Protein AF-A0A5K1GYM1-F1 (afdb_monomer_lite)

InterPro 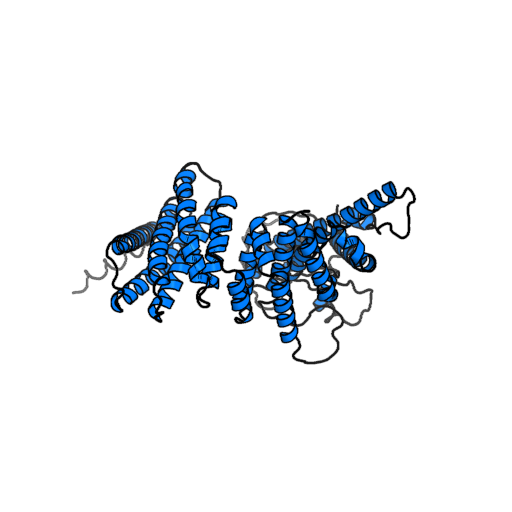domains:
  IPR044840 Nucleoporin Nup188 [PTHR31431] (2-523)

Structure (mmCIF, N/CA/C/O backbone):
data_AF-A0A5K1GYM1-F1
#
_entry.id   AF-A0A5K1GYM1-F1
#
loop_
_atom_site.group_PDB
_atom_site.id
_atom_site.type_symbol
_atom_site.label_atom_id
_atom_site.label_alt_id
_atom_site.label_comp_id
_atom_site.label_asym_id
_atom_site.label_entity_id
_atom_site.label_seq_id
_atom_site.pdbx_PDB_ins_code
_atom_site.Cartn_x
_atom_site.Cartn_y
_atom_site.Cartn_z
_atom_site.occupancy
_atom_site.B_iso_or_equiv
_atom_site.auth_seq_id
_atom_site.auth_comp_id
_atom_site.auth_asym_id
_atom_site.auth_atom_id
_atom_site.pdbx_PDB_model_num
ATOM 1 N N . SER A 1 1 ? -1.921 16.264 71.344 1.00 39.09 1 SER A N 1
ATOM 2 C CA . SER A 1 1 ? -1.898 17.112 70.138 1.00 39.09 1 SER A CA 1
ATOM 3 C C . SER A 1 1 ? -0.524 16.995 69.503 1.00 39.09 1 SER A C 1
ATOM 5 O O . SER A 1 1 ? 0.459 17.028 70.224 1.00 39.09 1 SER A O 1
ATOM 7 N N . GLN A 1 2 ? -0.480 16.805 68.180 1.00 32.81 2 GLN A N 1
ATOM 8 C CA . GLN A 1 2 ? 0.720 16.926 67.335 1.00 32.81 2 GLN A CA 1
ATOM 9 C C . GLN A 1 2 ? 1.930 16.039 67.698 1.00 32.81 2 GLN A C 1
ATOM 11 O O . GLN A 1 2 ? 2.988 16.540 68.051 1.00 32.81 2 GLN A O 1
ATOM 16 N N . SER A 1 3 ? 1.810 14.719 67.535 1.00 29.52 3 SER A N 1
ATOM 17 C CA . SER A 1 3 ? 2.999 13.882 67.244 1.00 29.52 3 SER A CA 1
ATOM 18 C C . SER A 1 3 ? 2.713 12.532 66.570 1.00 29.52 3 SER A C 1
ATOM 20 O O . SER A 1 3 ? 3.652 11.836 66.209 1.00 29.52 3 SER A O 1
ATOM 22 N N . TYR A 1 4 ? 1.448 12.170 66.321 1.00 25.61 4 TYR A N 1
ATOM 23 C CA . TYR A 1 4 ? 1.087 10.904 65.656 1.00 25.61 4 TYR A CA 1
ATOM 24 C C . TYR A 1 4 ? 0.593 11.051 64.206 1.00 25.61 4 TYR A C 1
ATOM 26 O O . TYR A 1 4 ? 0.263 10.065 63.559 1.00 25.61 4 TYR A O 1
ATOM 34 N N . SER A 1 5 ? 0.575 12.271 63.665 1.00 28.69 5 SER A N 1
ATOM 35 C CA . SER A 1 5 ? 0.071 12.579 62.317 1.00 28.69 5 SER A CA 1
ATOM 36 C C . SER A 1 5 ? 1.161 12.911 61.286 1.00 28.69 5 SER A C 1
ATOM 38 O O . SER A 1 5 ? 0.831 13.265 60.161 1.00 28.69 5 SER A O 1
ATOM 40 N N . LEU A 1 6 ? 2.447 12.765 61.631 1.00 28.91 6 LEU A N 1
ATOM 41 C CA . LEU A 1 6 ? 3.575 13.099 60.741 1.00 28.91 6 LEU A CA 1
ATOM 42 C C . LEU A 1 6 ? 4.555 11.946 60.467 1.00 28.91 6 LEU A C 1
ATOM 44 O O . LEU A 1 6 ? 5.496 12.128 59.712 1.00 28.91 6 LEU A O 1
ATOM 48 N N . GLN A 1 7 ? 4.307 10.739 60.987 1.00 28.33 7 GLN A N 1
ATOM 49 C CA . GLN A 1 7 ? 5.084 9.537 60.625 1.00 28.33 7 GLN A CA 1
ATOM 50 C C . GLN A 1 7 ? 4.337 8.565 59.698 1.00 28.33 7 GLN A C 1
ATOM 52 O O . GLN A 1 7 ? 4.909 7.572 59.261 1.00 28.33 7 GLN A O 1
ATOM 57 N N . LEU A 1 8 ? 3.091 8.876 59.318 1.00 28.36 8 LEU A N 1
ATOM 58 C CA . LEU A 1 8 ? 2.362 8.138 58.278 1.00 28.36 8 LEU A CA 1
ATOM 59 C C . LEU A 1 8 ? 2.479 8.775 56.878 1.00 28.36 8 LEU A C 1
ATOM 61 O O . LEU A 1 8 ? 1.993 8.197 55.910 1.00 28.36 8 LEU A O 1
ATOM 65 N N . ALA A 1 9 ? 3.114 9.949 56.767 1.00 28.70 9 ALA A N 1
ATOM 66 C CA . ALA A 1 9 ? 3.163 10.746 55.538 1.00 28.70 9 ALA A CA 1
ATOM 67 C C . ALA A 1 9 ? 4.517 10.708 54.795 1.00 28.70 9 ALA A C 1
ATOM 69 O O . ALA A 1 9 ? 4.575 11.149 53.653 1.00 28.70 9 ALA A O 1
ATOM 70 N N . GLU A 1 10 ? 5.581 10.134 55.371 1.00 29.41 10 GLU A N 1
ATOM 71 C CA . GLU A 1 10 ? 6.930 10.154 54.761 1.00 29.41 10 GLU A CA 1
ATOM 72 C C . GLU A 1 10 ? 7.559 8.770 54.503 1.00 29.41 10 GLU A C 1
ATOM 74 O O . GLU A 1 10 ? 8.726 8.677 54.140 1.00 29.41 10 GLU A O 1
ATOM 79 N N . ALA A 1 11 ? 6.792 7.675 54.582 1.00 30.41 11 ALA A N 1
ATOM 80 C CA . ALA A 1 11 ? 7.318 6.320 54.334 1.00 30.41 11 ALA A CA 1
ATOM 81 C C . ALA A 1 11 ? 6.498 5.460 53.347 1.00 30.41 11 ALA A C 1
ATOM 83 O O . ALA A 1 11 ? 6.538 4.234 53.418 1.00 30.41 11 ALA A O 1
ATOM 84 N N . LYS A 1 12 ? 5.770 6.076 52.402 1.00 30.98 12 LYS A N 1
ATOM 85 C CA . LYS A 1 12 ? 5.171 5.389 51.228 1.00 30.98 12 LYS A CA 1
ATOM 86 C C . LYS A 1 12 ? 5.256 6.204 49.925 1.00 30.98 12 LYS A C 1
ATOM 88 O O . LYS A 1 12 ? 4.413 6.080 49.045 1.00 30.98 12 LYS A O 1
ATOM 93 N N . LEU A 1 13 ? 6.297 7.025 49.794 1.00 32.00 13 LEU A N 1
ATOM 94 C CA . LEU A 1 13 ? 6.689 7.689 48.538 1.00 32.00 13 LEU A CA 1
ATOM 95 C C . LEU A 1 13 ? 7.941 7.044 47.921 1.00 32.00 13 LEU A C 1
ATOM 97 O O . LEU A 1 13 ? 8.668 7.658 47.147 1.00 32.00 13 LEU A O 1
ATOM 101 N N . ILE A 1 14 ? 8.174 5.775 48.257 1.00 32.78 14 ILE A N 1
ATOM 102 C CA . ILE A 1 14 ? 9.229 4.944 47.690 1.00 32.78 14 ILE A CA 1
ATOM 103 C C . ILE A 1 14 ? 8.529 3.932 46.785 1.00 32.78 14 ILE A C 1
ATOM 105 O O . ILE A 1 14 ? 7.803 3.065 47.263 1.00 32.78 14 ILE A O 1
ATOM 109 N N . THR A 1 15 ? 8.712 4.126 45.475 1.00 31.83 15 THR A N 1
ATOM 110 C CA . THR A 1 15 ? 8.383 3.192 44.386 1.00 31.83 15 THR A CA 1
ATOM 111 C C . THR A 1 15 ? 6.934 2.694 44.367 1.00 31.83 15 THR A C 1
ATOM 113 O O . THR A 1 15 ? 6.637 1.599 44.840 1.00 31.83 15 THR A O 1
ATOM 116 N N . TYR A 1 16 ? 6.030 3.464 43.744 1.00 34.97 16 TYR A N 1
ATOM 117 C CA . TYR A 1 16 ? 4.824 2.867 43.163 1.00 34.97 16 TYR A CA 1
ATOM 118 C C . TYR A 1 16 ? 5.302 1.879 42.099 1.00 34.97 16 TYR A C 1
ATOM 120 O O . TYR A 1 16 ? 5.815 2.259 41.046 1.00 34.97 16 TYR A O 1
ATOM 128 N N . ASP A 1 17 ? 5.248 0.611 42.467 1.00 44.06 17 ASP A N 1
ATOM 129 C CA . ASP A 1 17 ? 5.769 -0.505 41.708 1.00 44.06 17 ASP A CA 1
ATOM 130 C C . ASP A 1 17 ? 5.032 -0.541 40.360 1.00 44.06 17 ASP A C 1
ATOM 132 O O . ASP A 1 17 ? 3.813 -0.736 40.330 1.00 44.06 17 ASP A O 1
ATOM 136 N N . GLN A 1 18 ? 5.724 -0.288 39.243 1.00 51.62 18 GLN A N 1
ATOM 137 C CA . GLN A 1 18 ? 5.124 -0.312 37.895 1.00 51.62 18 GLN A CA 1
ATOM 138 C C . GLN A 1 18 ? 4.392 -1.642 37.633 1.00 51.62 18 GLN A C 1
ATOM 140 O O . GLN A 1 18 ? 3.405 -1.684 36.900 1.00 51.62 18 GLN A O 1
ATOM 145 N N . SER A 1 19 ? 4.825 -2.713 38.304 1.00 54.44 19 SER A N 1
ATOM 146 C CA . SER A 1 19 ? 4.185 -4.028 38.308 1.00 54.44 19 SER A CA 1
ATOM 147 C C . SER A 1 19 ? 2.773 -4.022 38.929 1.00 54.44 19 SER A C 1
ATOM 149 O O . SER A 1 19 ? 1.860 -4.639 38.380 1.00 54.44 19 SER A O 1
ATOM 151 N N . SER A 1 20 ? 2.554 -3.272 40.016 1.00 59.25 20 SER A N 1
ATOM 152 C CA . SER A 1 20 ? 1.266 -3.178 40.725 1.00 59.25 20 SER A CA 1
ATOM 153 C C . SER A 1 20 ? 0.212 -2.385 39.944 1.00 59.25 20 SER A C 1
ATOM 155 O O . SER A 1 20 ? -0.953 -2.780 39.889 1.00 59.25 20 SER A O 1
ATOM 157 N N . SER A 1 21 ? 0.630 -1.306 39.272 1.00 73.50 21 SER A N 1
ATOM 158 C CA . SER A 1 21 ? -0.239 -0.508 38.398 1.00 73.50 21 SER A CA 1
ATOM 159 C C . SER A 1 21 ? -0.659 -1.301 37.158 1.00 73.50 21 SER A C 1
ATOM 161 O O . SER A 1 21 ? -1.827 -1.262 36.770 1.00 73.50 21 SER A O 1
ATOM 163 N N . ARG A 1 22 ? 0.261 -2.084 36.583 1.00 72.75 22 ARG A N 1
ATOM 164 C CA . ARG A 1 22 ? -0.014 -2.939 35.426 1.00 72.75 22 ARG A CA 1
ATOM 165 C C . ARG A 1 22 ? -1.008 -4.055 35.747 1.00 72.75 22 ARG A C 1
ATOM 167 O O . ARG A 1 22 ? -1.992 -4.197 35.029 1.00 72.75 22 ARG A O 1
ATOM 174 N N . ALA A 1 23 ? -0.803 -4.794 36.838 1.00 76.31 23 ALA A N 1
ATOM 175 C CA . ALA A 1 23 ? -1.715 -5.866 37.247 1.00 76.31 23 ALA A CA 1
ATOM 176 C C . ALA A 1 23 ? -3.141 -5.351 37.526 1.00 76.31 23 ALA A C 1
ATOM 178 O O . ALA A 1 23 ? -4.126 -6.001 37.171 1.00 76.31 23 ALA A O 1
ATOM 179 N N . PHE A 1 24 ? -3.262 -4.154 38.113 1.00 79.12 24 PHE A N 1
ATOM 180 C CA . PHE A 1 24 ? -4.555 -3.499 38.317 1.00 79.12 24 PHE A CA 1
ATOM 181 C C . PHE A 1 24 ? -5.249 -3.157 36.993 1.00 79.12 24 PHE A C 1
ATOM 183 O O . PHE A 1 24 ? -6.442 -3.426 36.836 1.00 79.12 24 PHE A O 1
ATOM 190 N N . MET A 1 25 ? -4.517 -2.597 36.026 1.00 80.25 25 MET A N 1
ATOM 191 C CA . MET A 1 25 ? -5.070 -2.278 34.710 1.00 80.25 25 MET A CA 1
ATOM 192 C C . MET A 1 25 ? -5.473 -3.536 33.930 1.00 80.25 25 MET A C 1
ATOM 194 O O . MET A 1 25 ? -6.555 -3.558 33.352 1.00 80.25 25 MET A O 1
ATOM 198 N N . GLU A 1 26 ? -4.655 -4.593 33.949 1.00 81.75 26 GLU A N 1
ATOM 199 C CA . GLU A 1 26 ? -4.962 -5.873 33.291 1.00 81.75 26 GLU A CA 1
ATOM 200 C C . GLU A 1 26 ? -6.253 -6.498 33.856 1.00 81.75 26 GLU A C 1
ATOM 202 O O . GLU A 1 26 ? -7.161 -6.835 33.094 1.00 81.75 26 GLU A O 1
ATOM 207 N N . SER A 1 27 ? -6.387 -6.551 35.186 1.00 83.12 27 SER A N 1
ATOM 208 C CA . SER A 1 27 ? -7.598 -7.038 35.866 1.00 83.12 27 SER A CA 1
ATOM 209 C C . SER A 1 27 ? -8.831 -6.167 35.578 1.00 83.12 27 SER A C 1
ATOM 211 O O . SER A 1 27 ? -9.925 -6.680 35.338 1.00 83.12 27 SER A O 1
ATOM 213 N N . SER A 1 28 ? -8.657 -4.842 35.521 1.00 83.81 28 SER A N 1
ATOM 214 C CA . SER A 1 28 ? -9.741 -3.901 35.201 1.00 83.81 28 SER A CA 1
ATOM 215 C C . SER A 1 28 ? -10.257 -4.084 33.772 1.00 83.81 28 SER A C 1
ATOM 217 O O . SER A 1 28 ? -11.468 -4.081 33.548 1.00 83.81 28 SER A O 1
ATOM 219 N N . VAL A 1 29 ? -9.355 -4.289 32.805 1.00 84.56 29 VAL A N 1
ATOM 220 C CA . VAL A 1 29 ? -9.718 -4.595 31.412 1.00 84.56 29 VAL A CA 1
ATOM 221 C C . VAL A 1 29 ? -10.468 -5.921 31.328 1.00 84.56 29 VAL A C 1
ATOM 223 O O . VAL A 1 29 ? -11.502 -5.994 30.664 1.00 84.56 29 VAL A O 1
ATOM 226 N N . GLU A 1 30 ? -9.987 -6.957 32.018 1.00 85.62 30 GLU A N 1
ATOM 227 C CA . GLU A 1 30 ? -10.639 -8.266 32.023 1.00 85.62 30 GLU A CA 1
ATOM 228 C C . GLU A 1 30 ? -12.051 -8.202 32.622 1.00 85.62 30 GLU A C 1
ATOM 230 O O . GLU A 1 30 ? -12.990 -8.754 32.046 1.00 85.62 30 GLU A O 1
ATOM 235 N N . TYR A 1 31 ? -12.222 -7.485 33.736 1.00 84.56 31 TYR A N 1
ATOM 236 C CA . TYR A 1 31 ? -13.523 -7.286 34.371 1.00 84.56 31 TYR A CA 1
ATOM 237 C C . TYR A 1 31 ? -14.505 -6.555 33.448 1.00 84.56 31 TYR A C 1
ATOM 239 O O . TYR A 1 31 ? -15.616 -7.039 33.232 1.00 84.56 31 TYR A O 1
ATOM 247 N N . LEU A 1 32 ? -14.088 -5.430 32.854 1.00 83.31 32 LEU A N 1
ATOM 248 C CA . LEU A 1 32 ? -14.938 -4.646 31.954 1.00 83.31 32 LEU A CA 1
ATOM 249 C C . LEU A 1 32 ? -15.347 -5.440 30.705 1.00 83.31 32 LEU A C 1
ATOM 251 O O . LEU A 1 32 ? -16.504 -5.376 30.302 1.00 83.31 32 LEU A O 1
ATOM 255 N N . CYS A 1 33 ? -14.434 -6.229 30.128 1.00 83.12 33 CYS A N 1
ATOM 256 C CA . CYS A 1 33 ? -14.739 -7.044 28.948 1.00 83.12 33 CYS A CA 1
ATOM 257 C C . CYS A 1 33 ? -15.618 -8.266 29.257 1.00 83.12 33 CYS A C 1
ATOM 259 O O . CYS A 1 33 ? -16.343 -8.736 28.384 1.00 83.12 33 CYS A O 1
ATOM 261 N N . LYS A 1 34 ? -15.545 -8.823 30.473 1.00 81.50 34 LYS A N 1
ATOM 262 C CA . LYS A 1 34 ? -16.461 -9.893 30.900 1.00 81.50 34 LYS A CA 1
ATOM 263 C C . LYS A 1 34 ? -17.853 -9.341 31.185 1.00 81.50 34 LYS A C 1
ATOM 265 O O . LYS A 1 34 ? -18.832 -9.959 30.781 1.00 81.50 34 LYS A O 1
ATOM 270 N N . PHE A 1 35 ? -17.929 -8.175 31.830 1.00 76.19 35 PHE A N 1
ATOM 271 C CA . PHE A 1 35 ? -19.189 -7.501 32.143 1.00 76.19 35 PHE A CA 1
ATOM 272 C C . PHE A 1 35 ? -19.999 -7.188 30.878 1.00 76.19 35 PHE A C 1
ATOM 274 O O . PHE A 1 35 ? -21.195 -7.470 30.822 1.00 76.19 35 PHE A O 1
ATOM 281 N N . SER A 1 36 ? -19.339 -6.682 29.837 1.00 72.06 36 SER A N 1
ATOM 282 C CA . SER A 1 36 ? -19.968 -6.404 28.543 1.00 72.06 36 SER A CA 1
ATOM 283 C C . SER A 1 36 ? -20.439 -7.671 27.814 1.00 72.06 36 SER A C 1
ATOM 285 O O . SER A 1 36 ? -21.526 -7.672 27.251 1.00 72.06 36 SER A O 1
ATOM 287 N N . GLN A 1 37 ? -19.682 -8.774 27.867 1.00 67.44 37 GLN A N 1
ATOM 288 C CA . GLN A 1 37 ? -20.079 -10.050 27.248 1.00 67.44 37 GLN A CA 1
ATOM 289 C C . GLN A 1 37 ? -21.281 -10.704 27.936 1.00 67.44 37 GLN A C 1
ATOM 291 O O . GLN A 1 37 ? -22.114 -11.318 27.277 1.00 67.44 37 GLN A O 1
ATOM 296 N N . THR A 1 38 ? -21.395 -10.589 29.262 1.00 59.34 38 THR A N 1
ATOM 297 C CA . THR A 1 38 ? -22.586 -11.067 29.985 1.00 59.34 38 THR A CA 1
ATOM 298 C C . THR A 1 38 ? -23.832 -10.250 29.669 1.00 59.34 38 THR A C 1
ATOM 300 O O . THR A 1 38 ? -24.944 -10.760 29.785 1.00 59.34 38 THR A O 1
ATOM 303 N N . ALA A 1 39 ? -23.647 -9.002 29.250 1.00 53.03 39 ALA A N 1
ATOM 304 C CA . ALA A 1 39 ? -24.734 -8.104 28.925 1.00 53.03 39 ALA A CA 1
ATOM 305 C C . ALA A 1 39 ? -25.355 -8.400 27.541 1.00 53.03 39 ALA A C 1
ATOM 307 O O . ALA A 1 39 ? -26.545 -8.180 27.369 1.00 53.03 39 ALA A O 1
ATOM 308 N N . ASP A 1 40 ? -24.617 -9.023 26.608 1.00 46.81 40 ASP A N 1
ATOM 309 C CA . ASP A 1 40 ? -25.144 -9.519 25.317 1.00 46.81 40 ASP A CA 1
ATOM 310 C C . ASP A 1 40 ? -26.219 -10.624 25.456 1.00 46.81 40 ASP A C 1
ATOM 312 O O . ASP A 1 40 ? -26.939 -10.915 24.501 1.00 46.81 40 ASP A O 1
ATOM 316 N N . ILE A 1 41 ? -26.324 -11.279 26.620 1.00 43.25 41 ILE A N 1
ATOM 317 C CA . ILE A 1 41 ? -27.295 -12.364 26.877 1.00 43.25 41 ILE A CA 1
ATOM 318 C C . ILE A 1 41 ? -28.669 -11.800 27.279 1.00 43.25 41 ILE A C 1
ATOM 320 O O . ILE A 1 41 ? -29.687 -12.483 27.160 1.00 43.25 41 ILE A O 1
ATOM 324 N N . LEU A 1 42 ? -28.714 -10.548 27.734 1.00 40.41 42 LEU A N 1
ATOM 325 C CA . LEU A 1 42 ? -29.943 -9.829 28.031 1.00 40.41 42 LEU A CA 1
ATOM 326 C C . LEU A 1 42 ? -30.250 -8.968 26.806 1.00 40.41 42 LEU A C 1
ATOM 328 O O . LEU A 1 42 ? -29.508 -8.039 26.517 1.00 40.41 42 LEU A O 1
ATOM 332 N N . GLU A 1 43 ? -31.300 -9.306 26.052 1.00 43.72 43 GLU A N 1
ATOM 333 C CA . GLU A 1 43 ? -31.775 -8.501 24.919 1.00 43.72 43 GLU A CA 1
ATOM 334 C C . GLU A 1 43 ? -31.918 -7.032 25.345 1.00 43.72 43 GLU A C 1
ATOM 336 O O . GLU A 1 43 ? -32.880 -6.648 26.011 1.00 43.72 43 GLU A O 1
ATOM 341 N N . TYR A 1 44 ? -30.930 -6.216 24.982 1.00 48.78 44 TYR A N 1
ATOM 342 C CA . TYR A 1 44 ? -30.920 -4.793 25.267 1.00 48.78 44 TYR A CA 1
ATOM 343 C C . TYR A 1 44 ? -32.053 -4.120 24.491 1.00 48.78 44 TYR A C 1
ATOM 345 O O . TYR A 1 44 ? -31.961 -3.858 23.289 1.00 48.78 44 TYR A O 1
ATOM 353 N N . SER A 1 45 ? -33.127 -3.791 25.202 1.00 45.50 45 SER A N 1
ATOM 354 C CA . SER A 1 45 ? -33.995 -2.679 24.839 1.00 45.50 45 SER A CA 1
ATOM 355 C C . SER A 1 45 ? -33.176 -1.406 25.045 1.00 45.50 45 SER A C 1
ATOM 357 O O . SER A 1 45 ? -33.228 -0.853 26.132 1.00 45.50 45 SER A O 1
ATOM 359 N N . TYR A 1 46 ? -32.393 -0.985 24.041 1.00 55.47 46 TYR A N 1
ATOM 360 C CA . TYR A 1 46 ? -31.495 0.179 24.102 1.00 55.47 46 TYR A CA 1
ATOM 361 C C . TYR A 1 46 ? -32.222 1.470 24.524 1.00 55.47 46 TYR A C 1
ATOM 363 O O . TYR A 1 46 ? -32.594 2.299 23.688 1.00 55.47 46 TYR A O 1
ATOM 371 N N . ASP A 1 47 ? -32.380 1.657 25.829 1.00 59.81 47 ASP A N 1
ATOM 372 C CA . ASP A 1 47 ? -32.826 2.899 26.435 1.00 59.81 47 ASP A CA 1
ATOM 373 C C . ASP A 1 47 ? -31.657 3.897 26.469 1.00 59.81 47 ASP A C 1
ATOM 375 O O . ASP A 1 47 ? -30.472 3.543 26.430 1.00 59.81 47 ASP A O 1
ATOM 379 N N . SER A 1 48 ? -31.977 5.190 26.537 1.00 64.06 48 SER A N 1
ATOM 380 C CA . SER A 1 48 ? -30.981 6.274 26.488 1.00 64.06 48 SER A CA 1
ATOM 381 C C . SER A 1 48 ? -29.938 6.206 27.617 1.00 64.06 48 SER A C 1
ATOM 383 O O . SER A 1 48 ? -28.792 6.623 27.434 1.00 64.06 48 SER A O 1
ATOM 385 N N . THR A 1 49 ? -30.303 5.642 28.768 1.00 68.88 49 THR A N 1
ATOM 386 C CA . THR A 1 49 ? -29.431 5.440 29.933 1.00 68.88 49 THR A CA 1
ATOM 387 C C . THR A 1 49 ? -28.405 4.333 29.702 1.00 68.88 49 THR A C 1
ATOM 389 O O . THR A 1 49 ? -27.228 4.515 30.014 1.00 68.88 49 THR A O 1
ATOM 392 N N . GLU A 1 50 ? -28.793 3.219 29.090 1.00 69.94 50 GLU A N 1
ATOM 393 C CA . GLU A 1 50 ? -27.894 2.094 28.813 1.00 69.94 50 GLU A CA 1
ATOM 394 C C . GLU A 1 50 ? -26.858 2.450 27.742 1.00 69.94 50 GLU A C 1
ATOM 396 O O . GLU A 1 50 ? -25.683 2.100 27.871 1.00 69.94 50 GLU A O 1
ATOM 401 N N . GLN A 1 51 ? -27.249 3.254 26.745 1.00 69.44 51 GLN A N 1
ATOM 402 C CA . GLN A 1 51 ? -26.311 3.803 25.758 1.00 69.44 51 GLN A CA 1
ATOM 403 C C . GLN A 1 51 ? -25.225 4.674 26.407 1.00 69.44 51 GLN A C 1
ATOM 405 O O . GLN A 1 51 ? -24.063 4.599 26.006 1.00 69.44 51 GLN A O 1
ATOM 410 N N . SER A 1 52 ? -25.581 5.464 27.426 1.00 75.88 52 SER A N 1
ATOM 411 C CA . SER A 1 52 ? -24.628 6.323 28.143 1.00 75.88 52 SER A CA 1
ATOM 412 C C . SER A 1 52 ? -23.653 5.534 29.025 1.00 75.88 52 SER A C 1
ATOM 414 O O . SER A 1 52 ? -22.479 5.890 29.131 1.00 75.88 52 SER A O 1
ATOM 416 N N . ILE A 1 53 ? -24.110 4.420 29.609 1.00 80.44 53 ILE A N 1
ATOM 417 C CA . ILE A 1 53 ? -23.257 3.514 30.387 1.00 80.44 53 ILE A CA 1
ATOM 418 C C . ILE A 1 53 ? -22.256 2.826 29.457 1.00 80.44 53 ILE A C 1
ATOM 420 O O . ILE A 1 53 ? -21.067 2.780 29.769 1.00 80.44 53 ILE A O 1
ATOM 424 N N . LEU A 1 54 ? -22.716 2.342 28.300 1.00 81.44 54 LEU A N 1
ATOM 425 C CA . LEU A 1 54 ? -21.847 1.711 27.309 1.00 81.44 54 LEU A CA 1
ATOM 426 C C . LEU A 1 54 ? -20.822 2.701 26.735 1.00 81.44 54 LEU A C 1
ATOM 428 O O . LEU A 1 54 ? -19.662 2.336 26.547 1.00 81.44 54 LEU A O 1
ATOM 432 N N . GLU A 1 55 ? -21.215 3.960 26.508 1.00 83.12 55 GLU A N 1
ATOM 433 C CA . GLU A 1 55 ? -20.285 5.025 26.118 1.00 83.12 55 GLU A CA 1
ATOM 434 C C . GLU A 1 55 ? -19.165 5.172 27.157 1.00 83.12 55 GLU A C 1
ATOM 436 O O . GLU A 1 55 ? -17.992 5.005 26.816 1.00 83.12 55 GLU A O 1
ATOM 441 N N . ALA A 1 56 ? -19.518 5.396 28.427 1.00 84.25 56 ALA A N 1
ATOM 442 C CA . ALA A 1 56 ? -18.552 5.580 29.508 1.00 84.25 56 ALA A CA 1
ATOM 443 C C . ALA A 1 56 ? -17.641 4.354 29.690 1.00 84.25 56 ALA A C 1
ATOM 445 O O . ALA A 1 56 ? -16.431 4.492 29.875 1.00 84.25 56 ALA A O 1
ATOM 446 N N . GLN A 1 57 ? -18.197 3.143 29.587 1.00 85.31 57 GLN A N 1
ATOM 447 C CA . GLN A 1 57 ? -17.418 1.905 29.641 1.00 85.31 57 GLN A CA 1
ATOM 448 C C . GLN A 1 57 ? -16.428 1.800 28.480 1.00 85.31 57 GLN A C 1
ATOM 450 O O . GLN A 1 57 ? -15.264 1.467 28.704 1.00 85.31 57 GLN A O 1
ATOM 455 N N . SER A 1 58 ? -16.859 2.107 27.254 1.00 85.81 58 SER A N 1
ATOM 456 C CA . SER A 1 58 ? -15.992 2.067 26.071 1.00 85.81 58 SER A CA 1
ATOM 457 C C . SER A 1 58 ? -14.869 3.109 26.134 1.00 85.81 58 SER A C 1
ATOM 459 O O . SER A 1 58 ? -13.736 2.814 25.752 1.00 85.81 58 SER A O 1
ATOM 461 N N . GLU A 1 59 ? -15.147 4.290 26.688 1.00 87.94 59 GLU A N 1
ATOM 462 C CA . GLU A 1 59 ? -14.171 5.360 26.899 1.00 87.94 59 GLU A CA 1
ATOM 463 C C . GLU A 1 59 ? -13.127 4.979 27.959 1.00 87.94 59 GLU A C 1
ATOM 465 O O . GLU A 1 59 ? -11.922 5.068 27.710 1.00 87.94 59 GLU A O 1
ATOM 470 N N . ILE A 1 60 ? -13.567 4.474 29.118 1.00 87.88 60 ILE A N 1
ATOM 471 C CA . ILE A 1 60 ? -12.667 3.989 30.178 1.00 87.88 60 ILE A CA 1
ATOM 472 C C . ILE A 1 60 ? -11.791 2.850 29.653 1.00 87.88 60 ILE A C 1
ATOM 474 O O . ILE A 1 60 ? -10.576 2.850 29.864 1.00 87.88 60 ILE A O 1
ATOM 478 N N . LEU A 1 61 ? -12.391 1.894 28.940 1.00 88.38 61 LEU A N 1
ATOM 479 C CA . LEU A 1 61 ? -11.667 0.769 28.364 1.00 88.38 61 LEU A CA 1
ATOM 480 C C . LEU A 1 61 ? -10.602 1.249 27.370 1.00 88.38 61 LEU A C 1
ATOM 482 O O . LEU A 1 61 ? -9.474 0.763 27.410 1.00 88.38 61 LEU A O 1
ATOM 486 N N . LEU A 1 62 ? -10.915 2.240 26.529 1.00 87.94 62 LEU A N 1
ATOM 487 C CA . LEU A 1 62 ? -9.958 2.816 25.584 1.00 87.94 62 LEU A CA 1
ATOM 488 C C . LEU A 1 62 ? -8.745 3.426 26.291 1.00 87.94 62 LEU A C 1
ATOM 490 O O . LEU A 1 62 ? -7.609 3.176 25.878 1.00 87.94 62 LEU A O 1
ATOM 494 N N . HIS A 1 63 ? -8.960 4.175 27.372 1.00 86.12 63 HIS A N 1
ATOM 495 C CA . HIS A 1 63 ? -7.867 4.759 28.148 1.00 86.12 63 HIS A CA 1
ATOM 496 C C . HIS A 1 63 ? -7.012 3.700 28.854 1.00 86.12 63 HIS A C 1
ATOM 498 O O . HIS A 1 63 ? -5.783 3.781 28.798 1.00 86.12 63 HIS A O 1
ATOM 504 N N . LEU A 1 64 ? -7.636 2.685 29.460 1.00 85.50 64 LEU A N 1
ATOM 505 C CA . LEU A 1 64 ? -6.924 1.592 30.131 1.00 85.50 64 LEU A CA 1
ATOM 506 C C . LEU A 1 64 ? -6.078 0.774 29.151 1.00 85.50 64 LEU A C 1
ATOM 508 O O . LEU A 1 64 ? -4.908 0.508 29.418 1.00 85.50 64 LEU A O 1
ATOM 512 N N . VAL A 1 65 ? -6.644 0.406 27.998 1.00 85.88 65 VAL A N 1
ATOM 513 C CA . VAL A 1 65 ? -5.938 -0.382 26.979 1.00 85.88 65 VAL A CA 1
ATOM 514 C C . VAL A 1 65 ? -4.794 0.428 26.359 1.00 85.88 65 VAL A C 1
ATOM 516 O O . VAL A 1 65 ? -3.699 -0.106 26.184 1.00 85.88 65 VAL A O 1
ATOM 519 N N . SER A 1 66 ? -5.004 1.721 26.089 1.00 84.25 66 SER A N 1
ATOM 520 C CA . SER A 1 66 ? -3.944 2.598 25.569 1.00 84.25 66 SER A CA 1
ATOM 521 C C . SER A 1 66 ? -2.778 2.712 26.557 1.00 84.25 66 SER A C 1
ATOM 523 O O . SER A 1 66 ? -1.631 2.474 26.183 1.00 84.25 66 SER A O 1
ATOM 525 N N . GLY A 1 67 ? -3.070 2.971 27.838 1.00 81.62 67 GLY A N 1
ATOM 526 C CA . GLY A 1 67 ? -2.048 3.042 28.886 1.00 81.62 67 GLY A CA 1
ATOM 527 C C . GLY A 1 67 ? -1.302 1.720 29.094 1.00 81.62 67 GLY A C 1
ATOM 528 O O . GLY A 1 67 ? -0.085 1.719 29.286 1.00 81.62 67 GLY A O 1
ATOM 529 N N . LEU A 1 68 ? -2.000 0.584 28.994 1.00 82.12 68 LEU A N 1
ATOM 530 C CA . LEU A 1 68 ? -1.380 -0.741 29.037 1.00 82.12 68 LEU A CA 1
ATOM 531 C C . LEU A 1 68 ? -0.404 -0.954 27.878 1.00 82.12 68 LEU A C 1
ATOM 533 O O . LEU A 1 68 ? 0.713 -1.417 28.098 1.00 82.12 68 LEU A O 1
ATOM 537 N N . TYR A 1 69 ? -0.783 -0.617 26.646 1.00 80.69 69 TYR A N 1
ATOM 538 C CA . TYR A 1 69 ? 0.082 -0.839 25.482 1.00 80.69 69 TYR A CA 1
ATOM 539 C C . TYR A 1 69 ? 1.330 0.045 25.487 1.00 80.69 69 TYR A C 1
ATOM 541 O O . TYR A 1 69 ? 2.407 -0.429 25.103 1.00 80.69 69 TYR A O 1
ATOM 549 N N . ASP A 1 70 ? 1.228 1.274 25.991 1.00 78.06 70 ASP A N 1
ATOM 550 C CA . ASP A 1 70 ? 2.382 2.159 26.170 1.00 78.06 70 ASP A CA 1
ATOM 551 C C . ASP A 1 70 ? 3.386 1.578 27.182 1.00 78.06 70 ASP A C 1
ATOM 553 O O . ASP A 1 70 ? 4.595 1.574 26.938 1.00 78.06 70 ASP A O 1
ATOM 557 N N . GLN A 1 71 ? 2.899 0.998 28.285 1.00 75.19 71 GLN A N 1
ATOM 558 C CA . GLN A 1 71 ? 3.744 0.344 29.296 1.00 75.19 71 GLN A CA 1
ATOM 559 C C . GLN A 1 71 ? 4.325 -1.001 28.834 1.00 75.19 71 GLN A C 1
ATOM 561 O O . GLN A 1 71 ? 5.405 -1.410 29.262 1.00 75.19 71 GLN A O 1
ATOM 566 N N . VAL A 1 72 ? 3.626 -1.723 27.959 1.00 70.31 72 VAL A N 1
ATOM 567 C CA . VAL A 1 72 ? 4.088 -3.027 27.457 1.00 70.31 72 VAL A CA 1
ATOM 568 C C . VAL A 1 72 ? 5.105 -2.863 26.329 1.00 70.31 72 VAL A C 1
ATOM 570 O O . VAL A 1 72 ? 6.023 -3.675 26.208 1.00 70.31 72 VAL A O 1
ATOM 573 N N . SER A 1 73 ? 5.015 -1.788 25.545 1.00 63.47 73 SER A N 1
ATOM 574 C CA . SER A 1 73 ? 5.969 -1.494 24.467 1.00 63.47 73 SER A CA 1
ATOM 575 C C . SER A 1 73 ? 7.417 -1.346 24.965 1.00 63.47 73 SER A C 1
ATOM 577 O O . SER A 1 73 ? 8.354 -1.601 24.206 1.00 63.47 73 SER A O 1
ATOM 579 N N . SER A 1 74 ? 7.610 -1.016 26.247 1.00 59.06 74 SER A N 1
ATOM 580 C CA . SER A 1 74 ? 8.913 -0.881 26.911 1.00 59.06 74 SER A CA 1
ATOM 581 C C . SER A 1 74 ? 9.380 -2.126 27.685 1.00 59.06 74 SER A C 1
ATOM 583 O O . SER A 1 74 ? 10.521 -2.142 28.146 1.00 59.06 74 SER A O 1
ATOM 585 N N . SER A 1 75 ? 8.560 -3.181 27.810 1.00 58.84 75 SER A N 1
ATOM 586 C CA . SER A 1 75 ? 8.872 -4.371 28.622 1.00 58.84 75 SER A CA 1
ATOM 587 C C . SER A 1 75 ? 8.918 -5.683 27.817 1.00 58.84 75 SER A C 1
ATOM 589 O O . SER A 1 75 ? 8.370 -5.813 26.719 1.00 58.84 75 SER A O 1
ATOM 591 N N . SER A 1 76 ? 9.628 -6.679 28.359 1.00 56.78 76 SER A N 1
ATOM 592 C CA . SER A 1 76 ? 9.841 -8.001 27.750 1.00 56.78 76 SER A CA 1
ATOM 593 C C . SER A 1 76 ? 8.670 -8.982 27.928 1.00 56.78 76 SER A C 1
ATOM 595 O O . SER A 1 76 ? 8.628 -10.002 27.239 1.00 56.78 76 SER A O 1
ATOM 597 N N . ASP A 1 77 ? 7.696 -8.679 28.794 1.00 60.25 77 ASP A N 1
ATOM 598 C CA . ASP A 1 77 ? 6.547 -9.550 29.080 1.00 60.25 77 ASP A CA 1
ATOM 599 C C . ASP A 1 77 ? 5.354 -9.251 28.174 1.00 60.25 77 ASP A C 1
ATOM 601 O O . ASP A 1 77 ? 4.472 -8.447 28.479 1.00 60.25 77 ASP A O 1
ATOM 605 N N . ARG A 1 78 ? 5.342 -9.924 27.022 1.00 64.50 78 ARG A N 1
ATOM 606 C CA . ARG A 1 78 ? 4.420 -9.656 25.909 1.00 64.50 78 ARG A CA 1
ATOM 607 C C . ARG A 1 78 ? 3.295 -10.688 25.730 1.00 64.50 78 ARG A C 1
ATOM 609 O O . ARG A 1 78 ? 2.391 -10.477 24.931 1.00 64.50 78 ARG A O 1
ATOM 616 N N . LYS A 1 79 ? 3.325 -11.804 26.470 1.00 64.38 79 LYS A N 1
ATOM 617 C CA . LYS A 1 79 ? 2.448 -12.972 26.231 1.00 64.38 79 LYS A CA 1
ATOM 618 C C . LYS A 1 79 ? 1.040 -12.843 26.829 1.00 64.38 79 LYS A C 1
ATOM 620 O O . LYS A 1 79 ? 0.073 -13.107 26.125 1.00 64.38 79 LYS A O 1
ATOM 625 N N . HIS A 1 80 ? 0.904 -12.409 28.086 1.00 66.38 80 HIS A N 1
ATOM 626 C CA . HIS A 1 80 ? -0.413 -12.240 28.735 1.00 66.38 80 HIS A CA 1
ATOM 627 C C . HIS A 1 80 ? -1.259 -11.113 28.136 1.00 66.38 80 HIS A C 1
ATOM 629 O O . HIS A 1 80 ? -2.485 -11.129 28.209 1.00 66.38 80 HIS A O 1
ATOM 635 N N . VAL A 1 81 ? -0.615 -10.166 27.462 1.00 75.81 81 VAL A N 1
ATOM 636 C CA . VAL A 1 81 ? -1.309 -9.042 26.835 1.00 75.81 81 VAL A CA 1
ATOM 637 C C . VAL A 1 81 ? -2.071 -9.495 25.587 1.00 75.81 81 VAL A C 1
ATOM 639 O O . VAL A 1 81 ? -3.103 -8.918 25.265 1.00 75.81 81 VAL A O 1
ATOM 642 N N . LEU A 1 82 ? -1.650 -10.579 24.924 1.00 74.06 82 LEU A N 1
ATOM 643 C CA . LEU A 1 82 ? -2.317 -11.087 23.723 1.00 74.06 82 LEU A CA 1
ATOM 644 C C . LEU A 1 82 ? -3.712 -11.664 24.022 1.00 74.06 82 LEU A C 1
ATOM 646 O O . LEU A 1 82 ? -4.660 -11.371 23.295 1.00 74.06 82 LEU A O 1
ATOM 650 N N . SER A 1 83 ? -3.872 -12.408 25.123 1.00 79.25 83 SER A N 1
ATOM 651 C CA . SER A 1 83 ? -5.190 -12.891 25.566 1.00 79.25 83 SER A CA 1
ATOM 652 C C . SER A 1 83 ? -6.132 -11.743 25.930 1.00 79.25 83 SER A C 1
ATOM 654 O O . SER A 1 83 ? -7.311 -11.789 25.586 1.00 79.25 83 SER A O 1
ATOM 656 N N . LEU A 1 84 ? -5.608 -10.679 26.548 1.00 82.44 84 LEU A N 1
ATOM 657 C CA . LEU A 1 84 ? -6.379 -9.468 26.838 1.00 82.44 84 LEU A CA 1
ATOM 658 C C . LEU A 1 84 ? -6.803 -8.743 25.554 1.00 82.44 84 LEU A C 1
ATOM 660 O O . LEU A 1 84 ? -7.954 -8.337 25.442 1.00 82.44 84 LEU A O 1
ATOM 664 N N . CYS A 1 85 ? -5.926 -8.640 24.549 1.00 83.50 85 CYS A N 1
ATOM 665 C CA . CYS A 1 85 ? -6.273 -8.044 23.253 1.00 83.50 85 CYS A CA 1
ATOM 666 C C . CYS A 1 85 ? -7.413 -8.800 22.563 1.00 83.50 85 CYS A C 1
ATOM 668 O O . CYS A 1 85 ? -8.338 -8.182 22.044 1.00 83.50 85 CYS A O 1
ATOM 670 N N . LEU A 1 86 ? -7.369 -10.135 22.573 1.00 83.25 86 LEU A N 1
ATOM 671 C CA . LEU A 1 86 ? -8.431 -10.958 21.993 1.00 83.25 86 LEU A CA 1
ATOM 672 C C . LEU A 1 86 ? -9.752 -10.800 22.746 1.00 83.25 86 LEU A C 1
ATOM 674 O O . LEU A 1 86 ? -10.805 -10.729 22.116 1.00 83.25 86 LEU A O 1
ATOM 678 N N . LEU A 1 87 ? -9.704 -10.710 24.077 1.00 85.06 87 LEU A N 1
ATOM 679 C CA . LEU A 1 87 ? -10.887 -10.466 24.898 1.00 85.06 87 LEU A CA 1
ATOM 680 C C . LEU A 1 87 ? -11.516 -9.098 24.587 1.00 85.06 87 LEU A C 1
ATOM 682 O O . LEU A 1 87 ? -12.730 -9.019 24.391 1.00 85.06 87 LEU A O 1
ATOM 686 N N . VAL A 1 88 ? -10.689 -8.053 24.465 1.00 87.94 88 VAL A N 1
ATOM 687 C CA . VAL A 1 88 ? -11.117 -6.703 24.069 1.00 87.94 88 VAL A CA 1
ATOM 688 C C . VAL A 1 88 ? -11.754 -6.724 22.682 1.00 87.94 88 VAL A C 1
ATOM 690 O O . VAL A 1 88 ? -12.849 -6.195 22.522 1.00 87.94 88 VAL A O 1
ATOM 693 N N . ILE A 1 89 ? -11.133 -7.383 21.696 1.00 87.38 89 ILE A N 1
ATOM 694 C CA . ILE A 1 89 ? -11.694 -7.498 20.341 1.00 87.38 89 ILE A CA 1
ATOM 695 C C . ILE A 1 89 ? -13.043 -8.224 20.374 1.00 87.38 89 ILE A C 1
ATOM 697 O O . ILE A 1 89 ? -13.993 -7.726 19.779 1.00 87.38 89 ILE A O 1
ATOM 701 N N . LYS A 1 90 ? -13.161 -9.358 21.082 1.00 87.19 90 LYS A N 1
ATOM 702 C CA . LYS A 1 90 ? -14.424 -10.115 21.194 1.00 87.19 90 LYS A CA 1
ATOM 703 C C . LYS A 1 90 ? -15.540 -9.265 21.814 1.00 87.19 90 LYS A C 1
ATOM 705 O O . LYS A 1 90 ? -16.624 -9.192 21.249 1.00 87.19 90 LYS A O 1
ATOM 710 N N . SER A 1 91 ? -15.253 -8.600 22.935 1.00 86.06 91 SER A N 1
ATOM 711 C CA . SER A 1 91 ? -16.198 -7.710 23.626 1.00 86.06 91 SER A CA 1
ATOM 712 C C . SER A 1 91 ? -16.590 -6.501 22.770 1.00 86.06 91 SER A C 1
ATOM 714 O O . SER A 1 91 ? -17.762 -6.154 22.658 1.00 86.06 91 SER A O 1
ATOM 716 N N . ALA A 1 92 ? -15.622 -5.832 22.147 1.00 87.06 92 ALA A N 1
ATOM 717 C CA . ALA A 1 92 ? -15.910 -4.662 21.328 1.00 87.06 92 ALA A CA 1
ATOM 718 C C . ALA A 1 92 ? -16.679 -5.038 20.053 1.00 87.06 92 ALA A C 1
ATOM 720 O O . ALA A 1 92 ? -17.560 -4.295 19.632 1.00 87.06 92 ALA A O 1
ATOM 721 N N . ALA A 1 93 ? -16.386 -6.201 19.464 1.00 86.50 93 ALA A N 1
ATOM 722 C CA . ALA A 1 93 ? -17.068 -6.718 18.283 1.00 86.50 93 ALA A CA 1
ATOM 723 C C . ALA A 1 93 ? -18.555 -7.000 18.529 1.00 86.50 93 ALA A C 1
ATOM 725 O O . ALA A 1 93 ? -19.376 -6.684 17.666 1.00 86.50 93 ALA A O 1
ATOM 726 N N . SER A 1 94 ? -18.912 -7.583 19.679 1.00 84.12 94 SER A N 1
ATOM 727 C CA . SER A 1 94 ? -20.309 -7.891 19.994 1.00 84.12 94 SER A CA 1
ATOM 728 C C . SER A 1 94 ? -21.135 -6.622 20.212 1.00 84.12 94 SER A C 1
ATOM 730 O O . SER A 1 94 ? -22.141 -6.423 19.528 1.00 84.12 94 SER A O 1
ATOM 732 N N . ASN A 1 95 ? -20.620 -5.689 21.017 1.00 83.88 95 ASN A N 1
ATOM 733 C CA . ASN A 1 95 ? -21.232 -4.374 21.217 1.00 83.88 95 ASN A CA 1
ATOM 734 C C . ASN A 1 95 ? -21.339 -3.574 19.910 1.00 83.88 95 ASN A C 1
ATOM 736 O O . ASN A 1 95 ? -22.354 -2.933 19.645 1.00 83.88 95 ASN A O 1
ATOM 740 N N . LEU A 1 96 ? -20.311 -3.628 19.056 1.00 86.31 96 LEU A N 1
ATOM 741 C CA . LEU A 1 96 ? -20.337 -2.963 17.755 1.00 86.31 96 LEU A CA 1
ATOM 742 C C . LEU A 1 96 ? -21.433 -3.547 16.858 1.00 86.31 96 LEU A C 1
ATOM 744 O O . LEU A 1 96 ? -22.158 -2.792 16.216 1.00 86.31 96 LEU A O 1
ATOM 748 N N . LYS A 1 97 ? -21.577 -4.876 16.824 1.00 85.62 97 LYS A N 1
ATOM 749 C CA . LYS A 1 97 ? -22.626 -5.547 16.049 1.00 85.62 97 LYS A CA 1
ATOM 750 C C . LYS A 1 97 ? -24.017 -5.091 16.489 1.00 85.62 97 LYS A C 1
ATOM 752 O O . LYS A 1 97 ? -24.826 -4.740 15.638 1.00 85.62 97 LYS A O 1
ATOM 757 N N . ALA A 1 98 ? -24.266 -5.041 17.796 1.00 80.50 98 ALA A N 1
ATOM 758 C CA . ALA A 1 98 ? -25.543 -4.596 18.339 1.00 80.50 98 ALA A CA 1
ATOM 759 C C . ALA A 1 98 ? -25.849 -3.128 17.980 1.00 80.50 98 ALA A C 1
ATOM 761 O O . ALA A 1 98 ? -26.961 -2.813 17.563 1.00 80.50 98 ALA A O 1
ATOM 762 N N . LEU A 1 99 ? -24.854 -2.236 18.049 1.00 79.00 99 LEU A N 1
ATOM 763 C CA . LEU A 1 99 ? -25.039 -0.808 17.762 1.00 79.00 99 LEU A CA 1
ATOM 764 C C . LEU A 1 99 ? -25.167 -0.478 16.270 1.00 79.00 99 LEU A C 1
ATOM 766 O O . LEU A 1 99 ? -25.869 0.471 15.926 1.00 79.00 99 LEU A O 1
ATOM 770 N N . VAL A 1 100 ? -24.489 -1.205 15.379 1.00 77.50 100 VAL A N 1
ATOM 771 C CA . VAL A 1 100 ? -24.538 -0.945 13.926 1.00 77.50 100 VAL A CA 1
ATOM 772 C C . VAL A 1 100 ? -25.862 -1.428 13.309 1.00 77.50 100 VAL A C 1
ATOM 774 O O . VAL A 1 100 ? -26.276 -0.926 12.265 1.00 77.50 100 VAL A O 1
ATOM 777 N N . ASP A 1 101 ? -26.569 -2.347 13.969 1.00 72.88 101 ASP A N 1
ATOM 778 C CA . ASP A 1 101 ? -27.851 -2.890 13.495 1.00 72.88 101 ASP A CA 1
ATOM 779 C C . ASP A 1 101 ? -29.047 -1.962 13.792 1.00 72.88 101 ASP A C 1
ATOM 781 O O . ASP A 1 101 ? -30.111 -2.083 13.175 1.00 72.88 101 ASP A O 1
ATOM 785 N N . VAL A 1 102 ? -28.869 -0.979 14.681 1.00 70.38 102 VAL A N 1
ATOM 786 C CA . VAL A 1 102 ? -29.903 -0.009 15.064 1.00 70.38 102 VAL A CA 1
ATOM 787 C C . VAL A 1 102 ? -29.952 1.153 14.061 1.00 70.38 102 VAL A C 1
ATOM 789 O O . VAL A 1 102 ? -29.013 1.934 13.934 1.00 70.38 102 VAL A O 1
ATOM 792 N N . LYS A 1 103 ? -31.088 1.303 13.362 1.00 56.94 103 LYS A N 1
ATOM 793 C CA . LYS A 1 103 ? -31.286 2.285 12.270 1.00 56.94 103 LYS A CA 1
ATOM 794 C C . LYS A 1 103 ? -31.309 3.763 12.698 1.00 56.94 103 LYS A C 1
ATOM 796 O O . LYS A 1 103 ? -31.111 4.629 11.848 1.00 56.94 103 LYS A O 1
ATOM 801 N N . SER A 1 104 ? -31.588 4.080 13.962 1.00 56.34 104 SER A N 1
ATOM 802 C CA . SER A 1 104 ? -31.653 5.465 14.457 1.00 56.34 104 SER A CA 1
ATOM 803 C C . SER A 1 104 ? -30.342 5.852 15.127 1.00 56.34 104 SER A C 1
ATOM 805 O O . SER A 1 104 ? -30.018 5.283 16.159 1.00 56.34 104 SER A O 1
ATOM 807 N N . VAL A 1 105 ? -29.615 6.824 14.573 1.00 60.47 105 VAL A N 1
ATOM 808 C CA . VAL A 1 105 ? -28.265 7.168 15.037 1.00 60.47 105 VAL A CA 1
ATOM 809 C C . VAL A 1 105 ? -28.304 8.341 16.029 1.00 60.47 105 VAL A C 1
ATOM 811 O O . VAL A 1 105 ? -28.334 9.503 15.619 1.00 60.47 105 VAL A O 1
ATOM 814 N N . SER A 1 106 ? -28.296 8.054 17.335 1.00 70.69 106 SER A N 1
ATOM 815 C CA . SER A 1 106 ? -28.157 9.082 18.386 1.00 70.69 106 SER A CA 1
ATOM 816 C C . SER A 1 106 ? -26.703 9.571 18.486 1.00 70.69 106 SER A C 1
ATOM 818 O O . SER A 1 106 ? -25.778 8.815 18.208 1.00 70.69 106 SER A O 1
ATOM 820 N N . VAL A 1 107 ? -26.448 10.822 18.899 1.00 72.12 107 VAL A N 1
ATOM 821 C CA . VAL A 1 107 ? -25.069 11.360 19.040 1.00 72.12 107 VAL A CA 1
ATOM 822 C C . VAL A 1 107 ? -24.209 10.518 19.999 1.00 72.12 107 VAL A C 1
ATOM 824 O O . VAL A 1 107 ? -23.025 10.311 19.742 1.00 72.12 107 VAL A O 1
ATOM 827 N N . VAL A 1 108 ? -24.821 9.990 21.061 1.00 72.88 108 VAL A N 1
ATOM 828 C CA . VAL A 1 108 ? -24.196 9.085 22.042 1.00 72.88 108 VAL A CA 1
ATOM 829 C C . VAL A 1 108 ? -23.741 7.793 21.361 1.00 72.88 108 VAL A C 1
ATOM 831 O O . VAL A 1 108 ? -22.565 7.443 21.411 1.00 72.88 108 VAL A O 1
ATOM 834 N N . GLN A 1 109 ? -24.628 7.144 20.601 1.00 78.56 109 GLN A N 1
ATOM 835 C CA . GLN A 1 109 ? -24.303 5.942 19.830 1.00 78.56 109 GLN A CA 1
ATOM 836 C C . GLN A 1 109 ? -23.147 6.179 18.852 1.00 78.56 109 GLN A C 1
ATOM 838 O O . GLN A 1 109 ? -22.269 5.325 18.719 1.00 78.56 109 GLN A O 1
ATOM 843 N N . LYS A 1 110 ? -23.096 7.356 18.211 1.00 82.12 110 LYS A N 1
ATOM 844 C CA . LYS A 1 110 ? -22.002 7.712 17.295 1.00 82.12 110 LYS A CA 1
ATOM 845 C C . LYS A 1 110 ? -20.640 7.692 17.977 1.00 82.12 110 LYS A C 1
ATOM 847 O O . LYS A 1 110 ? -19.654 7.206 17.419 1.00 82.12 110 LYS A O 1
ATOM 852 N N . LYS A 1 111 ? -20.582 8.253 19.183 1.00 84.06 111 LYS A N 1
ATOM 853 C CA . LYS A 1 111 ? -19.359 8.357 19.975 1.00 84.06 111 LYS A CA 1
ATOM 854 C C . LYS A 1 111 ? -18.926 6.982 20.491 1.00 84.06 111 LYS A C 1
ATOM 856 O O . LYS A 1 111 ? -17.767 6.613 20.310 1.00 84.06 111 LYS A O 1
ATOM 861 N N . THR A 1 112 ? -19.870 6.179 20.978 1.00 84.88 112 THR A N 1
ATOM 862 C CA . THR A 1 112 ? -19.627 4.792 21.402 1.00 84.88 112 THR A CA 1
ATOM 863 C C . THR A 1 112 ? -19.080 3.927 20.264 1.00 84.88 112 THR A C 1
ATOM 865 O O . THR A 1 112 ? -18.071 3.247 20.439 1.00 84.88 112 THR A O 1
ATOM 868 N N . VAL A 1 113 ? -19.665 3.994 19.060 1.00 86.25 113 VAL A N 1
ATOM 869 C CA . VAL A 1 113 ? -19.169 3.245 17.888 1.00 86.25 113 VAL A CA 1
ATOM 870 C C . VAL A 1 113 ? -17.724 3.629 17.547 1.00 86.25 113 VAL A C 1
ATOM 872 O O . VAL A 1 113 ? -16.906 2.746 17.282 1.00 86.25 113 VAL A O 1
ATOM 875 N N . LYS A 1 114 ? -17.363 4.919 17.619 1.00 89.19 114 LYS A N 1
ATOM 876 C CA . LYS A 1 114 ? -15.972 5.368 17.418 1.00 89.19 114 LYS A CA 1
ATOM 877 C C . LYS A 1 114 ? -15.020 4.786 18.455 1.00 89.19 114 LYS A C 1
ATOM 879 O O . LYS A 1 114 ? -13.937 4.334 18.078 1.00 89.19 114 LYS A O 1
ATOM 884 N N . TYR A 1 115 ? -15.402 4.773 19.731 1.00 88.50 115 TYR A N 1
ATOM 885 C CA . TYR A 1 115 ? -14.577 4.187 20.787 1.00 88.50 115 TYR A CA 1
ATOM 886 C C . TYR A 1 115 ? -14.369 2.686 20.584 1.00 88.50 115 TYR A C 1
ATOM 888 O O . TYR A 1 115 ? -13.229 2.223 20.627 1.00 88.50 115 TYR A O 1
ATOM 896 N N . LEU A 1 116 ? -15.426 1.942 20.250 1.00 90.00 116 LEU A N 1
ATOM 897 C CA . LEU A 1 116 ? -15.342 0.506 19.971 1.00 90.00 116 LEU A CA 1
ATOM 898 C C . LEU A 1 116 ? -14.468 0.197 18.746 1.00 90.00 116 LEU A C 1
ATOM 900 O O . LEU A 1 116 ? -13.604 -0.675 18.814 1.00 90.00 116 LEU A O 1
ATOM 904 N N . LEU A 1 117 ? -14.627 0.934 17.642 1.00 90.62 117 LEU A N 1
ATOM 905 C CA . LEU A 1 117 ? -13.773 0.773 16.459 1.00 90.62 117 LEU A CA 1
ATOM 906 C C . LEU A 1 117 ? -12.308 1.108 16.759 1.00 90.62 117 LEU A C 1
ATOM 908 O O . LEU A 1 117 ? -11.408 0.400 16.311 1.00 90.62 117 LEU A O 1
ATOM 912 N N . THR A 1 118 ? -12.061 2.155 17.549 1.00 91.44 118 THR A N 1
ATOM 913 C CA . THR A 1 118 ? -10.703 2.544 17.953 1.00 91.44 118 THR A CA 1
ATOM 914 C C . THR A 1 118 ? -10.059 1.471 18.827 1.00 91.44 118 THR A C 1
ATOM 916 O O . THR A 1 118 ? -8.902 1.127 18.599 1.00 91.44 118 THR A O 1
ATOM 919 N N . LEU A 1 119 ? -10.809 0.898 19.773 1.00 90.38 119 LEU A N 1
ATOM 920 C CA . LEU A 1 119 ? -10.371 -0.225 20.604 1.00 90.38 119 LEU A CA 1
ATOM 921 C C . LEU A 1 119 ? -9.956 -1.428 19.753 1.00 90.38 119 LEU A C 1
ATOM 923 O O . LEU A 1 119 ? -8.843 -1.929 19.902 1.00 90.38 119 LEU A O 1
ATOM 927 N N . ILE A 1 120 ? -10.814 -1.849 18.818 1.00 90.50 120 ILE A N 1
ATOM 928 C CA . ILE A 1 120 ? -10.520 -2.971 17.916 1.00 90.50 120 ILE A CA 1
ATOM 929 C C . ILE A 1 120 ? -9.262 -2.673 17.094 1.00 90.50 120 ILE A C 1
ATOM 931 O O . ILE A 1 120 ? -8.363 -3.512 17.026 1.00 90.50 120 ILE A O 1
ATOM 935 N N . LEU A 1 121 ? -9.168 -1.482 16.494 1.00 90.81 121 LEU A N 1
ATOM 936 C CA . LEU A 1 121 ? -8.020 -1.077 15.684 1.00 90.81 121 LEU A CA 1
ATOM 937 C C . LEU A 1 121 ? -6.716 -1.084 16.489 1.00 90.81 121 LEU A C 1
ATOM 939 O O . LEU A 1 121 ? -5.692 -1.570 16.006 1.00 90.81 121 LEU A O 1
ATOM 943 N N . LEU A 1 122 ? -6.745 -0.533 17.702 1.00 88.19 122 LEU A N 1
ATOM 944 C CA . LEU A 1 122 ? -5.598 -0.445 18.599 1.00 88.19 122 LEU A CA 1
ATOM 945 C C . LEU A 1 122 ? -5.122 -1.848 19.004 1.00 88.19 122 LEU A C 1
ATOM 947 O O . LEU A 1 122 ? -3.941 -2.161 18.851 1.00 88.19 122 LEU A O 1
ATOM 951 N N . SER A 1 123 ? -6.040 -2.719 19.432 1.00 88.00 123 SER A N 1
ATOM 952 C CA . SER A 1 123 ? -5.733 -4.106 19.796 1.00 88.00 123 SER A CA 1
ATOM 953 C C . SER A 1 123 ? -5.233 -4.926 18.605 1.00 88.00 123 SER A C 1
ATOM 955 O O . SER A 1 123 ? -4.248 -5.650 18.732 1.00 88.00 123 SER A O 1
ATOM 957 N N . ALA A 1 124 ? -5.835 -4.773 17.424 1.00 86.31 124 ALA A N 1
ATOM 958 C CA . ALA A 1 124 ? -5.390 -5.442 16.203 1.00 86.31 124 ALA A CA 1
ATOM 959 C C . ALA A 1 124 ? -3.978 -4.993 15.784 1.00 86.31 124 ALA A C 1
ATOM 961 O O . ALA A 1 124 ? -3.122 -5.821 15.470 1.00 86.31 124 ALA A O 1
ATOM 962 N N . LYS A 1 125 ? -3.686 -3.685 15.830 1.00 85.31 125 LYS A N 1
ATOM 963 C CA . LYS A 1 125 ? -2.338 -3.157 15.554 1.00 85.31 125 LYS A CA 1
ATOM 964 C C . LYS A 1 125 ? -1.308 -3.689 16.542 1.00 85.31 125 LYS A C 1
ATOM 966 O O . LYS A 1 125 ? -0.205 -4.049 16.130 1.00 85.31 125 LYS A O 1
ATOM 971 N N . PHE A 1 126 ? -1.674 -3.759 17.819 1.00 82.50 126 PHE A N 1
ATOM 972 C CA . PHE A 1 126 ? -0.815 -4.310 18.854 1.00 82.50 126 PHE A CA 1
ATOM 973 C C . PHE A 1 126 ? -0.480 -5.776 18.562 1.00 82.50 126 PHE A C 1
ATOM 975 O O . PHE A 1 126 ? 0.699 -6.090 18.427 1.00 82.50 126 PHE A O 1
ATOM 982 N N . ILE A 1 127 ? -1.475 -6.644 18.336 1.00 79.69 127 ILE A N 1
ATOM 983 C CA . ILE A 1 127 ? -1.239 -8.059 17.989 1.00 79.69 127 ILE A CA 1
ATOM 984 C C . ILE A 1 127 ? -0.332 -8.178 16.752 1.00 79.69 127 ILE A C 1
ATOM 986 O O . ILE A 1 127 ? 0.656 -8.907 16.785 1.00 79.69 127 ILE A O 1
ATOM 990 N N . LYS A 1 128 ? -0.582 -7.399 15.692 1.00 77.25 128 LYS A N 1
ATOM 991 C CA . LYS A 1 128 ? 0.256 -7.416 14.480 1.00 77.25 128 LYS A CA 1
ATOM 992 C C . LYS A 1 128 ? 1.718 -7.035 14.762 1.00 77.25 128 LYS A C 1
ATOM 994 O O . LYS A 1 128 ? 2.633 -7.576 14.148 1.00 77.25 128 LYS A O 1
ATOM 999 N N . SER A 1 129 ? 1.954 -6.107 15.692 1.00 74.56 129 SER A N 1
ATOM 1000 C CA . SER A 1 129 ? 3.307 -5.714 16.112 1.00 74.56 129 SER A CA 1
ATOM 1001 C C . SER A 1 129 ? 4.061 -6.815 16.871 1.00 74.56 129 SER A C 1
ATOM 1003 O O . SER A 1 129 ? 5.293 -6.837 16.842 1.00 74.56 129 SER A O 1
ATOM 1005 N N . LEU A 1 130 ? 3.343 -7.743 17.516 1.00 69.69 130 LEU A N 1
ATOM 1006 C CA . LEU A 1 130 ? 3.936 -8.885 18.214 1.00 69.69 130 LEU A CA 1
ATOM 1007 C C . LEU A 1 130 ? 4.450 -9.952 17.241 1.00 69.69 130 LEU A C 1
ATOM 1009 O O . LEU A 1 130 ? 5.528 -10.494 17.476 1.00 69.69 130 LEU A O 1
ATOM 1013 N N . ASP A 1 131 ? 3.733 -10.216 16.144 1.00 56.94 131 ASP A N 1
ATOM 1014 C CA . ASP A 1 131 ? 4.101 -11.247 15.157 1.00 56.94 131 ASP A CA 1
ATOM 1015 C C . ASP A 1 131 ? 5.422 -10.957 14.419 1.00 56.94 131 ASP A C 1
ATOM 1017 O O . ASP A 1 131 ? 6.092 -11.871 13.939 1.00 56.94 131 ASP A O 1
ATOM 1021 N N . LEU A 1 132 ? 5.868 -9.696 14.395 1.00 50.12 132 LEU A N 1
ATOM 1022 C CA . LEU A 1 132 ? 7.194 -9.305 13.895 1.00 50.12 132 LEU A CA 1
ATOM 1023 C C . LEU A 1 132 ? 8.352 -9.808 14.786 1.00 50.12 132 LEU A C 1
ATOM 1025 O O . LEU A 1 132 ? 9.511 -9.767 14.368 1.00 50.12 132 LEU A O 1
ATOM 1029 N N . VAL A 1 133 ? 8.070 -10.304 15.999 1.00 44.41 133 VAL A N 1
ATOM 1030 C CA . VAL A 1 133 ? 9.060 -10.796 16.969 1.00 44.41 133 VAL A CA 1
ATOM 1031 C C . VAL A 1 133 ? 8.875 -12.301 17.189 1.00 44.41 133 VAL A C 1
ATOM 1033 O O . VAL A 1 133 ? 8.158 -12.709 18.089 1.00 44.41 133 VAL A O 1
ATOM 1036 N N . LYS A 1 134 ? 9.555 -13.111 16.359 1.00 40.00 134 LYS A N 1
ATOM 1037 C CA . LYS A 1 134 ? 9.736 -14.586 16.414 1.00 40.00 134 LYS A CA 1
ATOM 1038 C C . LYS A 1 134 ? 8.552 -15.414 16.979 1.00 40.00 134 LYS A C 1
ATOM 1040 O O . LYS A 1 134 ? 8.345 -15.438 18.195 1.00 40.00 134 LYS A O 1
ATOM 1045 N N . PRO A 1 135 ? 7.885 -16.251 16.161 1.00 42.09 135 PRO A N 1
ATOM 1046 C CA . PRO A 1 135 ? 6.804 -17.105 16.644 1.00 42.09 135 PRO A CA 1
ATOM 1047 C C . PRO A 1 135 ? 7.349 -18.159 17.622 1.00 42.09 135 PRO A C 1
ATOM 1049 O O . PRO A 1 135 ? 8.229 -18.948 17.285 1.00 42.09 135 PRO A O 1
ATOM 1052 N N . THR A 1 136 ? 6.834 -18.177 18.854 1.00 43.75 136 THR A N 1
ATOM 1053 C CA . THR A 1 136 ? 7.074 -19.260 19.825 1.00 43.75 136 THR A CA 1
ATOM 1054 C C . THR A 1 136 ? 5.817 -20.117 19.970 1.00 43.75 136 THR A C 1
ATOM 1056 O O . THR A 1 136 ? 4.704 -19.617 19.839 1.00 43.75 136 THR A O 1
ATOM 1059 N N . ALA A 1 137 ? 5.987 -21.410 20.260 1.00 40.62 137 ALA A N 1
ATOM 1060 C CA . ALA A 1 137 ? 4.950 -22.450 20.172 1.00 40.62 137 ALA A CA 1
ATOM 1061 C C . ALA A 1 137 ? 3.647 -22.198 20.971 1.00 40.62 137 ALA A C 1
ATOM 1063 O O . ALA A 1 137 ? 2.605 -22.738 20.618 1.00 40.62 137 ALA A O 1
ATOM 1064 N N . VAL A 1 138 ? 3.670 -21.357 22.012 1.00 39.59 138 VAL A N 1
ATOM 1065 C CA . VAL A 1 138 ? 2.479 -21.019 22.825 1.00 39.59 138 VAL A CA 1
ATOM 1066 C C . VAL A 1 138 ? 1.613 -19.935 22.162 1.00 39.59 138 VAL A C 1
ATOM 1068 O O . VAL A 1 138 ? 0.407 -19.888 22.388 1.00 39.59 138 VAL A O 1
ATOM 1071 N N . ALA A 1 139 ? 2.194 -19.113 21.280 1.00 41.88 139 ALA A N 1
ATOM 1072 C CA . ALA A 1 139 ? 1.447 -18.148 20.475 1.00 41.88 139 ALA A CA 1
ATOM 1073 C C . ALA A 1 139 ? 0.494 -18.843 19.487 1.00 41.88 139 ALA A C 1
ATOM 1075 O O . ALA A 1 139 ? -0.529 -18.269 19.145 1.00 41.88 139 ALA A O 1
ATOM 1076 N N . GLY A 1 140 ? 0.770 -20.096 19.097 1.00 44.91 140 GLY A N 1
ATOM 1077 C CA . GLY A 1 140 ? -0.022 -20.843 18.112 1.00 44.91 140 GLY A CA 1
ATOM 1078 C C . GLY A 1 140 ? -1.473 -21.130 18.518 1.00 44.91 140 GLY A C 1
ATOM 1079 O O . GLY A 1 140 ? -2.339 -21.143 17.650 1.00 44.91 140 GLY A O 1
ATOM 1080 N N . TYR A 1 141 ? -1.770 -21.301 19.813 1.00 42.19 141 TYR A N 1
ATOM 1081 C CA . TYR A 1 141 ? -3.144 -21.563 20.273 1.00 42.19 141 TYR A CA 1
ATOM 1082 C C . TYR A 1 141 ? -3.997 -20.289 20.324 1.00 42.19 141 TYR A C 1
ATOM 1084 O O . TYR A 1 141 ? -5.125 -20.288 19.842 1.00 42.19 141 TYR A O 1
ATOM 1092 N N . ALA A 1 142 ? -3.446 -19.184 20.836 1.00 47.62 142 ALA A N 1
ATOM 1093 C CA . ALA A 1 142 ? -4.152 -17.905 20.875 1.00 47.62 142 ALA A CA 1
ATOM 1094 C C . ALA A 1 142 ? -4.216 -17.228 19.489 1.00 47.62 142 ALA A C 1
ATOM 1096 O O . ALA A 1 142 ? -5.232 -16.618 19.168 1.00 47.62 142 ALA A O 1
ATOM 1097 N N . LEU A 1 143 ? -3.200 -17.407 18.626 1.00 54.72 143 LEU A N 1
ATOM 1098 C CA . LEU A 1 143 ? -3.286 -17.021 17.209 1.00 54.72 143 LEU A CA 1
ATOM 1099 C C . LEU A 1 143 ? -4.312 -17.850 16.430 1.00 54.72 143 LEU A C 1
ATOM 1101 O O . LEU A 1 143 ? -4.818 -17.356 15.431 1.00 54.72 143 LEU A O 1
ATOM 1105 N N . GLY A 1 144 ? -4.615 -19.083 16.851 1.00 59.56 144 GLY A N 1
ATOM 1106 C CA . GLY A 1 144 ? -5.601 -19.938 16.185 1.00 59.56 144 GLY A CA 1
ATOM 1107 C C . GLY A 1 144 ? -7.038 -19.416 16.297 1.00 59.56 144 GLY A C 1
ATOM 1108 O O . GLY A 1 144 ? -7.833 -19.601 15.377 1.00 59.56 144 GLY A O 1
ATOM 1109 N N . GLU A 1 145 ? -7.367 -18.706 17.384 1.00 62.81 145 GLU A N 1
ATOM 1110 C CA . GLU A 1 145 ? -8.686 -18.085 17.578 1.00 62.81 145 GLU A CA 1
ATOM 1111 C C . GLU A 1 145 ? -8.831 -16.725 16.878 1.00 62.81 145 GLU A C 1
ATOM 1113 O O . GLU A 1 145 ? -9.936 -16.351 16.473 1.00 62.81 145 GLU A O 1
ATOM 1118 N N . THR A 1 146 ? -7.729 -15.988 16.699 1.00 70.25 146 THR A N 1
ATOM 1119 C CA . THR A 1 146 ? -7.698 -14.681 16.023 1.00 70.25 146 THR A CA 1
ATOM 1120 C C . THR A 1 146 ? -8.391 -14.673 14.654 1.00 70.25 146 THR A C 1
ATOM 1122 O O . THR A 1 146 ? -9.222 -13.785 14.438 1.00 70.25 146 THR A O 1
ATOM 1125 N N . PRO A 1 147 ? -8.135 -15.619 13.724 1.00 72.56 147 PRO A N 1
ATOM 1126 C CA . PRO A 1 147 ? -8.775 -15.619 12.415 1.00 72.56 147 PRO A CA 1
ATOM 1127 C C . PRO A 1 147 ? -10.281 -15.887 12.496 1.00 72.56 147 PRO A C 1
ATOM 1129 O O . PRO A 1 147 ? -11.035 -15.274 11.750 1.00 72.56 147 PRO A O 1
ATOM 1132 N N . MET A 1 148 ? -10.748 -16.728 13.424 1.00 77.12 148 MET A N 1
ATOM 1133 C CA . MET A 1 148 ? -12.182 -17.019 13.592 1.00 77.12 148 MET A CA 1
ATOM 1134 C C . MET A 1 148 ? -12.959 -15.784 14.061 1.00 77.12 148 MET A C 1
ATOM 1136 O O . MET A 1 148 ? -13.977 -15.421 13.469 1.00 77.12 148 MET A O 1
ATOM 1140 N N . VAL A 1 149 ? -12.448 -15.095 15.087 1.00 79.25 149 VAL A N 1
ATOM 1141 C CA . VAL A 1 149 ? -13.046 -13.849 15.601 1.00 79.25 149 VAL A CA 1
ATOM 1142 C C . VAL A 1 149 ? -12.996 -12.750 14.540 1.00 79.25 149 VAL A C 1
ATOM 1144 O O . VAL A 1 149 ? -13.984 -12.056 14.309 1.00 79.25 149 VAL A O 1
ATOM 1147 N N . SER A 1 150 ? -11.858 -12.623 13.856 1.00 82.06 150 SER A N 1
ATOM 1148 C CA . SER A 1 150 ? -11.652 -11.618 12.812 1.00 82.06 150 SER A CA 1
ATOM 1149 C C . SER A 1 150 ? -12.574 -11.828 11.611 1.00 82.06 150 SER A C 1
ATOM 1151 O O . SER A 1 150 ? -13.141 -10.864 11.101 1.00 82.06 150 SER A O 1
ATOM 1153 N N . LEU A 1 151 ? -12.783 -13.079 11.183 1.00 83.75 151 LEU A N 1
ATOM 1154 C CA . LEU A 1 151 ? -13.681 -13.411 10.077 1.00 83.75 151 LEU A CA 1
ATOM 1155 C C . LEU A 1 151 ? -15.140 -13.059 10.407 1.00 83.75 151 LEU A C 1
ATOM 1157 O O . LEU A 1 151 ? -15.838 -12.495 9.567 1.00 83.75 151 LEU A O 1
ATOM 1161 N N . GLY A 1 152 ? -15.588 -13.344 11.636 1.00 84.94 152 GLY A N 1
ATOM 1162 C CA . GLY A 1 152 ? -16.934 -12.995 12.105 1.00 84.94 152 GLY A CA 1
ATOM 1163 C C . GLY A 1 152 ? -17.174 -11.486 12.240 1.00 84.94 152 GLY A C 1
ATOM 1164 O O . GLY A 1 152 ? -18.312 -11.030 12.126 1.00 84.94 152 GLY A O 1
ATOM 1165 N N . LEU A 1 153 ? -16.109 -10.706 12.436 1.00 88.62 153 LEU A N 1
ATOM 1166 C CA . LEU A 1 153 ? -16.156 -9.250 12.566 1.00 88.62 153 LEU A CA 1
ATOM 1167 C C . LEU A 1 153 ? -16.231 -8.525 11.207 1.00 88.62 153 LEU A C 1
ATOM 1169 O O . LEU A 1 153 ? -16.830 -7.451 11.120 1.00 88.62 153 LEU A O 1
ATOM 1173 N N . LEU A 1 154 ? -15.675 -9.103 10.135 1.00 90.00 154 LEU A N 1
ATOM 1174 C CA . LEU A 1 154 ? -15.620 -8.466 8.810 1.00 90.00 154 LEU A CA 1
ATOM 1175 C C . LEU A 1 154 ? -16.983 -7.974 8.281 1.00 90.00 154 LEU A C 1
ATOM 1177 O O . LEU A 1 154 ? -17.036 -6.826 7.836 1.00 90.00 154 LEU A O 1
ATOM 1181 N N . PRO A 1 155 ? -18.092 -8.742 8.341 1.00 90.94 155 PRO A N 1
ATOM 1182 C CA . PRO A 1 155 ? -19.392 -8.259 7.868 1.00 90.94 155 PRO A CA 1
ATOM 1183 C C . PRO A 1 155 ? -19.902 -7.035 8.637 1.00 90.94 155 PRO A C 1
ATOM 1185 O O . PRO A 1 155 ? -20.521 -6.151 8.045 1.00 90.94 155 PRO A O 1
ATOM 1188 N N . VAL A 1 156 ? -19.637 -6.974 9.947 1.00 89.75 156 VAL A N 1
ATOM 1189 C CA . VAL A 1 156 ? -20.033 -5.850 10.810 1.00 89.75 156 VAL A CA 1
ATOM 1190 C C . VAL A 1 156 ? -19.234 -4.605 10.437 1.00 89.75 156 VAL A C 1
ATOM 1192 O O . VAL A 1 156 ? -19.808 -3.532 10.266 1.00 89.75 156 VAL A O 1
ATOM 1195 N N . LEU A 1 157 ? -17.923 -4.758 10.225 1.00 91.00 157 LEU A N 1
ATOM 1196 C CA . LEU A 1 157 ? -17.070 -3.663 9.769 1.00 91.00 157 LEU A CA 1
ATOM 1197 C C . LEU A 1 157 ? -17.478 -3.170 8.377 1.00 91.00 157 LEU A C 1
ATOM 1199 O O . LEU A 1 157 ? -17.572 -1.965 8.182 1.00 91.00 157 LEU A O 1
ATOM 1203 N N . CYS A 1 158 ? -17.788 -4.068 7.436 1.00 90.81 158 CYS A N 1
ATOM 1204 C CA . CYS A 1 158 ? -18.258 -3.684 6.099 1.00 90.81 158 CYS A CA 1
ATOM 1205 C C . CYS A 1 158 ? -19.540 -2.844 6.156 1.00 90.81 158 CYS A C 1
ATOM 1207 O O . CYS A 1 158 ? -19.694 -1.910 5.377 1.00 90.81 158 CYS A O 1
ATOM 1209 N N . ARG A 1 159 ? -20.441 -3.140 7.100 1.00 88.31 159 ARG A N 1
ATOM 1210 C CA . ARG A 1 159 ? -21.652 -2.342 7.332 1.00 88.31 159 ARG A CA 1
ATOM 1211 C C . ARG A 1 159 ? -21.329 -0.982 7.951 1.00 88.31 159 ARG A C 1
ATOM 1213 O O . ARG A 1 159 ? -21.881 0.025 7.527 1.00 88.31 159 ARG A O 1
ATOM 1220 N N . ALA A 1 160 ? -20.406 -0.938 8.911 1.00 87.00 160 ALA A N 1
ATOM 1221 C CA . ALA A 1 160 ? -19.965 0.313 9.528 1.00 87.00 160 ALA A CA 1
ATOM 1222 C C . ALA A 1 160 ? -19.297 1.275 8.522 1.00 87.00 160 ALA A C 1
ATOM 1224 O O . ALA A 1 160 ? -19.417 2.489 8.678 1.00 87.00 160 ALA A O 1
ATOM 1225 N N . VAL A 1 161 ? -18.665 0.744 7.464 1.00 88.31 161 VAL A N 1
ATOM 1226 C CA . VAL A 1 161 ? -18.070 1.535 6.371 1.00 88.31 161 VAL A CA 1
ATOM 1227 C C . VAL A 1 161 ? -19.106 2.364 5.598 1.00 88.31 161 VAL A C 1
ATOM 1229 O O . VAL A 1 161 ? -18.763 3.428 5.092 1.00 88.31 161 VAL A O 1
ATOM 1232 N N . GLU A 1 162 ? -20.372 1.936 5.530 1.00 84.69 162 GLU A N 1
ATOM 1233 C CA . GLU A 1 162 ? -21.428 2.692 4.832 1.00 84.69 162 GLU A CA 1
ATOM 1234 C C . GLU A 1 162 ? -21.716 4.055 5.489 1.00 84.69 162 GLU A C 1
ATOM 1236 O O . GLU A 1 162 ? -22.287 4.946 4.864 1.00 84.69 162 GLU A O 1
ATOM 1241 N N . ASN A 1 163 ? -21.306 4.251 6.746 1.00 83.94 163 ASN A N 1
ATOM 1242 C CA . ASN A 1 163 ? -21.437 5.528 7.429 1.00 83.94 163 ASN A CA 1
ATOM 1243 C C . ASN A 1 163 ? -20.152 6.360 7.293 1.00 83.94 163 ASN A C 1
ATOM 1245 O O . ASN A 1 163 ? -19.093 5.985 7.803 1.00 83.94 163 ASN A O 1
ATOM 1249 N N . ALA A 1 164 ? -20.267 7.542 6.680 1.00 81.81 164 ALA A N 1
ATOM 1250 C CA . ALA A 1 164 ? -19.151 8.463 6.458 1.00 81.81 164 ALA A CA 1
ATOM 1251 C C . ALA A 1 164 ? -18.375 8.828 7.741 1.00 81.81 164 ALA A C 1
ATOM 1253 O O . ALA A 1 164 ? -17.174 9.072 7.681 1.00 81.81 164 ALA A O 1
ATOM 1254 N N . GLU A 1 165 ? -19.022 8.837 8.912 1.00 82.12 165 GLU A N 1
ATOM 1255 C CA . GLU A 1 165 ? -18.365 9.206 10.174 1.00 82.12 165 GLU A CA 1
ATOM 1256 C C . GLU A 1 165 ? -17.423 8.135 10.740 1.00 82.12 165 GLU A C 1
ATOM 1258 O O . GLU A 1 165 ? -16.569 8.462 11.573 1.00 82.12 165 GLU A O 1
ATOM 1263 N N . TYR A 1 166 ? -17.597 6.871 10.339 1.00 85.19 166 TYR A N 1
ATOM 1264 C CA . TYR A 1 166 ? -16.786 5.739 10.810 1.00 85.19 166 TYR A CA 1
ATOM 1265 C C . TYR A 1 166 ? -15.989 5.066 9.699 1.00 85.19 166 TYR A C 1
ATOM 1267 O O . TYR A 1 166 ? -15.111 4.266 10.015 1.00 85.19 166 TYR A O 1
ATOM 1275 N N . CYS A 1 167 ? -16.259 5.409 8.436 1.00 87.31 167 CYS A N 1
ATOM 1276 C CA . CYS A 1 167 ? -15.638 4.832 7.247 1.00 87.31 167 CYS A CA 1
ATOM 1277 C C . CYS A 1 167 ? -14.118 4.662 7.398 1.00 87.31 167 CYS A C 1
ATOM 1279 O O . CYS A 1 167 ? -13.621 3.541 7.309 1.00 87.31 167 CYS A O 1
ATOM 1281 N N . ASP A 1 168 ? -13.396 5.728 7.756 1.00 87.75 168 ASP A N 1
ATOM 1282 C CA . ASP A 1 168 ? -11.936 5.697 7.914 1.00 87.75 168 ASP A CA 1
ATOM 1283 C C . ASP A 1 168 ? -11.467 4.684 8.968 1.00 87.75 168 ASP A C 1
ATOM 1285 O O . ASP A 1 168 ? -10.550 3.896 8.729 1.00 87.75 168 ASP A O 1
ATOM 1289 N N . LEU A 1 169 ? -12.105 4.686 10.144 1.00 88.69 169 LEU A N 1
ATOM 1290 C CA . LEU A 1 169 ? -11.757 3.785 11.245 1.00 88.69 169 LEU A CA 1
ATOM 1291 C C . LEU A 1 169 ? -12.088 2.334 10.893 1.00 88.69 169 LEU A C 1
ATOM 1293 O O . LEU A 1 169 ? -11.287 1.437 11.164 1.00 88.69 169 LEU A O 1
ATOM 1297 N N . SER A 1 170 ? -13.239 2.092 10.267 1.00 91.19 170 SER A N 1
ATOM 1298 C CA . SER A 1 170 ? -13.656 0.760 9.837 1.00 91.19 170 SER A CA 1
ATOM 1299 C C . SER A 1 170 ? -12.747 0.217 8.733 1.00 91.19 170 SER A C 1
ATOM 1301 O O . SER A 1 170 ? -12.279 -0.913 8.855 1.00 91.19 170 SER A O 1
ATOM 1303 N N . LEU A 1 171 ? -12.406 1.018 7.718 1.00 91.25 171 LEU A N 1
ATOM 1304 C CA . LEU A 1 171 ? -11.475 0.630 6.652 1.00 91.25 171 LEU A CA 1
ATOM 1305 C C . LEU A 1 171 ? -10.071 0.353 7.189 1.00 91.25 171 LEU A C 1
ATOM 1307 O O . LEU A 1 171 ? -9.491 -0.680 6.861 1.00 91.25 171 LEU A O 1
ATOM 1311 N N . ALA A 1 172 ? -9.545 1.213 8.067 1.00 90.19 172 ALA A N 1
ATOM 1312 C CA . ALA A 1 172 ? -8.256 0.978 8.716 1.00 90.19 172 ALA A CA 1
ATOM 1313 C C . ALA A 1 172 ? -8.254 -0.321 9.540 1.00 90.19 172 ALA A C 1
ATOM 1315 O O . ALA A 1 172 ? -7.251 -1.034 9.584 1.00 90.19 172 ALA A O 1
ATOM 1316 N N . THR A 1 173 ? -9.376 -0.640 10.189 1.00 90.12 173 THR A N 1
ATOM 1317 C CA . THR A 1 173 ? -9.531 -1.874 10.970 1.00 90.12 173 THR A CA 1
ATOM 1318 C C . THR A 1 173 ? -9.566 -3.101 10.067 1.00 90.12 173 THR A C 1
ATOM 1320 O O . THR A 1 173 ? -8.842 -4.062 10.328 1.00 90.12 173 THR A O 1
ATOM 1323 N N . ILE A 1 174 ? -10.343 -3.057 8.979 1.00 91.75 174 ILE A N 1
ATOM 1324 C CA . ILE A 1 174 ? -10.378 -4.128 7.976 1.00 91.75 174 ILE A CA 1
ATOM 1325 C C . ILE A 1 174 ? -8.975 -4.348 7.399 1.00 91.75 174 ILE A C 1
ATOM 1327 O O . ILE A 1 174 ? -8.519 -5.487 7.377 1.00 91.75 174 ILE A O 1
ATOM 1331 N N . ASP A 1 175 ? -8.269 -3.284 7.001 1.00 90.69 175 ASP A N 1
ATOM 1332 C CA . ASP A 1 175 ? -6.919 -3.355 6.423 1.00 90.69 175 ASP A CA 1
ATOM 1333 C C . ASP A 1 175 ? -5.924 -4.067 7.351 1.00 90.69 175 ASP A C 1
ATOM 1335 O O . ASP A 1 175 ? -5.219 -4.991 6.936 1.00 90.69 175 ASP A O 1
ATOM 1339 N N . VAL A 1 176 ? -5.897 -3.702 8.637 1.00 87.62 176 VAL A N 1
ATOM 1340 C CA . VAL A 1 176 ? -5.030 -4.360 9.627 1.00 87.62 176 VAL A CA 1
ATOM 1341 C C . VAL A 1 176 ? -5.399 -5.834 9.790 1.00 87.62 176 VAL A C 1
ATOM 1343 O O . VAL A 1 176 ? -4.499 -6.671 9.857 1.00 87.62 176 VAL A O 1
ATOM 1346 N N . ILE A 1 177 ? -6.695 -6.159 9.811 1.00 86.94 177 ILE A N 1
ATOM 1347 C CA . ILE A 1 177 ? -7.178 -7.531 9.982 1.00 86.94 177 ILE A CA 1
ATOM 1348 C C . ILE A 1 177 ? -6.788 -8.420 8.796 1.00 86.94 177 ILE A C 1
ATOM 1350 O O . ILE A 1 177 ? -6.189 -9.479 8.992 1.00 86.94 177 ILE A O 1
ATOM 1354 N N . ILE A 1 178 ? -7.093 -7.995 7.567 1.00 86.94 178 ILE A N 1
ATOM 1355 C CA . ILE A 1 178 ? -6.843 -8.810 6.370 1.00 86.94 178 ILE A CA 1
ATOM 1356 C C . ILE A 1 178 ? -5.350 -8.921 6.049 1.00 86.94 178 ILE A C 1
ATOM 1358 O O . ILE A 1 178 ? -4.915 -9.941 5.527 1.00 86.94 178 ILE A O 1
ATOM 1362 N N . SER A 1 179 ? -4.553 -7.899 6.382 1.00 83.12 179 SER A N 1
ATOM 1363 C CA . SER A 1 179 ? -3.103 -7.915 6.150 1.00 83.12 179 SER A CA 1
ATOM 1364 C C . SER A 1 179 ? -2.310 -8.631 7.245 1.00 83.12 179 SER A C 1
ATOM 1366 O O . SER A 1 179 ? -1.135 -8.924 7.037 1.00 83.12 179 SER A O 1
ATOM 1368 N N . GLY A 1 180 ? -2.904 -8.841 8.424 1.00 75.06 180 GLY A N 1
ATOM 1369 C CA . GLY A 1 180 ? -2.227 -9.409 9.591 1.00 75.06 180 GLY A CA 1
ATOM 1370 C C . GLY A 1 180 ? -2.649 -10.835 9.934 1.00 75.06 180 GLY A C 1
ATOM 1371 O O . GLY A 1 180 ? -1.795 -11.638 10.289 1.00 75.06 180 GLY A O 1
ATOM 1372 N N . PHE A 1 181 ? -3.943 -11.158 9.838 1.00 70.31 181 PHE A N 1
ATOM 1373 C CA . PHE A 1 181 ? -4.497 -12.337 10.522 1.00 70.31 181 PHE A CA 1
ATOM 1374 C C . PHE A 1 181 ? -5.200 -13.344 9.619 1.00 70.31 181 PHE A C 1
ATOM 1376 O O . PHE A 1 181 ? -5.457 -14.465 10.055 1.00 70.31 181 PHE A O 1
ATOM 1383 N N . LEU A 1 182 ? -5.557 -12.967 8.391 1.00 73.50 182 LEU A N 1
ATOM 1384 C CA . LEU A 1 182 ? -6.423 -13.777 7.540 1.00 73.50 182 LEU A CA 1
ATOM 1385 C C . LEU A 1 182 ? -5.743 -14.123 6.214 1.00 73.50 182 LEU A C 1
ATOM 1387 O O . LEU A 1 182 ? -5.218 -13.259 5.516 1.00 73.50 182 LEU A O 1
ATOM 1391 N N . ALA A 1 183 ? -5.817 -15.396 5.827 1.00 77.62 183 ALA A N 1
ATOM 1392 C CA . ALA A 1 183 ? -5.404 -15.832 4.499 1.00 77.62 183 ALA A CA 1
ATOM 1393 C C . ALA A 1 183 ? -6.392 -15.322 3.435 1.00 77.62 183 ALA A C 1
ATOM 1395 O O . ALA A 1 183 ? -7.600 -15.262 3.680 1.00 77.62 183 ALA A O 1
ATOM 1396 N N . SER A 1 184 ? -5.889 -14.987 2.245 1.00 78.38 184 SER A N 1
ATOM 1397 C CA . SER A 1 184 ? -6.664 -14.389 1.143 1.00 78.38 184 SER A CA 1
ATOM 1398 C C . SER A 1 184 ? -7.914 -15.177 0.750 1.00 78.38 184 SER A C 1
ATOM 1400 O O . SER A 1 184 ? -8.948 -14.587 0.453 1.00 78.38 184 SER A O 1
ATOM 1402 N N . ASN A 1 185 ? -7.857 -16.505 0.819 1.00 81.69 185 ASN A N 1
ATOM 1403 C CA . ASN A 1 185 ? -8.982 -17.396 0.530 1.00 81.69 185 ASN A CA 1
ATOM 1404 C C . ASN A 1 185 ? -10.138 -17.305 1.545 1.00 81.69 185 ASN A C 1
ATOM 1406 O O . ASN A 1 185 ? -11.262 -17.669 1.211 1.00 81.69 185 ASN A O 1
ATOM 1410 N N . SER A 1 186 ? -9.879 -16.839 2.768 1.00 83.56 186 SER A N 1
ATOM 1411 C CA . SER A 1 186 ? -10.871 -16.801 3.848 1.00 83.56 186 SER A CA 1
ATOM 1412 C C . SER A 1 186 ? -11.677 -15.501 3.866 1.00 83.56 186 SER A C 1
ATOM 1414 O O . SER A 1 186 ? -12.902 -15.538 3.956 1.00 83.56 186 SER A O 1
ATOM 1416 N N . TRP A 1 187 ? -11.016 -14.348 3.739 1.00 88.12 187 TRP A N 1
ATOM 1417 C CA . TRP A 1 187 ? -11.671 -13.044 3.864 1.00 88.12 187 TRP A CA 1
ATOM 1418 C C . TRP A 1 187 ? -12.282 -12.533 2.559 1.00 88.12 187 TRP A C 1
ATOM 1420 O O . TRP A 1 187 ? -13.259 -11.784 2.598 1.00 88.12 187 TRP A O 1
ATOM 1430 N N . LEU A 1 188 ? -11.738 -12.930 1.404 1.00 89.12 188 LEU A N 1
ATOM 1431 C CA . LEU A 1 188 ? -12.157 -12.395 0.109 1.00 89.12 188 LEU A CA 1
ATOM 1432 C C . LEU A 1 188 ? -13.647 -12.645 -0.198 1.00 89.12 188 LEU A C 1
ATOM 1434 O O . LEU A 1 188 ? -14.324 -11.676 -0.544 1.00 89.12 188 LEU A O 1
ATOM 1438 N N . PRO A 1 189 ? -14.215 -13.854 0.009 1.00 90.31 189 PRO A N 1
ATOM 1439 C CA . PRO A 1 189 ? -15.644 -14.084 -0.230 1.00 90.31 189 PRO A CA 1
ATOM 1440 C C . PRO A 1 189 ? -16.548 -13.233 0.673 1.00 90.31 189 PRO A C 1
ATOM 1442 O O . PRO A 1 189 ? -17.635 -12.815 0.272 1.00 90.31 189 PRO A O 1
ATOM 1445 N N . VAL A 1 190 ? -16.097 -12.952 1.902 1.00 90.12 190 VAL A N 1
ATOM 1446 C CA . VAL A 1 190 ? -16.834 -12.115 2.856 1.00 90.12 190 VAL A CA 1
ATOM 1447 C C . VAL A 1 190 ? -16.864 -10.668 2.370 1.00 90.12 190 VAL A C 1
ATOM 1449 O O . VAL A 1 190 ? -17.936 -10.063 2.333 1.00 90.12 190 VAL A O 1
ATOM 1452 N N . LEU A 1 191 ? -15.718 -10.126 1.944 1.00 90.81 191 LEU A N 1
ATOM 1453 C CA . LEU A 1 191 ? -15.657 -8.771 1.395 1.00 90.81 191 LEU A CA 1
ATOM 1454 C C . LEU A 1 191 ? -16.456 -8.650 0.096 1.00 90.81 191 LEU A C 1
ATOM 1456 O O . LEU A 1 191 ? -17.229 -7.711 -0.034 1.00 90.81 191 LEU A O 1
ATOM 1460 N N . GLN A 1 192 ? -16.359 -9.614 -0.822 1.00 90.06 192 GLN A N 1
ATOM 1461 C CA . GLN A 1 192 ? -17.152 -9.616 -2.059 1.00 90.06 192 GLN A CA 1
ATOM 1462 C C . GLN A 1 192 ? -18.660 -9.544 -1.793 1.00 90.06 192 GLN A C 1
ATOM 1464 O O . GLN A 1 192 ? -19.392 -8.877 -2.520 1.00 90.06 192 GLN A O 1
ATOM 1469 N N . LYS A 1 193 ? -19.133 -10.209 -0.734 1.00 90.94 193 LYS A N 1
ATOM 1470 C CA . LYS A 1 193 ? -20.554 -10.234 -0.376 1.00 90.94 193 LYS A CA 1
ATOM 1471 C C . LYS A 1 193 ? -21.024 -8.978 0.361 1.00 90.94 193 LYS A C 1
ATOM 1473 O O . LYS A 1 193 ? -22.178 -8.583 0.205 1.00 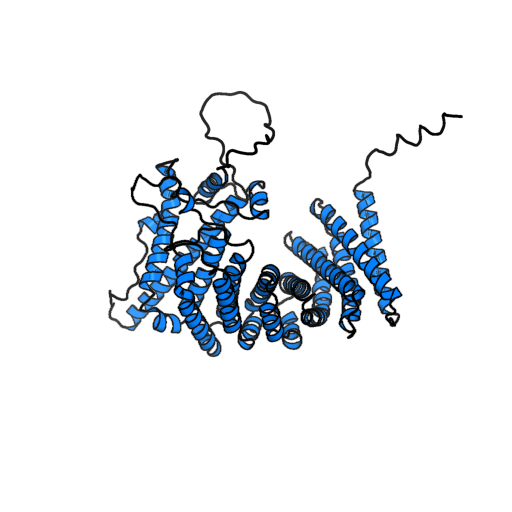90.94 193 LYS A O 1
ATOM 1478 N N . HIS A 1 194 ? -20.181 -8.403 1.216 1.00 89.31 194 HIS A N 1
ATOM 1479 C CA . HIS A 1 194 ? -20.606 -7.386 2.184 1.00 89.31 194 HIS A CA 1
ATOM 1480 C C . HIS A 1 194 ? -20.057 -5.981 1.914 1.00 89.31 194 HIS A C 1
ATOM 1482 O O . HIS A 1 194 ? -20.649 -5.016 2.391 1.00 89.31 194 HIS A O 1
ATOM 1488 N N . LEU A 1 195 ? -18.961 -5.840 1.168 1.00 90.44 195 LEU A N 1
ATOM 1489 C CA . LEU A 1 195 ? -18.308 -4.558 0.921 1.00 90.44 195 LEU A CA 1
ATOM 1490 C C . LEU A 1 195 ? -18.802 -3.929 -0.387 1.00 90.44 195 LEU A C 1
ATOM 1492 O O . LEU A 1 195 ? -18.568 -4.448 -1.478 1.00 90.44 195 LEU A O 1
ATOM 1496 N N . ARG A 1 196 ? -19.434 -2.757 -0.293 1.00 89.56 196 ARG A N 1
ATOM 1497 C CA . ARG A 1 196 ? -19.896 -1.990 -1.459 1.00 89.56 196 ARG A CA 1
ATOM 1498 C C . ARG A 1 196 ? -18.830 -1.000 -1.921 1.00 89.56 196 ARG A C 1
ATOM 1500 O O . ARG A 1 196 ? -18.876 0.179 -1.583 1.00 89.56 196 ARG A O 1
ATOM 1507 N N . LEU A 1 197 ? -17.872 -1.481 -2.710 1.00 88.56 197 LEU A N 1
ATOM 1508 C CA . LEU A 1 197 ? -16.688 -0.705 -3.097 1.00 88.56 197 LEU A CA 1
ATOM 1509 C C . LEU A 1 197 ? -17.014 0.594 -3.857 1.00 88.56 197 LEU A C 1
ATOM 1511 O O . LEU A 1 197 ? -16.453 1.641 -3.541 1.00 88.56 197 LEU A O 1
ATOM 1515 N N . HIS A 1 198 ? -17.993 0.554 -4.765 1.00 87.19 198 HIS A N 1
ATOM 1516 C CA . HIS A 1 198 ? -18.494 1.742 -5.469 1.00 87.19 198 HIS A CA 1
ATOM 1517 C C . HIS A 1 198 ? -18.966 2.845 -4.514 1.00 87.19 198 HIS A C 1
ATOM 1519 O O . HIS A 1 198 ? -18.676 4.020 -4.723 1.00 87.19 198 HIS A O 1
ATOM 1525 N N . HIS A 1 199 ? -19.678 2.473 -3.447 1.00 85.38 199 HIS A N 1
ATOM 1526 C CA . HIS A 1 199 ? -20.190 3.439 -2.480 1.00 85.38 199 HIS A CA 1
ATOM 1527 C C . HIS A 1 199 ? -19.052 4.110 -1.703 1.00 85.38 199 HIS A C 1
ATOM 1529 O O . HIS A 1 199 ? -19.080 5.317 -1.491 1.00 85.38 199 HIS A O 1
ATOM 1535 N N . ILE A 1 200 ? -18.012 3.348 -1.352 1.00 86.38 200 ILE A N 1
ATOM 1536 C CA . ILE A 1 200 ? -16.817 3.862 -0.668 1.00 86.38 200 ILE A CA 1
ATOM 1537 C C . ILE A 1 200 ? -16.100 4.891 -1.544 1.00 86.38 200 ILE A C 1
ATOM 1539 O O . ILE A 1 200 ? -15.764 5.977 -1.077 1.00 86.38 200 ILE A O 1
ATOM 1543 N N . MET A 1 201 ? -15.912 4.578 -2.828 1.00 86.50 201 MET A N 1
ATOM 1544 C CA . MET A 1 201 ? -15.294 5.498 -3.785 1.00 86.50 201 MET A CA 1
ATOM 1545 C C . MET A 1 201 ? -16.107 6.792 -3.939 1.00 86.50 201 MET A C 1
ATOM 1547 O O . MET A 1 201 ? -15.537 7.881 -3.919 1.00 86.50 201 MET A O 1
ATOM 1551 N N . GLN A 1 202 ? -17.438 6.699 -4.009 1.00 83.00 202 GLN A N 1
ATOM 1552 C CA . GLN A 1 202 ? -18.321 7.870 -4.071 1.00 83.00 202 GLN A CA 1
ATOM 1553 C C . GLN A 1 202 ? -18.279 8.716 -2.793 1.00 83.00 202 GLN A C 1
ATOM 1555 O O . GLN A 1 202 ? -18.213 9.942 -2.874 1.00 83.00 202 GLN A O 1
ATOM 1560 N N . LEU A 1 203 ? -18.284 8.083 -1.615 1.00 79.31 203 LEU A N 1
ATOM 1561 C CA . LEU A 1 203 ? -18.170 8.779 -0.330 1.00 79.31 203 LEU A CA 1
ATOM 1562 C C . LEU A 1 203 ? -16.875 9.599 -0.254 1.00 79.31 203 LEU A C 1
ATOM 1564 O O . LEU A 1 203 ? -16.887 10.737 0.207 1.00 79.31 203 LEU A O 1
ATOM 1568 N N . LEU A 1 204 ? -15.766 9.063 -0.763 1.00 75.31 204 LEU A N 1
ATOM 1569 C CA . LEU A 1 204 ? -14.466 9.741 -0.741 1.00 75.31 204 LEU A CA 1
ATOM 1570 C C . LEU A 1 204 ? -14.363 10.907 -1.717 1.00 75.31 204 LEU A C 1
ATOM 1572 O O . LEU A 1 204 ? -13.633 11.851 -1.443 1.00 75.31 204 LEU A O 1
ATOM 1576 N N . GLN A 1 205 ? -15.107 10.881 -2.824 1.00 76.00 205 GLN A N 1
ATOM 1577 C CA . GLN A 1 205 ? -15.204 12.043 -3.713 1.00 76.00 205 GLN A CA 1
ATOM 1578 C C . GLN A 1 205 ? -15.937 13.219 -3.051 1.00 76.00 205 GLN A C 1
ATOM 1580 O O . GLN A 1 205 ? -15.733 14.364 -3.440 1.00 76.00 205 GLN A O 1
ATOM 1585 N N . GLN A 1 206 ? -16.790 12.950 -2.058 1.00 72.88 206 GLN A N 1
ATOM 1586 C CA . GLN A 1 206 ? -17.529 13.979 -1.320 1.00 72.88 206 GLN A CA 1
ATOM 1587 C C . GLN A 1 206 ? -16.757 14.496 -0.097 1.00 72.88 206 GLN A C 1
ATOM 1589 O O . GLN A 1 206 ? -16.968 15.629 0.340 1.00 72.88 206 GLN A O 1
ATOM 1594 N N . VAL A 1 207 ? -15.868 13.675 0.471 1.00 65.75 207 VAL A N 1
ATOM 1595 C CA . VAL A 1 207 ? -15.090 13.996 1.671 1.00 65.75 207 VAL A CA 1
ATOM 1596 C C . VAL A 1 207 ? -13.687 14.468 1.276 1.00 65.75 207 VAL A C 1
ATOM 1598 O O . VAL A 1 207 ? -12.795 13.671 1.013 1.00 65.75 207 VAL A O 1
ATOM 1601 N N . ASN A 1 208 ? -13.447 15.781 1.332 1.00 65.44 208 ASN A N 1
ATOM 1602 C CA . ASN A 1 208 ? -12.164 16.410 0.965 1.00 65.44 208 ASN A CA 1
ATOM 1603 C C . ASN A 1 208 ? -11.028 16.213 2.000 1.00 65.44 208 ASN A C 1
ATOM 1605 O O . ASN A 1 208 ? -10.156 17.069 2.150 1.00 65.44 208 ASN A O 1
ATOM 1609 N N . SER A 1 209 ? -11.023 15.111 2.757 1.00 75.88 209 SER A N 1
ATOM 1610 C CA . SER A 1 209 ? -9.988 14.831 3.761 1.00 75.88 209 SER A CA 1
ATOM 1611 C C . SER A 1 209 ? -8.868 13.973 3.173 1.00 75.88 209 SER A C 1
ATOM 1613 O O . SER A 1 209 ? -9.057 12.792 2.883 1.00 75.88 209 SER A O 1
ATOM 1615 N N . SER A 1 210 ? -7.660 14.534 3.069 1.00 74.25 210 SER A N 1
ATOM 1616 C CA . SER A 1 210 ? -6.466 13.813 2.595 1.00 74.25 210 SER A CA 1
ATOM 1617 C C . SER A 1 210 ? -6.139 12.565 3.429 1.00 74.25 210 SER A C 1
ATOM 1619 O O . SER A 1 210 ? -5.691 11.551 2.890 1.00 74.25 210 SER A O 1
ATOM 1621 N N . ALA A 1 211 ? -6.422 12.596 4.736 1.00 79.44 211 ALA A N 1
ATOM 1622 C CA . ALA A 1 211 ? -6.225 11.458 5.633 1.00 79.44 211 ALA A CA 1
ATOM 1623 C C . ALA A 1 211 ? -7.205 10.303 5.348 1.00 79.44 211 ALA A C 1
ATOM 1625 O O . ALA A 1 211 ? -6.802 9.136 5.382 1.00 79.44 211 ALA A O 1
ATOM 1626 N N . SER A 1 212 ? -8.459 10.626 5.021 1.00 82.69 212 SER A N 1
ATOM 1627 C CA . SER A 1 212 ? -9.498 9.653 4.647 1.00 82.69 212 SER A CA 1
ATOM 1628 C C . SER A 1 212 ? -9.164 8.975 3.315 1.00 82.69 212 SER A C 1
ATOM 1630 O O . SER A 1 212 ? -9.136 7.744 3.207 1.00 82.69 212 SER A O 1
ATOM 1632 N N . ILE A 1 213 ? -8.755 9.780 2.327 1.00 86.25 213 ILE A N 1
ATOM 1633 C CA . ILE A 1 213 ? -8.303 9.299 1.016 1.00 86.25 213 ILE A CA 1
ATOM 1634 C C . ILE A 1 213 ? -7.086 8.376 1.170 1.00 86.25 213 ILE A C 1
ATOM 1636 O O . ILE A 1 213 ? -7.081 7.267 0.639 1.00 86.25 213 ILE A O 1
ATOM 1640 N N . SER A 1 214 ? -6.073 8.780 1.946 1.00 86.62 214 SER A N 1
ATOM 1641 C CA . SER A 1 214 ? -4.879 7.953 2.181 1.00 86.62 214 SER A CA 1
ATOM 1642 C C . SER A 1 214 ? -5.208 6.635 2.888 1.00 86.62 214 SER A C 1
ATOM 1644 O O . SER A 1 214 ? -4.664 5.589 2.529 1.00 86.62 214 SER A O 1
ATOM 1646 N N . THR A 1 215 ? -6.103 6.661 3.879 1.00 86.56 215 THR A N 1
ATOM 1647 C CA . THR A 1 215 ? -6.534 5.455 4.604 1.00 86.56 215 THR A CA 1
ATOM 1648 C C . THR A 1 215 ? -7.232 4.478 3.668 1.00 86.56 215 THR A C 1
ATOM 1650 O O . THR A 1 215 ? -6.917 3.287 3.671 1.00 86.56 215 THR A O 1
ATOM 1653 N N . THR A 1 216 ? -8.104 4.987 2.801 1.00 89.62 216 THR A N 1
ATOM 1654 C CA . THR A 1 216 ? -8.788 4.152 1.817 1.00 89.62 216 THR A CA 1
ATOM 1655 C C . THR A 1 216 ? -7.813 3.591 0.795 1.00 89.62 216 THR A C 1
ATOM 1657 O O . THR A 1 216 ? -7.802 2.385 0.586 1.00 89.62 216 THR A O 1
ATOM 1660 N N . LEU A 1 217 ? -6.938 4.407 0.202 1.00 90.69 217 LEU A N 1
ATOM 1661 C CA . LEU A 1 217 ? -5.976 3.915 -0.788 1.00 90.69 217 LEU A CA 1
ATOM 1662 C C . LEU A 1 217 ? -5.038 2.840 -0.217 1.00 90.69 217 LEU A C 1
ATOM 1664 O O . LEU A 1 217 ? -4.707 1.895 -0.926 1.00 90.69 217 LEU A O 1
ATOM 1668 N N . LYS A 1 218 ? -4.661 2.915 1.069 1.00 90.81 218 LYS A N 1
ATOM 1669 C CA . LYS A 1 218 ? -3.914 1.835 1.744 1.00 90.81 218 LYS A CA 1
ATOM 1670 C C . LYS A 1 218 ? -4.713 0.534 1.804 1.00 90.81 218 LYS A C 1
ATOM 1672 O O . LYS A 1 218 ? -4.174 -0.516 1.467 1.00 90.81 218 LYS A O 1
ATOM 1677 N N . PHE A 1 219 ? -5.990 0.614 2.171 1.00 92.38 219 PHE A N 1
ATOM 1678 C CA . PHE A 1 219 ? -6.885 -0.540 2.146 1.00 92.38 219 PHE A CA 1
ATOM 1679 C C . PHE A 1 219 ? -7.045 -1.108 0.723 1.00 92.38 219 PHE A C 1
ATOM 1681 O O . PHE A 1 219 ? -6.896 -2.315 0.524 1.00 92.38 219 PHE A O 1
ATOM 1688 N N . LEU A 1 220 ? -7.276 -0.253 -0.282 1.00 93.62 220 LEU A N 1
ATOM 1689 C CA . LEU A 1 220 ? -7.383 -0.684 -1.681 1.00 93.62 220 LEU A CA 1
ATOM 1690 C C . LEU A 1 220 ? -6.080 -1.322 -2.172 1.00 93.62 220 LEU A C 1
ATOM 1692 O O . LEU A 1 220 ? -6.133 -2.288 -2.922 1.00 93.62 220 LEU A O 1
ATOM 1696 N N . LEU A 1 221 ? -4.916 -0.854 -1.713 1.00 93.12 221 LEU A N 1
ATOM 1697 C CA . LEU A 1 221 ? -3.626 -1.460 -2.044 1.00 93.12 221 LEU A CA 1
ATOM 1698 C C . LEU A 1 221 ? -3.512 -2.875 -1.472 1.00 93.12 221 LEU A C 1
ATOM 1700 O O . LEU A 1 221 ? -3.034 -3.782 -2.152 1.00 93.12 221 LEU A O 1
ATOM 1704 N N . THR A 1 222 ? -3.958 -3.088 -0.234 1.00 91.94 222 THR A N 1
ATOM 1705 C CA . THR A 1 222 ? -4.005 -4.428 0.363 1.00 91.94 222 THR A CA 1
ATOM 1706 C C . THR A 1 222 ? -4.956 -5.346 -0.406 1.00 91.94 222 THR A C 1
ATOM 1708 O O . THR A 1 222 ? -4.608 -6.499 -0.658 1.00 91.94 222 THR A O 1
ATOM 1711 N N . LEU A 1 223 ? -6.110 -4.832 -0.842 1.00 92.69 223 LEU A N 1
ATOM 1712 C CA . LEU A 1 223 ? -7.068 -5.569 -1.667 1.00 92.69 223 LEU A CA 1
ATOM 1713 C C . LEU A 1 223 ? -6.488 -5.916 -3.052 1.00 92.69 223 LEU A C 1
ATOM 1715 O O . LEU A 1 223 ? -6.587 -7.060 -3.492 1.00 92.69 223 LEU A O 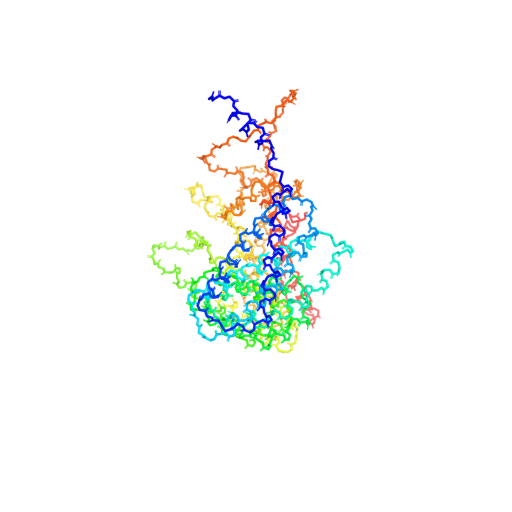1
ATOM 1719 N N . ALA A 1 224 ? -5.826 -4.957 -3.704 1.00 92.94 224 ALA A N 1
ATOM 1720 C CA . ALA A 1 224 ? -5.254 -5.081 -5.045 1.00 92.94 224 ALA A CA 1
ATOM 1721 C C . ALA A 1 224 ? -4.138 -6.124 -5.156 1.00 92.94 224 ALA A C 1
ATOM 1723 O O . ALA A 1 224 ? -3.900 -6.633 -6.242 1.00 92.94 224 ALA A O 1
ATOM 1724 N N . ARG A 1 225 ? -3.450 -6.448 -4.054 1.00 90.94 225 ARG A N 1
ATOM 1725 C CA . ARG A 1 225 ? -2.371 -7.456 -4.015 1.00 90.94 225 ARG A CA 1
ATOM 1726 C C . ARG A 1 225 ? -2.858 -8.896 -4.171 1.00 90.94 225 ARG A C 1
ATOM 1728 O O . ARG A 1 225 ? -2.043 -9.806 -4.300 1.00 90.94 225 ARG A O 1
ATOM 1735 N N . VAL A 1 226 ? -4.167 -9.121 -4.085 1.00 90.88 226 VAL A N 1
ATOM 1736 C CA . VAL A 1 226 ? -4.786 -10.427 -4.294 1.00 90.88 226 VAL A CA 1
ATOM 1737 C C . VAL A 1 226 ? -5.603 -10.360 -5.570 1.00 90.88 226 VAL A C 1
ATOM 1739 O O . VAL A 1 226 ? -6.408 -9.449 -5.740 1.00 90.88 226 VAL A O 1
ATOM 1742 N N . ARG A 1 227 ? -5.460 -11.368 -6.435 1.00 89.88 227 ARG A N 1
ATOM 1743 C CA . ARG A 1 227 ? -6.142 -11.436 -7.733 1.00 89.88 227 ARG A CA 1
ATOM 1744 C C . ARG A 1 227 ? -7.639 -11.111 -7.663 1.00 89.88 227 ARG A C 1
ATOM 1746 O O . ARG A 1 227 ? -8.086 -10.175 -8.311 1.00 89.88 227 ARG A O 1
ATOM 1753 N N . GLY A 1 228 ? -8.406 -11.812 -6.828 1.00 88.94 228 GLY A N 1
ATOM 1754 C CA . GLY A 1 228 ? -9.846 -11.551 -6.731 1.00 88.94 228 GLY A CA 1
ATOM 1755 C C . GLY A 1 228 ? -10.203 -10.193 -6.110 1.00 88.94 228 GLY A C 1
ATOM 1756 O O . GLY A 1 228 ? -11.293 -9.686 -6.344 1.00 88.94 228 GLY A O 1
ATOM 1757 N N . GLY A 1 229 ? -9.290 -9.565 -5.360 1.00 91.00 229 GLY A N 1
ATOM 1758 C CA . GLY A 1 229 ? -9.449 -8.182 -4.908 1.00 91.00 229 GLY A CA 1
ATOM 1759 C C . GLY A 1 229 ? -9.161 -7.162 -6.016 1.00 91.00 229 GLY A C 1
ATOM 1760 O O . GLY A 1 229 ? -9.873 -6.167 -6.132 1.00 91.00 229 GLY A O 1
ATOM 1761 N N . ALA A 1 230 ? -8.183 -7.434 -6.883 1.00 91.62 230 ALA A N 1
ATOM 1762 C CA . ALA A 1 230 ? -7.950 -6.650 -8.096 1.00 91.62 230 ALA A CA 1
ATOM 1763 C C . ALA A 1 230 ? -9.145 -6.725 -9.066 1.00 91.62 230 ALA A C 1
ATOM 1765 O O . ALA A 1 230 ? -9.541 -5.704 -9.624 1.00 91.62 230 ALA A O 1
ATOM 1766 N N . GLU A 1 231 ? -9.781 -7.894 -9.198 1.00 90.94 231 GLU A N 1
ATOM 1767 C CA . GLU A 1 231 ? -11.024 -8.063 -9.968 1.00 90.94 231 GLU A CA 1
ATOM 1768 C C . GLU A 1 231 ? -12.176 -7.218 -9.389 1.00 90.94 231 GLU A C 1
ATOM 1770 O O . GLU A 1 231 ? -12.899 -6.572 -10.146 1.00 90.94 231 GLU A O 1
ATOM 1775 N N . MET A 1 232 ? -12.318 -7.148 -8.057 1.00 91.94 232 MET A N 1
ATOM 1776 C CA . MET A 1 232 ? -13.311 -6.274 -7.409 1.00 91.94 232 MET A CA 1
ATOM 1777 C C . MET A 1 232 ? -13.059 -4.788 -7.687 1.00 91.94 232 MET A C 1
ATOM 1779 O O . MET A 1 232 ? -14.005 -4.039 -7.910 1.00 91.94 232 MET A O 1
ATOM 1783 N N . LEU A 1 233 ? -11.795 -4.351 -7.646 1.00 93.00 233 LEU A N 1
ATOM 1784 C CA . LEU A 1 233 ? -11.413 -2.964 -7.935 1.00 93.00 233 LEU A CA 1
ATOM 1785 C C . LEU A 1 233 ? -11.681 -2.594 -9.390 1.00 93.00 233 LEU A C 1
ATOM 1787 O O . LEU A 1 233 ? -12.139 -1.488 -9.668 1.00 93.00 233 LEU A O 1
ATOM 1791 N N . TRP A 1 234 ? -11.416 -3.528 -10.301 1.00 90.44 234 TRP A N 1
ATOM 1792 C CA . TRP A 1 234 ? -11.731 -3.369 -11.711 1.00 90.44 234 TRP A CA 1
ATOM 1793 C C . TRP A 1 234 ? -13.233 -3.202 -11.938 1.00 90.44 234 TRP A C 1
ATOM 1795 O O . TRP A 1 234 ? -13.653 -2.227 -12.546 1.00 90.44 234 TRP A O 1
ATOM 1805 N N . GLN A 1 235 ? -14.048 -4.095 -11.369 1.00 90.19 235 GLN A N 1
ATOM 1806 C CA . GLN A 1 235 ? -15.510 -4.007 -11.451 1.00 90.19 235 GLN A CA 1
ATOM 1807 C C . GLN A 1 235 ? -16.081 -2.741 -10.800 1.00 90.19 235 GLN A C 1
ATOM 1809 O O . GLN A 1 235 ? -17.234 -2.412 -11.053 1.00 90.19 235 GLN A O 1
ATOM 1814 N N . ALA A 1 236 ? -15.307 -2.077 -9.938 1.00 90.06 236 ALA A N 1
ATOM 1815 C CA . ALA A 1 236 ? -15.668 -0.830 -9.278 1.00 90.06 236 ALA A CA 1
ATOM 1816 C C . ALA A 1 236 ? -15.191 0.435 -10.007 1.00 90.06 236 ALA A C 1
ATOM 1818 O O . ALA A 1 236 ? -15.240 1.515 -9.421 1.00 90.06 236 ALA A O 1
ATOM 1819 N N . ASP A 1 237 ? -14.694 0.310 -11.241 1.00 90.31 237 ASP A N 1
ATOM 1820 C CA . ASP A 1 237 ? -14.179 1.413 -12.055 1.00 90.31 237 ASP A CA 1
ATOM 1821 C C . ASP A 1 237 ? -13.079 2.231 -11.348 1.00 90.31 237 ASP A C 1
ATOM 1823 O O . ASP A 1 237 ? -13.006 3.461 -11.461 1.00 90.31 237 ASP A O 1
ATOM 1827 N N . PHE A 1 238 ? -12.177 1.551 -10.621 1.00 91.44 238 PHE A N 1
ATOM 1828 C CA . PHE A 1 238 ? -11.123 2.211 -9.838 1.00 91.44 238 PHE A CA 1
ATOM 1829 C C . PHE A 1 238 ? -10.277 3.197 -10.659 1.00 91.44 238 PHE A C 1
ATOM 1831 O O . PHE A 1 238 ? -9.940 4.268 -10.160 1.00 91.44 238 PHE A O 1
ATOM 1838 N N . ILE A 1 239 ? -9.938 2.866 -11.910 1.00 89.75 239 ILE A N 1
ATOM 1839 C CA . ILE A 1 239 ? -9.118 3.733 -12.773 1.00 89.75 239 ILE A CA 1
ATOM 1840 C C . ILE A 1 239 ? -9.842 5.058 -13.046 1.00 89.75 239 ILE A C 1
ATOM 1842 O O . ILE A 1 239 ? -9.233 6.126 -12.984 1.00 89.75 239 ILE A O 1
ATOM 1846 N N . SER A 1 240 ? -11.152 5.006 -13.290 1.00 89.19 240 SER A N 1
ATOM 1847 C CA . SER A 1 240 ? -11.983 6.197 -13.475 1.00 89.19 240 SER A CA 1
ATOM 1848 C C . SER A 1 240 ? -12.114 7.007 -12.186 1.00 89.19 240 SER A C 1
ATOM 1850 O O . SER A 1 240 ? -11.978 8.231 -12.214 1.00 89.19 240 SER A O 1
ATOM 1852 N N . PHE A 1 241 ? -12.291 6.343 -11.041 1.00 89.88 241 PHE A N 1
ATOM 1853 C CA . PHE A 1 241 ? -12.247 7.006 -9.736 1.00 89.88 241 PHE A CA 1
ATOM 1854 C C . PHE A 1 241 ? -10.906 7.721 -9.503 1.00 89.88 241 PHE A C 1
ATOM 1856 O O . PHE A 1 241 ? -10.900 8.885 -9.100 1.00 89.88 241 PHE A O 1
ATOM 1863 N N . LEU A 1 242 ? -9.782 7.057 -9.791 1.00 89.12 242 LEU A N 1
ATOM 1864 C CA . LEU A 1 242 ? -8.443 7.612 -9.611 1.00 89.12 242 LEU A CA 1
ATOM 1865 C C . LEU A 1 242 ? -8.217 8.829 -10.516 1.00 89.12 242 LEU A C 1
ATOM 1867 O O . LEU A 1 242 ? -7.723 9.841 -10.029 1.00 89.12 242 LEU A O 1
ATOM 1871 N N . LYS A 1 243 ? -8.645 8.775 -11.786 1.00 87.62 243 LYS A N 1
ATOM 1872 C CA . LYS A 1 243 ? -8.625 9.927 -12.710 1.00 87.62 243 LYS A CA 1
ATOM 1873 C C . LYS A 1 243 ? -9.310 11.145 -12.090 1.00 87.62 243 LYS A C 1
ATOM 1875 O O . LYS A 1 243 ? -8.692 12.194 -11.946 1.00 87.62 243 LYS A O 1
ATOM 1880 N N . VAL A 1 244 ? -10.563 10.988 -11.654 1.00 87.31 244 VAL A N 1
ATOM 1881 C CA . VAL A 1 244 ? -11.343 12.080 -11.044 1.00 87.31 244 VAL A CA 1
ATOM 1882 C C . VAL A 1 244 ? -10.670 12.605 -9.774 1.00 87.31 244 VAL A C 1
ATOM 1884 O O . VAL A 1 244 ? -10.586 13.818 -9.573 1.00 87.31 244 VAL A O 1
ATOM 1887 N N . LEU A 1 245 ? -10.158 11.703 -8.933 1.00 85.38 245 LEU A N 1
ATOM 1888 C CA . LEU A 1 245 ? -9.463 12.061 -7.701 1.00 85.38 245 LEU A CA 1
ATOM 1889 C C . LEU A 1 245 ? -8.222 12.915 -7.989 1.00 85.38 245 LEU A C 1
ATOM 1891 O O . LEU A 1 245 ? -8.062 13.969 -7.376 1.00 85.38 245 LEU A O 1
ATOM 1895 N N . LEU A 1 246 ? -7.370 12.511 -8.932 1.00 82.00 246 LEU A N 1
ATOM 1896 C CA . LEU A 1 246 ? -6.149 13.249 -9.257 1.00 82.00 246 LEU A CA 1
ATOM 1897 C C . LEU A 1 246 ? -6.447 14.591 -9.937 1.00 82.00 246 LEU A C 1
ATOM 1899 O O . LEU A 1 246 ? -5.899 15.608 -9.516 1.00 82.00 246 LEU A O 1
ATOM 1903 N N . SER A 1 247 ? -7.401 14.649 -10.873 1.00 81.62 247 SER A N 1
ATOM 1904 C CA . SER A 1 247 ? -7.806 15.921 -11.493 1.00 81.62 247 SER A CA 1
ATOM 1905 C C . SER A 1 247 ? -8.375 16.923 -10.475 1.00 81.62 247 SER A C 1
ATOM 1907 O O . SER A 1 247 ? -8.165 18.136 -10.586 1.00 81.62 247 SER A O 1
ATOM 1909 N N . SER A 1 248 ? -9.073 16.439 -9.440 1.00 74.94 248 SER A N 1
ATOM 1910 C CA . SER A 1 248 ? -9.575 17.296 -8.355 1.00 74.94 248 SER A CA 1
ATOM 1911 C C . SER A 1 248 ? -8.449 17.893 -7.497 1.00 74.94 248 SER A C 1
ATOM 1913 O O . SER A 1 248 ? -8.562 19.024 -7.020 1.00 74.94 248 SER A O 1
ATOM 1915 N N . LEU A 1 249 ? -7.335 17.170 -7.341 1.00 71.25 249 LEU A N 1
ATOM 1916 C CA . LEU A 1 249 ? -6.155 17.638 -6.611 1.00 71.25 249 LEU A CA 1
ATOM 1917 C C . LEU A 1 249 ? -5.404 18.720 -7.387 1.00 71.25 249 LEU A C 1
ATOM 1919 O O . LEU A 1 249 ? -4.949 19.695 -6.792 1.00 71.25 249 LEU A O 1
ATOM 1923 N N . GLU A 1 250 ? -5.315 18.575 -8.708 1.00 65.06 250 GLU A N 1
ATOM 1924 C CA . GLU A 1 250 ? -4.688 19.561 -9.589 1.00 65.06 250 GLU A CA 1
ATOM 1925 C C . GLU A 1 250 ? -5.476 20.870 -9.635 1.00 65.06 250 GLU A C 1
ATOM 1927 O O . GLU A 1 250 ? -4.901 21.948 -9.512 1.00 65.06 250 GLU A O 1
ATOM 1932 N N . THR A 1 251 ? -6.806 20.800 -9.721 1.00 54.91 251 THR A N 1
ATOM 1933 C CA . THR A 1 251 ? -7.669 21.993 -9.801 1.00 54.91 251 THR A CA 1
ATOM 1934 C C . THR A 1 251 ? -7.541 22.887 -8.559 1.00 54.91 251 THR A C 1
ATOM 1936 O O . THR A 1 251 ? -7.551 24.113 -8.668 1.00 54.91 251 THR A O 1
ATOM 1939 N N . ASN A 1 252 ? -7.330 22.290 -7.382 1.00 46.84 252 ASN A N 1
ATOM 1940 C CA . ASN A 1 252 ? -7.109 23.020 -6.130 1.00 46.84 252 ASN A CA 1
ATOM 1941 C C . ASN A 1 252 ? -5.711 23.669 -6.024 1.00 46.84 252 ASN A C 1
ATOM 1943 O O . ASN A 1 252 ? -5.500 24.511 -5.153 1.00 46.84 252 ASN A O 1
ATOM 1947 N N . MET A 1 253 ? -4.765 23.325 -6.909 1.00 41.94 253 MET A N 1
ATOM 1948 C CA . MET A 1 253 ? -3.413 23.905 -6.958 1.00 41.94 253 MET A CA 1
ATOM 1949 C C . MET A 1 253 ? -3.329 25.178 -7.824 1.00 41.94 253 MET A C 1
ATOM 1951 O O . MET A 1 253 ? -2.359 25.926 -7.713 1.00 41.94 253 MET A O 1
ATOM 1955 N N . TYR A 1 254 ? -4.338 25.466 -8.657 1.00 33.53 254 TYR A N 1
ATOM 1956 C CA . TYR A 1 254 ? -4.345 26.598 -9.597 1.00 33.53 254 TYR A CA 1
ATOM 1957 C C . TYR A 1 254 ? -5.093 27.844 -9.086 1.00 33.53 254 TYR A C 1
ATOM 1959 O O . TYR A 1 254 ? -5.786 28.509 -9.858 1.00 33.53 254 TYR A O 1
ATOM 1967 N N . LEU A 1 255 ? -4.932 28.230 -7.811 1.00 28.62 255 LEU A N 1
ATOM 1968 C CA . LEU A 1 255 ? -5.211 29.622 -7.430 1.00 28.62 255 LEU A CA 1
ATOM 1969 C C . LEU A 1 255 ? -3.981 30.485 -7.780 1.00 28.62 255 LEU A C 1
ATOM 1971 O O . LEU A 1 255 ? -2.888 30.227 -7.271 1.00 28.62 255 LEU A O 1
ATOM 1975 N N . PRO A 1 256 ? -4.107 31.485 -8.671 1.00 32.84 256 PRO A N 1
ATOM 1976 C CA . PRO A 1 256 ? -2.959 32.082 -9.329 1.00 32.84 256 PRO A CA 1
ATOM 1977 C C . PRO A 1 256 ? -2.293 33.116 -8.424 1.00 32.84 256 PRO A C 1
ATOM 1979 O O . PRO A 1 256 ? -2.882 34.148 -8.116 1.00 32.84 256 PRO A O 1
ATOM 1982 N N . ASN A 1 257 ? -1.023 32.903 -8.089 1.00 25.83 257 ASN A N 1
ATOM 1983 C CA . ASN A 1 257 ? -0.124 34.019 -7.821 1.00 25.83 257 ASN A CA 1
ATOM 1984 C C . ASN A 1 257 ? 1.219 33.808 -8.534 1.00 25.83 257 ASN A C 1
ATOM 1986 O O . ASN A 1 257 ? 2.050 33.000 -8.139 1.00 25.83 257 ASN A O 1
ATOM 1990 N N . SER A 1 258 ? 1.366 34.584 -9.611 1.00 26.33 258 SER A N 1
ATOM 1991 C CA . SER A 1 258 ? 2.563 34.908 -10.394 1.00 26.33 258 SER A CA 1
ATOM 1992 C C . SER A 1 258 ? 3.389 33.769 -11.015 1.00 26.33 258 SER A C 1
ATOM 1994 O O . SER A 1 258 ? 4.236 33.160 -10.374 1.00 26.33 258 SER A O 1
ATOM 1996 N N . GLY A 1 259 ? 3.253 33.649 -12.339 1.00 28.08 259 GLY A N 1
ATOM 1997 C CA . GLY A 1 259 ? 4.365 33.887 -13.265 1.00 28.08 259 GLY A CA 1
ATOM 1998 C C . GLY A 1 259 ? 5.512 32.873 -13.297 1.00 28.08 259 GLY A C 1
ATOM 1999 O O . GLY A 1 259 ? 6.499 33.024 -12.590 1.00 28.08 259 GLY A O 1
ATOM 2000 N N . ILE A 1 260 ? 5.440 31.987 -14.298 1.00 33.97 260 ILE A N 1
ATOM 2001 C CA . ILE A 1 260 ? 6.549 31.222 -14.899 1.00 33.97 260 ILE A CA 1
ATOM 2002 C C . ILE A 1 260 ? 7.108 30.104 -13.998 1.00 33.97 260 ILE A C 1
ATOM 2004 O O . ILE A 1 260 ? 8.154 30.246 -13.369 1.00 33.97 260 ILE A O 1
ATOM 2008 N N . SER A 1 261 ? 6.464 28.934 -14.028 1.00 27.48 261 SER A N 1
ATOM 2009 C CA . SER A 1 261 ? 6.983 27.689 -13.444 1.00 27.48 261 SER A CA 1
ATOM 2010 C C . SER A 1 261 ? 7.166 26.600 -14.508 1.00 27.48 261 SER A C 1
ATOM 2012 O O . SER A 1 261 ? 6.451 25.606 -14.562 1.00 27.48 261 SER A O 1
ATOM 2014 N N . ASN A 1 262 ? 8.195 26.754 -15.344 1.00 27.14 262 ASN A N 1
ATOM 2015 C CA . ASN A 1 262 ? 8.815 25.589 -15.972 1.00 27.14 262 ASN A CA 1
ATOM 2016 C C . ASN A 1 262 ? 9.788 24.964 -14.963 1.00 27.14 262 ASN A C 1
ATOM 2018 O O . ASN A 1 262 ? 10.851 25.523 -14.694 1.00 27.14 262 ASN A O 1
ATOM 2022 N N . GLY A 1 263 ? 9.421 23.791 -14.443 1.00 27.89 263 GLY A N 1
ATOM 2023 C CA . GLY A 1 263 ? 10.319 22.883 -13.729 1.00 27.89 263 GLY A CA 1
ATOM 2024 C C . GLY A 1 263 ? 10.201 22.902 -12.203 1.00 27.89 263 GLY A C 1
ATOM 2025 O O . GLY A 1 263 ? 10.508 23.898 -11.557 1.00 27.89 263 GLY A O 1
ATOM 2026 N N . PHE A 1 264 ? 9.839 21.730 -11.669 1.00 33.50 264 PHE A N 1
ATOM 2027 C CA . PHE A 1 264 ? 10.023 21.268 -10.289 1.00 33.50 264 PHE A CA 1
ATOM 2028 C C . PHE A 1 264 ? 9.457 22.180 -9.189 1.00 33.50 264 PHE A C 1
ATOM 2030 O O . PHE A 1 264 ? 10.167 22.964 -8.571 1.00 33.50 264 PHE A O 1
ATOM 2037 N N . LEU A 1 265 ? 8.147 22.039 -8.969 1.00 39.69 265 LEU A N 1
ATOM 2038 C CA . LEU A 1 265 ? 7.442 21.967 -7.681 1.00 39.69 265 LEU A CA 1
ATOM 2039 C C . LEU A 1 265 ? 8.166 22.467 -6.405 1.00 39.69 265 LEU A C 1
ATOM 2041 O O . LEU A 1 265 ? 8.224 21.790 -5.384 1.00 39.69 265 LEU A O 1
ATOM 2045 N N . GLY A 1 266 ? 8.663 23.698 -6.429 1.00 35.59 266 GLY A N 1
ATOM 2046 C CA . GLY A 1 266 ? 8.672 24.578 -5.268 1.00 35.59 266 GLY A CA 1
ATOM 2047 C C . GLY A 1 266 ? 7.415 25.421 -5.404 1.00 35.59 266 GLY A C 1
ATOM 2048 O O . GLY A 1 266 ? 7.245 26.109 -6.401 1.00 35.59 266 GLY A O 1
ATOM 2049 N N . ILE A 1 267 ? 6.476 25.380 -4.474 1.00 30.28 267 ILE A N 1
ATOM 2050 C CA . ILE A 1 267 ? 6.578 26.128 -3.225 1.00 30.28 267 ILE A CA 1
ATOM 2051 C C . ILE A 1 267 ? 5.472 25.552 -2.325 1.00 30.28 267 ILE A C 1
ATOM 2053 O O . ILE A 1 267 ? 4.302 25.620 -2.676 1.00 30.28 267 ILE A O 1
ATOM 2057 N N . PHE A 1 268 ? 5.859 24.946 -1.198 1.00 36.06 268 PHE A N 1
ATOM 2058 C CA . PHE A 1 268 ? 4.977 24.483 -0.113 1.00 36.06 268 PHE A CA 1
ATOM 2059 C C . PHE A 1 268 ? 3.723 23.701 -0.547 1.00 36.06 268 PHE A C 1
ATOM 2061 O O . PHE A 1 268 ? 2.599 24.172 -0.389 1.00 36.06 268 PHE A O 1
ATOM 2068 N N . LYS A 1 269 ? 3.913 22.458 -1.008 1.00 40.78 269 LYS A N 1
ATOM 2069 C CA . LYS A 1 269 ? 2.816 21.486 -1.060 1.00 40.78 269 LYS A CA 1
ATOM 2070 C C . LYS A 1 269 ? 2.285 21.217 0.347 1.00 40.78 269 LYS A C 1
ATOM 2072 O O . LYS A 1 269 ? 3.030 20.949 1.292 1.00 40.78 269 LYS A O 1
ATOM 2077 N N . GLU A 1 270 ? 0.975 21.329 0.474 1.00 36.56 270 GLU A N 1
ATOM 2078 C CA . GLU A 1 270 ? 0.231 21.103 1.700 1.00 36.56 270 GLU A CA 1
ATOM 2079 C C . GLU A 1 270 ? 0.367 19.639 2.163 1.00 36.56 270 GLU A C 1
ATOM 2081 O O . GLU A 1 270 ? 0.344 18.706 1.359 1.00 36.56 270 GLU A O 1
ATOM 2086 N N . LYS A 1 271 ? 0.520 19.456 3.481 1.00 43.88 271 LYS A N 1
ATOM 2087 C CA . LYS A 1 271 ? 0.977 18.262 4.231 1.00 43.88 271 LYS A CA 1
ATOM 2088 C C . LYS A 1 271 ? 0.186 16.942 4.070 1.00 43.88 271 LYS A C 1
ATOM 2090 O O . LYS A 1 271 ? 0.292 16.079 4.937 1.00 43.88 271 LYS A O 1
ATOM 2095 N N . GLY A 1 272 ? -0.591 16.737 3.010 1.00 49.16 272 GLY A N 1
ATOM 2096 C CA . GLY A 1 272 ? -1.413 15.528 2.856 1.00 49.16 272 GLY A CA 1
ATOM 2097 C C . GLY A 1 272 ? -1.606 14.993 1.439 1.00 49.16 272 GLY A C 1
ATOM 2098 O O . GLY A 1 272 ? -2.071 13.864 1.305 1.00 49.16 272 GLY A O 1
ATOM 2099 N N . HIS A 1 273 ? -1.254 15.743 0.392 1.00 55.62 273 HIS A N 1
ATOM 2100 C CA . HIS A 1 273 ? -1.600 15.354 -0.983 1.00 55.62 273 HIS A CA 1
ATOM 2101 C C . HIS A 1 273 ? -0.542 14.488 -1.685 1.00 55.62 273 HIS A C 1
ATOM 2103 O O . HIS A 1 273 ? -0.888 13.725 -2.584 1.00 55.62 273 HIS A O 1
ATOM 2109 N N . ASP A 1 274 ? 0.715 14.517 -1.232 1.00 59.41 274 ASP A N 1
ATOM 2110 C CA . ASP A 1 274 ? 1.814 13.771 -1.871 1.00 59.41 274 ASP A CA 1
ATOM 2111 C C . ASP A 1 274 ? 1.694 12.247 -1.722 1.00 59.41 274 ASP A C 1
ATOM 2113 O O . ASP A 1 274 ? 2.076 11.490 -2.610 1.00 59.41 274 ASP A O 1
ATOM 2117 N N . HIS A 1 275 ? 1.071 11.772 -0.643 1.00 70.62 275 HIS A N 1
ATOM 2118 C CA . HIS A 1 275 ? 0.836 10.338 -0.461 1.00 70.62 275 HIS A CA 1
ATOM 2119 C C . HIS A 1 275 ? -0.301 9.791 -1.332 1.00 70.62 275 HIS A C 1
ATOM 2121 O O . HIS A 1 275 ? -0.406 8.577 -1.489 1.00 70.62 275 HIS A O 1
ATOM 2127 N N . ILE A 1 276 ? -1.170 10.648 -1.877 1.00 81.69 276 ILE A N 1
ATOM 2128 C CA . ILE A 1 276 ? -2.324 10.205 -2.672 1.00 81.69 276 ILE A CA 1
ATOM 2129 C C . ILE A 1 276 ? -1.854 9.706 -4.040 1.00 81.69 276 ILE A C 1
ATOM 2131 O O . ILE A 1 276 ? -2.270 8.631 -4.466 1.00 81.69 276 ILE A O 1
ATOM 2135 N N . TRP A 1 277 ? -0.933 10.437 -4.675 1.00 81.56 277 TRP A N 1
ATOM 2136 C CA . TRP A 1 277 ? -0.284 10.019 -5.920 1.00 81.56 277 TRP A CA 1
ATOM 2137 C C . TRP A 1 277 ? 0.511 8.725 -5.732 1.00 81.56 277 TRP A C 1
ATOM 2139 O O . TRP A 1 277 ? 0.268 7.747 -6.439 1.00 81.56 277 TRP A O 1
ATOM 2149 N N . GLU A 1 278 ? 1.393 8.693 -4.725 1.00 83.81 278 GLU A N 1
ATOM 2150 C CA . GLU A 1 278 ? 2.193 7.515 -4.364 1.00 83.81 278 GLU A CA 1
ATOM 2151 C C . GLU A 1 278 ? 1.315 6.261 -4.213 1.00 83.81 278 GLU A C 1
ATOM 2153 O O . GLU A 1 278 ? 1.543 5.241 -4.868 1.00 83.81 278 GLU A O 1
ATOM 2158 N N . LEU A 1 279 ? 0.276 6.344 -3.374 1.00 86.12 279 LEU A N 1
ATOM 2159 C CA . LEU A 1 279 ? -0.608 5.215 -3.099 1.00 86.12 279 LEU A CA 1
ATOM 2160 C C . LEU A 1 279 ? -1.485 4.860 -4.304 1.00 86.12 279 LEU A C 1
ATOM 2162 O O . LEU A 1 279 ? -1.697 3.678 -4.553 1.00 86.12 279 LEU A O 1
ATOM 2166 N N . GLY A 1 280 ? -1.971 5.841 -5.068 1.00 89.31 280 GLY A N 1
ATOM 2167 C CA . GLY A 1 280 ? -2.774 5.601 -6.269 1.00 89.31 280 GLY A CA 1
ATOM 2168 C C . GLY A 1 280 ? -2.023 4.771 -7.312 1.00 89.31 280 GLY A C 1
ATOM 2169 O O . GLY A 1 280 ? -2.544 3.760 -7.790 1.00 89.31 280 GLY A O 1
ATOM 2170 N N . MET A 1 281 ? -0.766 5.132 -7.591 1.00 87.75 281 MET A N 1
ATOM 2171 C CA . MET A 1 281 ? 0.095 4.374 -8.508 1.00 87.75 281 MET A CA 1
ATOM 2172 C C . MET A 1 281 ? 0.425 2.984 -7.964 1.00 87.75 281 MET A C 1
ATOM 2174 O O . MET A 1 281 ? 0.429 2.012 -8.719 1.00 87.75 281 MET A O 1
ATOM 2178 N N . ALA A 1 282 ? 0.637 2.866 -6.650 1.00 90.94 282 ALA A N 1
ATOM 2179 C CA . ALA A 1 282 ? 0.856 1.579 -5.999 1.00 90.94 282 ALA A CA 1
ATOM 2180 C C . ALA A 1 282 ? -0.337 0.627 -6.181 1.00 90.94 282 ALA A C 1
ATOM 2182 O O . ALA A 1 282 ? -0.139 -0.553 -6.477 1.00 90.94 282 ALA A O 1
ATOM 2183 N N . VAL A 1 283 ? -1.568 1.128 -6.007 1.00 93.00 283 VAL A N 1
ATOM 2184 C CA . VAL A 1 283 ? -2.798 0.339 -6.184 1.00 93.00 283 VAL A CA 1
ATOM 2185 C C . VAL A 1 283 ? -2.908 -0.128 -7.630 1.00 93.00 283 VAL A C 1
ATOM 2187 O O . VAL A 1 283 ? -3.088 -1.320 -7.865 1.00 93.00 283 VAL A O 1
ATOM 2190 N N . LEU A 1 284 ? -2.739 0.783 -8.593 1.00 91.88 284 LEU A N 1
ATOM 2191 C CA . LEU A 1 284 ? -2.845 0.460 -10.016 1.00 91.88 284 LEU A CA 1
ATOM 2192 C C . LEU A 1 284 ? -1.807 -0.587 -10.445 1.00 91.88 284 LEU A C 1
ATOM 2194 O O . LEU A 1 284 ? -2.148 -1.565 -11.109 1.00 91.88 284 LEU A O 1
ATOM 2198 N N . ALA A 1 285 ? -0.556 -0.431 -10.009 1.00 91.12 285 ALA A N 1
ATOM 2199 C CA . ALA A 1 285 ? 0.497 -1.399 -10.288 1.00 91.12 285 ALA A CA 1
ATOM 2200 C C . ALA A 1 285 ? 0.198 -2.774 -9.666 1.00 91.12 285 ALA A C 1
ATOM 2202 O O . ALA A 1 285 ? 0.375 -3.800 -10.320 1.00 91.12 285 ALA A O 1
ATOM 2203 N N . ALA A 1 286 ? -0.294 -2.808 -8.422 1.00 91.88 286 ALA A N 1
ATOM 2204 C CA . ALA A 1 286 ? -0.676 -4.049 -7.751 1.00 91.88 286 ALA A CA 1
ATOM 2205 C C . ALA A 1 286 ? -1.867 -4.744 -8.431 1.00 91.88 286 ALA A C 1
ATOM 2207 O O . ALA A 1 286 ? -1.875 -5.973 -8.511 1.00 91.88 286 ALA A O 1
ATOM 2208 N N . MET A 1 287 ? -2.837 -3.978 -8.947 1.00 92.81 287 MET A N 1
ATOM 2209 C CA . MET A 1 287 ? -3.959 -4.517 -9.718 1.00 92.81 287 MET A CA 1
ATOM 2210 C C . MET A 1 287 ? -3.466 -5.227 -10.979 1.00 92.81 287 MET A C 1
ATOM 2212 O O . MET A 1 287 ? -3.769 -6.403 -11.160 1.00 92.81 287 MET A O 1
ATOM 2216 N N . ILE A 1 288 ? -2.671 -4.540 -11.809 1.00 89.88 288 ILE A N 1
ATOM 2217 C CA . ILE A 1 288 ? -2.117 -5.102 -13.053 1.00 89.88 288 ILE A CA 1
ATOM 2218 C C . ILE A 1 288 ? -1.311 -6.366 -12.743 1.00 89.88 288 ILE A C 1
ATOM 2220 O O . ILE A 1 288 ? -1.547 -7.419 -13.331 1.00 89.88 288 ILE A O 1
ATOM 2224 N N . HIS A 1 289 ? -0.425 -6.284 -11.748 1.00 90.00 289 HIS A N 1
ATOM 2225 C CA . HIS A 1 289 ? 0.410 -7.406 -11.339 1.00 90.00 289 HIS A CA 1
ATOM 2226 C C . HIS A 1 289 ? -0.404 -8.640 -10.919 1.00 90.00 289 HIS A C 1
ATOM 2228 O O . HIS A 1 289 ? -0.081 -9.763 -11.303 1.00 90.00 289 HIS A O 1
ATOM 2234 N N . SER A 1 290 ? -1.460 -8.445 -10.124 1.00 89.56 290 SER A N 1
ATOM 2235 C CA . SER A 1 290 ? -2.243 -9.547 -9.549 1.00 89.56 290 SER A CA 1
ATOM 2236 C C . SER A 1 290 ? -3.203 -10.199 -10.543 1.00 89.56 290 SER A C 1
ATOM 2238 O O . SER A 1 290 ? -3.597 -11.349 -10.343 1.00 89.56 290 SER A O 1
ATOM 2240 N N . LEU A 1 291 ? -3.598 -9.474 -11.591 1.00 85.88 291 LEU A N 1
ATOM 2241 C CA . LEU A 1 291 ? -4.478 -9.973 -12.649 1.00 85.88 291 LEU A CA 1
ATOM 2242 C C . LEU A 1 291 ? -3.725 -10.794 -13.707 1.00 85.88 291 LEU A C 1
ATOM 2244 O O . LEU A 1 291 ? -4.337 -11.639 -14.356 1.00 85.88 291 LEU A O 1
ATOM 2248 N N . GLY A 1 292 ? -2.407 -10.610 -13.832 1.00 80.69 292 GLY A N 1
ATOM 2249 C CA . GLY A 1 292 ? -1.559 -11.389 -14.739 1.00 80.69 292 GLY A CA 1
ATOM 2250 C C . GLY A 1 292 ? -1.880 -11.162 -16.221 1.00 80.69 292 GLY A C 1
ATOM 2251 O O . GLY A 1 292 ? -2.398 -10.115 -16.597 1.00 80.69 292 GLY A O 1
ATOM 2252 N N . ASP A 1 293 ? -1.583 -12.149 -17.069 1.00 71.31 293 ASP A N 1
ATOM 2253 C CA . ASP A 1 293 ? -1.693 -12.059 -18.540 1.00 71.31 293 ASP A CA 1
ATOM 2254 C C . ASP A 1 293 ? -3.026 -12.591 -19.109 1.00 71.31 293 ASP A C 1
ATOM 2256 O O . ASP A 1 293 ? -3.121 -12.935 -20.289 1.00 71.31 293 ASP A O 1
ATOM 2260 N N . ASP A 1 294 ? -4.069 -12.705 -18.285 1.00 71.06 294 ASP A N 1
ATOM 2261 C CA . ASP A 1 294 ? -5.358 -13.221 -18.747 1.00 71.06 294 ASP A CA 1
ATOM 2262 C C . ASP A 1 294 ? -6.039 -12.271 -19.747 1.00 71.06 294 ASP A C 1
ATOM 2264 O O . ASP A 1 294 ? -5.896 -11.058 -19.693 1.00 71.06 294 ASP A O 1
ATOM 2268 N N . SER A 1 295 ? -6.860 -12.799 -20.658 1.00 63.81 295 SER A N 1
ATOM 2269 C CA . SER A 1 295 ? -7.528 -11.973 -21.687 1.00 63.81 295 SER A CA 1
ATOM 2270 C C . SER A 1 295 ? -8.331 -10.776 -21.138 1.00 63.81 295 SER A C 1
ATOM 2272 O O . SER A 1 295 ? -8.425 -9.747 -21.803 1.00 63.81 295 SER A O 1
ATOM 2274 N N . SER A 1 296 ? -8.863 -10.868 -19.913 1.00 64.69 296 SER A N 1
ATOM 2275 C CA . SER A 1 296 ? -9.536 -9.764 -19.217 1.00 64.69 296 SER A CA 1
ATOM 2276 C C . SER A 1 296 ? -8.580 -8.707 -18.658 1.00 64.69 296 SER A C 1
ATOM 2278 O O . SER A 1 296 ? -8.994 -7.568 -18.469 1.00 64.69 296 SER A O 1
ATOM 2280 N N . SER A 1 297 ? -7.315 -9.050 -18.393 1.00 70.56 297 SER A N 1
ATOM 2281 C CA . SER A 1 297 ? -6.304 -8.098 -17.922 1.00 70.56 297 SER A CA 1
ATOM 2282 C C . SER A 1 297 ? -5.839 -7.160 -19.034 1.00 70.56 297 SER A C 1
ATOM 2284 O O . SER A 1 297 ? -5.498 -6.015 -18.751 1.00 70.56 297 SER A O 1
ATOM 2286 N N . MET A 1 298 ? -5.924 -7.581 -20.301 1.00 77.19 298 MET A N 1
ATOM 2287 C CA . MET A 1 298 ? -5.558 -6.748 -21.451 1.00 77.19 298 MET A CA 1
ATOM 2288 C C . MET A 1 298 ? -6.368 -5.447 -21.516 1.00 77.19 298 MET A C 1
ATOM 2290 O O . MET A 1 298 ? -5.780 -4.386 -21.696 1.00 77.19 298 MET A O 1
ATOM 2294 N N . ALA A 1 299 ? -7.684 -5.496 -21.284 1.00 81.31 299 ALA A N 1
ATOM 2295 C CA . ALA A 1 299 ? -8.531 -4.297 -21.269 1.00 81.31 299 ALA A CA 1
ATOM 2296 C C . ALA A 1 299 ? -8.145 -3.322 -20.138 1.00 81.31 299 ALA A C 1
ATOM 2298 O O . ALA A 1 299 ? -8.138 -2.106 -20.317 1.00 81.31 299 ALA A O 1
ATOM 2299 N N . ILE A 1 300 ? -7.765 -3.868 -18.982 1.00 83.44 300 ILE A N 1
ATOM 2300 C CA . ILE A 1 300 ? -7.360 -3.108 -17.793 1.00 83.44 300 ILE A CA 1
ATOM 2301 C C . ILE A 1 300 ? -6.017 -2.433 -18.040 1.00 83.44 300 ILE A C 1
ATOM 2303 O O . ILE A 1 300 ? -5.832 -1.262 -17.721 1.00 83.44 300 ILE A O 1
ATOM 2307 N N . VAL A 1 301 ? -5.081 -3.169 -18.638 1.00 83.12 301 VAL A N 1
ATOM 2308 C CA . VAL A 1 301 ? -3.771 -2.658 -19.036 1.00 83.12 301 VAL A CA 1
ATOM 2309 C C . VAL A 1 301 ? -3.916 -1.582 -20.104 1.00 83.12 301 VAL A C 1
ATOM 2311 O O . VAL A 1 301 ? -3.229 -0.569 -20.017 1.00 83.12 301 VAL A O 1
ATOM 2314 N N . GLU A 1 302 ? -4.809 -1.745 -21.080 1.00 84.00 302 GLU A N 1
ATOM 2315 C CA . GLU A 1 302 ? -5.100 -0.719 -22.088 1.00 84.00 302 GLU A CA 1
ATOM 2316 C C . GLU A 1 302 ? -5.660 0.558 -21.447 1.00 84.00 302 GLU A C 1
ATOM 2318 O O . GLU A 1 302 ? -5.178 1.656 -21.738 1.00 84.00 302 GLU A O 1
ATOM 2323 N N . GLU A 1 303 ? -6.605 0.440 -20.510 1.00 85.25 303 GLU A N 1
ATOM 2324 C CA . GLU A 1 303 ? -7.142 1.605 -19.805 1.00 85.25 303 GLU A CA 1
ATOM 2325 C C . GLU A 1 303 ? -6.099 2.267 -18.887 1.00 85.25 303 GLU A C 1
ATOM 2327 O O . GLU A 1 303 ? -5.981 3.495 -18.861 1.00 85.25 303 GLU A O 1
ATOM 2332 N N . ALA A 1 304 ? -5.301 1.475 -18.168 1.00 84.94 304 ALA A N 1
ATOM 2333 C CA . ALA A 1 304 ? -4.204 1.964 -17.337 1.00 84.94 304 ALA A CA 1
ATOM 2334 C C . ALA A 1 304 ? -3.105 2.633 -18.177 1.00 84.94 304 ALA A C 1
ATOM 2336 O O . ALA A 1 304 ? -2.528 3.641 -17.771 1.00 84.94 304 ALA A O 1
ATOM 2337 N N . THR A 1 305 ? -2.850 2.114 -19.378 1.00 82.44 305 THR A N 1
ATOM 2338 C CA . THR A 1 305 ? -1.940 2.711 -20.359 1.00 82.44 305 THR A CA 1
ATOM 2339 C C . THR A 1 305 ? -2.492 4.053 -20.839 1.00 82.44 305 THR A C 1
ATOM 2341 O O . THR A 1 305 ? -1.773 5.050 -20.829 1.00 82.44 305 THR A O 1
ATOM 2344 N N . SER A 1 306 ? -3.782 4.128 -21.182 1.00 83.38 306 SER A N 1
ATOM 2345 C CA . SER A 1 306 ? -4.450 5.390 -21.533 1.00 83.38 306 SER A CA 1
ATOM 2346 C C . SER A 1 306 ? -4.378 6.417 -20.396 1.00 83.38 306 SER A C 1
ATOM 2348 O O . SER A 1 306 ? -4.066 7.584 -20.634 1.00 83.38 306 SER A O 1
ATOM 2350 N N . PHE A 1 307 ? -4.587 5.978 -19.153 1.00 82.81 307 PHE A N 1
ATOM 2351 C CA . PHE A 1 307 ? -4.418 6.807 -17.963 1.00 82.81 307 PHE A CA 1
ATOM 2352 C C . PHE A 1 307 ? -2.987 7.344 -17.821 1.00 82.81 307 PHE A C 1
ATOM 2354 O O . PHE A 1 307 ? -2.803 8.542 -17.624 1.00 82.81 307 PHE A O 1
ATOM 2361 N N . PHE A 1 308 ? -1.975 6.490 -17.997 1.00 79.12 308 PHE A N 1
ATOM 2362 C CA . PHE A 1 308 ? -0.570 6.903 -17.975 1.00 79.12 308 PHE A CA 1
ATOM 2363 C C . PHE A 1 308 ? -0.280 8.006 -19.004 1.00 79.12 308 PHE A C 1
ATOM 2365 O O . PHE A 1 308 ? 0.475 8.935 -18.725 1.00 79.12 308 PHE A O 1
ATOM 2372 N N . PHE A 1 309 ? -0.885 7.933 -20.193 1.00 74.88 309 PHE A N 1
ATOM 2373 C CA . PHE A 1 309 ? -0.713 8.961 -21.222 1.00 74.88 309 PHE A CA 1
ATOM 2374 C C . PHE A 1 309 ? -1.398 10.283 -20.893 1.00 74.88 309 PHE A C 1
ATOM 2376 O O . PHE A 1 309 ? -0.855 11.332 -21.241 1.00 74.88 309 PHE A O 1
ATOM 2383 N N . LEU A 1 310 ? -2.550 10.245 -20.221 1.00 78.50 310 LEU A N 1
ATOM 2384 C CA . LEU A 1 310 ? -3.227 11.449 -19.745 1.00 78.50 310 LEU A CA 1
ATOM 2385 C C . LEU A 1 310 ? -2.358 12.184 -18.712 1.00 78.50 310 LEU A C 1
ATOM 2387 O O . LEU A 1 310 ? -2.114 13.379 -18.845 1.00 78.50 310 LEU A O 1
ATOM 2391 N N . GLU A 1 311 ? -1.799 11.435 -17.760 1.00 76.50 311 GLU A N 1
ATOM 2392 C CA . GLU A 1 311 ? -0.981 11.951 -16.653 1.00 76.50 311 GLU A CA 1
ATOM 2393 C C . GLU A 1 311 ? 0.525 12.029 -16.963 1.00 76.50 311 GLU A C 1
ATOM 2395 O O . GLU A 1 311 ? 1.364 12.296 -16.094 1.00 76.50 311 GLU A O 1
ATOM 2400 N N . LYS A 1 312 ? 0.891 11.835 -18.237 1.00 69.50 312 LYS A N 1
ATOM 2401 C CA . LYS A 1 312 ? 2.267 11.839 -18.746 1.00 69.50 312 LYS A CA 1
ATOM 2402 C C . LYS A 1 312 ? 3.151 12.969 -18.190 1.00 69.50 312 LYS A C 1
ATOM 2404 O O . LYS A 1 312 ? 4.284 12.661 -17.805 1.00 69.50 312 LYS A O 1
ATOM 2409 N N . PRO A 1 313 ? 2.745 14.260 -18.188 1.00 67.62 313 PRO A N 1
ATOM 2410 C CA . PRO A 1 313 ? 3.642 15.331 -17.754 1.00 67.62 313 PRO A CA 1
ATOM 2411 C C . PRO A 1 313 ? 4.054 15.177 -16.286 1.00 67.62 313 PRO A C 1
ATOM 2413 O O . PRO A 1 313 ? 5.225 15.387 -15.967 1.00 67.62 313 PRO A O 1
ATOM 2416 N N . HIS A 1 314 ? 3.136 14.740 -15.423 1.00 67.56 314 HIS A N 1
ATOM 2417 C CA . HIS A 1 314 ? 3.409 14.492 -14.012 1.00 67.56 314 HIS A CA 1
ATOM 2418 C C . HIS A 1 314 ? 4.320 13.274 -13.835 1.00 67.56 314 HIS A C 1
ATOM 2420 O O . HIS A 1 314 ? 5.396 13.399 -13.249 1.00 67.56 314 HIS A O 1
ATOM 2426 N N . LEU A 1 315 ? 3.984 12.137 -14.448 1.00 70.06 315 LEU A N 1
ATOM 2427 C CA . LEU A 1 315 ? 4.743 10.888 -14.293 1.00 70.06 315 LEU A CA 1
ATOM 2428 C C . LEU A 1 315 ? 6.180 10.982 -14.832 1.00 70.06 315 LEU A C 1
ATOM 2430 O O . LEU A 1 315 ? 7.115 10.469 -14.215 1.00 70.06 315 LEU A O 1
ATOM 2434 N N . ILE A 1 316 ? 6.389 11.688 -15.949 1.00 69.19 316 ILE A N 1
ATOM 2435 C CA . ILE A 1 316 ? 7.736 11.936 -16.487 1.00 69.19 316 ILE A CA 1
ATOM 2436 C C . ILE A 1 316 ? 8.506 12.924 -15.604 1.00 69.19 316 ILE A C 1
ATOM 2438 O O . ILE A 1 316 ? 9.721 12.784 -15.448 1.00 69.19 316 ILE A O 1
ATOM 2442 N N . SER A 1 317 ? 7.830 13.906 -14.998 1.00 68.50 317 SER A N 1
ATOM 2443 C CA . SER A 1 317 ? 8.490 14.867 -14.108 1.00 68.50 317 SER A CA 1
ATOM 2444 C C . SER A 1 317 ? 9.097 14.197 -12.870 1.00 68.50 317 SER A C 1
ATOM 2446 O O . SER A 1 317 ? 10.198 14.573 -12.467 1.00 68.50 317 SER A O 1
ATOM 2448 N N . CYS A 1 318 ? 8.460 13.144 -12.344 1.00 68.06 318 CYS A N 1
ATOM 2449 C CA . CYS A 1 318 ? 8.949 12.375 -11.193 1.00 68.06 318 CYS A CA 1
ATOM 2450 C C . CYS A 1 318 ? 10.220 11.557 -11.491 1.00 68.06 318 CYS A C 1
ATOM 2452 O O . CYS A 1 318 ? 10.877 11.082 -10.564 1.00 68.06 318 CYS A O 1
ATOM 2454 N N . LEU A 1 319 ? 10.581 11.398 -12.770 1.00 68.69 319 LEU A N 1
ATOM 2455 C CA . LEU A 1 319 ? 11.793 10.711 -13.235 1.00 68.69 319 LEU A CA 1
ATOM 2456 C C . LEU A 1 319 ? 12.936 11.673 -13.583 1.00 68.69 319 LEU A C 1
ATOM 2458 O O . LEU A 1 319 ? 14.024 11.237 -13.961 1.00 68.69 319 LEU A O 1
ATOM 2462 N N . CYS A 1 320 ? 12.721 12.984 -13.479 1.00 68.06 320 CYS A N 1
ATOM 2463 C CA . CYS A 1 320 ? 13.772 13.957 -13.736 1.00 68.06 320 CYS A CA 1
ATOM 2464 C C . CYS A 1 320 ? 14.839 13.901 -12.636 1.00 68.06 320 CYS A C 1
ATOM 2466 O O . CYS A 1 320 ? 14.563 14.161 -11.465 1.00 68.06 320 CYS A O 1
ATOM 2468 N N . ALA A 1 321 ? 16.085 13.629 -13.028 1.00 59.53 321 ALA A N 1
ATOM 2469 C CA . ALA A 1 321 ? 17.228 13.752 -12.134 1.00 59.53 321 ALA A CA 1
ATOM 2470 C C . ALA A 1 321 ? 17.334 15.188 -11.576 1.00 59.53 321 ALA A C 1
ATOM 2472 O O . ALA A 1 321 ? 17.171 16.146 -12.350 1.00 59.53 321 ALA A O 1
ATOM 2473 N N . PRO A 1 322 ? 17.667 15.365 -10.280 1.00 57.41 322 PRO A N 1
ATOM 2474 C CA . PRO A 1 322 ? 17.977 16.677 -9.723 1.00 57.41 322 PRO A CA 1
ATOM 2475 C C . PRO A 1 322 ? 19.072 17.327 -10.576 1.00 57.41 322 PRO A C 1
ATOM 2477 O O . PRO A 1 322 ? 20.163 16.777 -10.725 1.00 57.41 322 PRO A O 1
ATOM 2480 N N . HIS A 1 323 ? 18.760 18.451 -11.223 1.00 43.44 323 HIS A N 1
ATOM 2481 C CA . HIS A 1 323 ? 19.653 19.025 -12.227 1.00 43.44 323 HIS A CA 1
ATOM 2482 C C . HIS A 1 323 ? 20.981 19.464 -11.600 1.00 43.44 323 HIS A C 1
ATOM 2484 O O . HIS A 1 323 ? 21.010 20.289 -10.684 1.00 43.44 323 HIS A O 1
ATOM 2490 N N . PHE A 1 324 ? 22.091 18.973 -12.153 1.00 36.62 324 PHE A N 1
ATOM 2491 C CA . PHE A 1 324 ? 23.394 19.596 -11.968 1.00 36.62 324 PHE A CA 1
ATOM 2492 C C . PHE A 1 324 ? 23.465 20.813 -12.892 1.00 36.62 324 PHE A C 1
ATOM 2494 O O . PHE A 1 324 ? 23.398 20.674 -14.111 1.00 36.62 324 PHE A O 1
ATOM 2501 N N . ALA A 1 325 ? 23.587 22.013 -12.331 1.00 33.00 325 ALA A N 1
ATOM 2502 C CA . ALA A 1 325 ? 23.878 23.187 -13.142 1.00 33.00 325 ALA A CA 1
ATOM 2503 C C . ALA A 1 325 ? 25.326 23.104 -13.650 1.00 33.00 325 ALA A C 1
ATOM 2505 O O . ALA A 1 325 ? 26.260 23.033 -12.848 1.00 33.00 325 ALA A O 1
ATOM 2506 N N . THR A 1 326 ? 25.509 23.146 -14.967 1.00 32.19 326 THR A N 1
ATOM 2507 C CA . THR A 1 326 ? 26.780 23.533 -15.580 1.00 32.19 326 THR A CA 1
ATOM 2508 C C . THR A 1 326 ? 27.040 25.008 -15.274 1.00 32.19 326 THR A C 1
ATOM 2510 O O . THR A 1 326 ? 26.191 25.859 -15.516 1.00 32.19 326 THR A O 1
ATOM 2513 N N . ASP A 1 327 ? 28.187 25.240 -14.645 1.00 34.31 327 ASP A N 1
ATOM 2514 C CA . ASP A 1 327 ? 28.891 26.481 -14.297 1.00 34.31 327 ASP A CA 1
ATOM 2515 C C . ASP A 1 327 ? 28.322 27.832 -14.793 1.00 34.31 327 ASP A C 1
ATOM 2517 O O . ASP A 1 327 ? 28.899 28.474 -15.658 1.00 34.31 327 ASP A O 1
ATOM 2521 N N . ASP A 1 328 ? 27.244 28.320 -14.172 1.00 36.72 328 ASP A N 1
ATOM 2522 C CA . ASP A 1 328 ? 26.889 29.748 -14.202 1.00 36.72 328 ASP A CA 1
ATOM 2523 C C . ASP A 1 328 ? 26.919 30.290 -12.775 1.00 36.72 328 ASP A C 1
ATOM 2525 O O . ASP A 1 328 ? 26.084 29.927 -11.938 1.00 36.72 328 ASP A O 1
ATOM 2529 N N . GLN A 1 329 ? 27.914 31.128 -12.467 1.00 43.97 329 GLN A N 1
ATOM 2530 C CA . GLN A 1 329 ? 28.356 31.512 -11.118 1.00 43.97 329 GLN A CA 1
ATOM 2531 C C . GLN A 1 329 ? 27.428 32.472 -10.342 1.00 43.97 329 GLN A C 1
ATOM 2533 O O . GLN A 1 329 ? 27.582 32.569 -9.120 1.00 43.97 329 GLN A O 1
ATOM 2538 N N . ASP A 1 330 ? 26.304 32.934 -10.904 1.00 40.09 330 ASP A N 1
ATOM 2539 C CA . ASP A 1 330 ? 25.573 34.088 -10.336 1.00 40.09 330 ASP A CA 1
ATOM 2540 C C . ASP A 1 330 ? 24.276 33.860 -9.522 1.00 40.09 330 ASP A C 1
ATOM 2542 O O . ASP A 1 330 ? 23.638 34.825 -9.108 1.00 40.09 330 ASP A O 1
ATOM 2546 N N . LYS A 1 331 ? 23.848 32.630 -9.189 1.00 43.34 331 LYS A N 1
ATOM 2547 C CA . LYS A 1 331 ? 22.578 32.408 -8.440 1.00 43.34 331 LYS A CA 1
ATOM 2548 C C . LYS A 1 331 ? 22.685 31.452 -7.245 1.00 43.34 331 LYS A C 1
ATOM 2550 O O . LYS A 1 331 ? 21.913 30.507 -7.119 1.00 43.34 331 LYS A O 1
ATOM 2555 N N . LYS A 1 332 ? 23.619 31.691 -6.318 1.00 47.31 332 LYS A N 1
ATOM 2556 C CA . LYS A 1 332 ? 23.919 30.771 -5.192 1.00 47.31 332 LYS A CA 1
ATOM 2557 C C . LYS A 1 332 ? 22.758 30.496 -4.212 1.00 47.31 332 LYS A C 1
ATOM 2559 O O . LYS A 1 332 ? 22.704 29.399 -3.669 1.00 47.31 332 LYS A O 1
ATOM 2564 N N . ARG A 1 333 ? 21.798 31.412 -4.009 1.00 41.66 333 ARG A N 1
ATOM 2565 C CA . ARG A 1 333 ? 20.664 31.184 -3.076 1.00 41.66 333 ARG A CA 1
ATOM 2566 C C . ARG A 1 333 ? 19.495 30.405 -3.698 1.00 41.66 333 ARG A C 1
ATOM 2568 O O . ARG A 1 333 ? 18.887 29.591 -3.019 1.00 41.66 333 ARG A O 1
ATOM 2575 N N . ALA A 1 334 ? 19.251 30.579 -5.000 1.00 40.19 334 ALA A N 1
ATOM 2576 C CA . ALA A 1 334 ? 18.270 29.790 -5.757 1.00 40.19 334 ALA A CA 1
ATOM 2577 C C . ALA A 1 334 ? 18.785 28.378 -6.120 1.00 40.19 334 ALA A C 1
ATOM 2579 O O . ALA A 1 334 ? 17.994 27.501 -6.452 1.00 40.19 334 ALA A O 1
ATOM 2580 N N . ARG A 1 335 ? 20.107 28.141 -6.040 1.00 40.97 335 ARG A N 1
ATOM 2581 C CA . ARG A 1 335 ? 20.749 26.834 -6.290 1.00 40.97 335 ARG A CA 1
ATOM 2582 C C . ARG A 1 335 ? 20.429 25.775 -5.239 1.00 40.97 335 ARG A C 1
ATOM 2584 O O . ARG A 1 335 ? 20.178 24.641 -5.611 1.00 40.97 335 ARG A O 1
ATOM 2591 N N . ILE A 1 336 ? 20.413 26.138 -3.954 1.00 41.97 336 ILE A N 1
ATOM 2592 C CA . ILE A 1 336 ? 20.180 25.177 -2.860 1.00 41.97 336 ILE A CA 1
ATOM 2593 C C . ILE A 1 336 ? 18.718 24.715 -2.821 1.00 41.97 336 ILE A C 1
ATOM 2595 O O . ILE A 1 336 ? 18.458 23.609 -2.374 1.00 41.97 336 ILE A O 1
ATOM 2599 N N . GLN A 1 337 ? 17.776 25.528 -3.313 1.00 41.25 337 GLN A N 1
ATOM 2600 C CA . GLN A 1 337 ? 16.355 25.169 -3.404 1.00 41.25 337 GLN A CA 1
ATOM 2601 C C . GLN A 1 337 ? 16.027 24.312 -4.641 1.00 41.25 337 GLN A C 1
ATOM 2603 O O . GLN A 1 337 ? 15.083 23.535 -4.594 1.00 41.25 337 GLN A O 1
ATOM 2608 N N . LYS A 1 338 ? 16.813 24.406 -5.728 1.00 46.44 338 LYS A N 1
ATOM 2609 C CA . LYS A 1 338 ? 16.569 23.681 -6.994 1.00 46.44 338 LYS A CA 1
ATOM 2610 C C . LYS A 1 338 ? 17.004 22.208 -7.002 1.00 46.44 338 LYS A C 1
ATOM 2612 O O . LYS A 1 338 ? 16.619 21.486 -7.912 1.00 46.44 338 LYS A O 1
ATOM 2617 N N . SER A 1 339 ? 17.796 21.761 -6.026 1.00 48.62 339 SER A N 1
ATOM 2618 C CA . SER A 1 339 ? 18.322 20.386 -5.943 1.00 48.62 339 SER A CA 1
ATOM 2619 C C . SER A 1 339 ? 17.828 19.616 -4.710 1.00 48.62 339 SER A C 1
ATOM 2621 O O . SER A 1 339 ? 18.491 18.676 -4.268 1.00 48.62 339 SER A O 1
ATOM 2623 N N . GLN A 1 340 ? 16.713 20.038 -4.104 1.00 58.69 340 GLN A N 1
ATOM 2624 C CA . GLN A 1 340 ? 16.144 19.359 -2.936 1.00 58.69 340 GLN A CA 1
ATOM 2625 C C . GLN A 1 340 ? 15.132 18.311 -3.394 1.00 58.69 340 GLN A C 1
ATOM 2627 O O . GLN A 1 340 ? 14.196 18.630 -4.121 1.00 58.69 340 GLN A O 1
ATOM 2632 N N . THR A 1 341 ? 15.316 17.068 -2.956 1.00 68.75 341 THR A N 1
ATOM 2633 C CA . THR A 1 341 ? 14.314 15.999 -3.079 1.00 68.75 341 THR A CA 1
ATOM 2634 C C . THR A 1 341 ? 13.727 15.701 -1.703 1.00 68.75 341 THR A C 1
ATOM 2636 O O . THR A 1 341 ? 14.351 16.012 -0.695 1.00 68.75 341 THR A O 1
ATOM 2639 N N . SER A 1 342 ? 12.547 15.094 -1.620 1.00 76.25 342 SER A N 1
ATOM 2640 C CA . SER A 1 342 ? 11.988 14.597 -0.355 1.00 76.25 342 SER A CA 1
ATOM 2641 C C . SER A 1 342 ? 11.917 13.071 -0.364 1.00 76.25 342 SER A C 1
ATOM 2643 O O . SER A 1 342 ? 11.944 12.444 -1.426 1.00 76.25 342 SER A O 1
ATOM 2645 N N . LEU A 1 343 ? 11.803 12.455 0.816 1.00 78.19 343 LEU A N 1
ATOM 2646 C CA . LEU A 1 343 ? 11.599 11.007 0.911 1.00 78.19 343 LEU A CA 1
ATOM 2647 C C . LEU A 1 343 ? 10.267 10.590 0.269 1.00 78.19 343 LEU A C 1
ATOM 2649 O O . LEU A 1 343 ? 10.182 9.516 -0.319 1.00 78.19 343 LEU A O 1
ATOM 2653 N N . VAL A 1 344 ? 9.247 11.449 0.346 1.00 76.94 344 VAL A N 1
ATOM 2654 C CA . VAL A 1 344 ? 7.946 11.216 -0.292 1.00 76.94 344 VAL A CA 1
ATOM 2655 C C . VAL A 1 344 ? 8.075 11.218 -1.815 1.00 76.94 344 VAL A C 1
ATOM 2657 O O . VAL A 1 344 ? 7.616 10.277 -2.450 1.00 76.94 344 VAL A O 1
ATOM 2660 N N . ALA A 1 345 ? 8.800 12.182 -2.391 1.00 76.94 345 ALA A N 1
ATOM 2661 C CA . ALA A 1 345 ? 9.059 12.216 -3.831 1.00 76.94 345 ALA A CA 1
ATOM 2662 C C . ALA A 1 345 ? 9.823 10.967 -4.305 1.00 76.94 345 ALA A C 1
ATOM 2664 O O . ALA A 1 345 ? 9.483 10.386 -5.326 1.00 76.94 345 ALA A O 1
ATOM 2665 N N . LEU A 1 346 ? 10.804 10.482 -3.533 1.00 81.88 346 LEU A N 1
ATOM 2666 C CA . LEU A 1 346 ? 11.512 9.238 -3.863 1.00 81.88 346 LEU A CA 1
ATOM 2667 C C . LEU A 1 346 ? 10.598 8.000 -3.811 1.00 81.88 346 LEU A C 1
ATOM 2669 O O . LEU A 1 346 ? 10.776 7.060 -4.587 1.00 81.88 346 LEU A O 1
ATOM 2673 N N . LYS A 1 347 ? 9.623 7.967 -2.899 1.00 83.50 347 LYS A N 1
ATOM 2674 C CA . LYS A 1 347 ? 8.613 6.899 -2.865 1.00 83.50 347 LYS A CA 1
ATOM 2675 C C . LYS A 1 347 ? 7.638 6.999 -4.027 1.00 83.50 347 LYS A C 1
ATOM 2677 O O . LYS A 1 347 ? 7.282 5.978 -4.604 1.00 83.50 347 LYS A O 1
ATOM 2682 N N . GLU A 1 348 ? 7.242 8.204 -4.405 1.00 81.88 348 GLU A N 1
ATOM 2683 C CA . GLU A 1 348 ? 6.429 8.444 -5.594 1.00 81.88 348 GLU A CA 1
ATOM 2684 C C . GLU A 1 348 ? 7.157 7.980 -6.867 1.00 81.88 348 GLU A C 1
ATOM 2686 O O . GLU A 1 348 ? 6.574 7.261 -7.683 1.00 81.88 348 GLU A O 1
ATOM 2691 N N . THR A 1 349 ? 8.455 8.282 -6.996 1.00 84.56 349 THR A N 1
ATOM 2692 C CA . THR A 1 349 ? 9.311 7.776 -8.080 1.00 84.56 349 THR A CA 1
ATOM 2693 C C . THR A 1 349 ? 9.373 6.246 -8.085 1.00 84.56 349 THR A C 1
ATOM 2695 O O . THR A 1 349 ? 9.235 5.643 -9.146 1.00 84.56 349 THR A O 1
ATOM 2698 N N . GLU A 1 350 ? 9.542 5.596 -6.927 1.00 88.06 350 GLU A N 1
ATOM 2699 C CA . GLU A 1 350 ? 9.528 4.127 -6.827 1.00 88.06 350 GLU A CA 1
ATOM 2700 C C . GLU A 1 350 ? 8.209 3.541 -7.344 1.00 88.06 350 GLU A C 1
ATOM 2702 O O . GLU A 1 350 ? 8.229 2.697 -8.237 1.00 88.06 350 GLU A O 1
ATOM 2707 N N . HIS A 1 351 ? 7.063 3.995 -6.833 1.00 87.38 351 HIS A N 1
ATOM 2708 C CA . HIS A 1 351 ? 5.763 3.440 -7.225 1.00 87.38 351 HIS A CA 1
ATOM 2709 C C . HIS A 1 351 ? 5.423 3.720 -8.692 1.00 87.38 351 HIS A C 1
ATOM 2711 O O . HIS A 1 351 ? 4.875 2.851 -9.371 1.00 87.38 351 HIS A O 1
ATOM 2717 N N . THR A 1 352 ? 5.821 4.884 -9.210 1.00 86.69 352 THR A N 1
ATOM 2718 C CA . THR A 1 352 ? 5.720 5.204 -10.640 1.00 86.69 352 THR A CA 1
ATOM 2719 C C . THR A 1 352 ? 6.551 4.235 -11.483 1.00 86.69 352 THR A C 1
ATOM 2721 O O . THR A 1 352 ? 6.070 3.715 -12.488 1.00 86.69 352 THR A O 1
ATOM 2724 N N . LEU A 1 353 ? 7.782 3.927 -11.061 1.00 88.19 353 LEU A N 1
ATOM 2725 C CA . LEU A 1 353 ? 8.637 2.960 -11.750 1.00 88.19 353 LEU A CA 1
ATOM 2726 C C . LEU A 1 353 ? 8.094 1.534 -11.684 1.00 88.19 353 LEU A C 1
ATOM 2728 O O . LEU A 1 353 ? 8.210 0.809 -12.669 1.00 88.19 353 LEU A O 1
ATOM 2732 N N . ILE A 1 354 ? 7.489 1.129 -10.563 1.00 90.44 354 ILE A N 1
ATOM 2733 C CA . ILE A 1 354 ? 6.806 -0.167 -10.463 1.00 90.44 354 ILE A CA 1
ATOM 2734 C C . ILE A 1 354 ? 5.670 -0.226 -11.489 1.00 90.44 354 ILE A C 1
ATOM 2736 O O . ILE A 1 354 ? 5.609 -1.188 -12.249 1.00 90.44 354 ILE A O 1
ATOM 2740 N N . LEU A 1 355 ? 4.826 0.809 -11.575 1.00 88.94 355 LEU A N 1
ATOM 2741 C CA . LEU A 1 355 ? 3.749 0.871 -12.567 1.00 88.94 355 LEU A CA 1
ATOM 2742 C C . LEU A 1 355 ? 4.284 0.768 -14.003 1.00 88.94 355 LEU A C 1
ATOM 2744 O O . LEU A 1 355 ? 3.794 -0.047 -14.778 1.00 88.94 355 LEU A O 1
ATOM 2748 N N . ILE A 1 356 ? 5.324 1.535 -14.344 1.00 87.81 356 ILE A N 1
ATOM 2749 C CA . ILE A 1 356 ? 5.984 1.474 -15.659 1.00 87.81 356 ILE A CA 1
ATOM 2750 C C . ILE A 1 356 ? 6.530 0.065 -15.933 1.00 87.81 356 ILE A C 1
ATOM 2752 O O . ILE A 1 356 ? 6.389 -0.460 -17.039 1.00 87.81 356 ILE A O 1
ATOM 2756 N N . CYS A 1 357 ? 7.128 -0.581 -14.929 1.00 88.75 357 CYS A N 1
ATOM 2757 C CA . CYS A 1 357 ? 7.636 -1.942 -15.063 1.00 88.75 357 CYS A CA 1
ATOM 2758 C C . CYS A 1 357 ? 6.516 -2.964 -15.292 1.00 88.75 357 CYS A C 1
ATOM 2760 O O . CYS A 1 357 ? 6.715 -3.898 -16.059 1.00 88.75 357 CYS A O 1
ATOM 2762 N N . GLU A 1 358 ? 5.361 -2.816 -14.644 1.00 88.44 358 GLU A N 1
ATOM 2763 C CA . GLU A 1 358 ? 4.227 -3.723 -14.850 1.00 88.44 358 GLU A CA 1
ATOM 2764 C C . GLU A 1 358 ? 3.562 -3.487 -16.212 1.00 88.44 358 GLU A C 1
ATOM 2766 O O . GLU A 1 358 ? 3.340 -4.444 -16.946 1.00 88.44 358 GLU A O 1
ATOM 2771 N N . LEU A 1 359 ? 3.345 -2.231 -16.613 1.00 86.00 359 LEU A N 1
ATOM 2772 C CA . LEU A 1 359 ? 2.775 -1.902 -17.925 1.00 86.00 359 LEU A CA 1
ATOM 2773 C C . LEU A 1 359 ? 3.661 -2.386 -19.081 1.00 86.00 359 LEU A C 1
ATOM 2775 O O . LEU A 1 359 ? 3.159 -2.948 -20.052 1.00 86.00 359 LEU A O 1
ATOM 2779 N N . SER A 1 360 ? 4.981 -2.229 -18.962 1.00 83.44 360 SER A N 1
ATOM 2780 C CA . SER A 1 360 ? 5.926 -2.587 -20.031 1.00 83.44 360 SER A CA 1
ATOM 2781 C C . SER A 1 360 ? 6.068 -4.086 -20.305 1.00 83.44 360 SER A C 1
ATOM 2783 O O . SER A 1 360 ? 6.637 -4.459 -21.329 1.00 83.44 360 SER A O 1
ATOM 2785 N N . LYS A 1 361 ? 5.521 -4.956 -19.448 1.00 83.50 361 LYS A N 1
ATOM 2786 C CA . LYS A 1 361 ? 5.444 -6.402 -19.716 1.00 83.50 361 LYS A CA 1
ATOM 2787 C C . LYS A 1 361 ? 4.441 -6.748 -20.813 1.00 83.50 361 LYS A C 1
ATOM 2789 O O . LYS A 1 361 ? 4.586 -7.783 -21.458 1.00 83.50 361 LYS A O 1
ATOM 2794 N N . HIS A 1 362 ? 3.431 -5.907 -21.024 1.00 77.81 362 HIS A N 1
ATOM 2795 C CA . HIS A 1 362 ? 2.322 -6.221 -21.914 1.00 77.81 362 HIS A CA 1
ATOM 2796 C C . HIS A 1 362 ? 2.557 -5.697 -23.339 1.00 77.81 362 HIS A C 1
ATOM 2798 O O . HIS A 1 362 ? 3.061 -4.590 -23.526 1.00 77.81 362 HIS A O 1
ATOM 2804 N N . PRO A 1 363 ? 2.119 -6.426 -24.381 1.00 71.06 363 PRO A N 1
ATOM 2805 C CA . PRO A 1 363 ? 2.349 -6.040 -25.777 1.00 71.06 363 PRO A CA 1
ATOM 2806 C C . PRO A 1 363 ? 1.574 -4.780 -26.200 1.00 71.06 363 PRO A C 1
ATOM 2808 O O . PRO A 1 363 ? 1.913 -4.146 -27.197 1.00 71.06 363 PRO A O 1
ATOM 2811 N N . ALA A 1 364 ? 0.531 -4.395 -25.457 1.00 70.75 364 ALA A N 1
ATOM 2812 C CA . ALA A 1 364 ? -0.173 -3.131 -25.672 1.00 70.75 364 ALA A CA 1
ATOM 2813 C C . ALA A 1 364 ? 0.738 -1.916 -25.415 1.00 70.75 364 ALA A C 1
ATOM 2815 O O . ALA A 1 364 ? 0.597 -0.883 -26.075 1.00 70.75 364 ALA A O 1
ATOM 2816 N N . TRP A 1 365 ? 1.719 -2.059 -24.515 1.00 73.19 365 TRP A N 1
ATOM 2817 C CA . TRP A 1 365 ? 2.705 -1.025 -24.234 1.00 73.19 365 TRP A CA 1
ATOM 2818 C C . TRP A 1 365 ? 3.553 -0.721 -25.465 1.00 73.19 365 TRP A C 1
ATOM 2820 O O . TRP A 1 365 ? 3.568 0.421 -25.901 1.00 73.19 365 TRP A O 1
ATOM 2830 N N . SER A 1 366 ? 4.178 -1.723 -26.093 1.00 67.62 366 SER A N 1
ATOM 2831 C CA . SER A 1 366 ? 5.081 -1.500 -27.236 1.00 67.62 366 SER A CA 1
ATOM 2832 C C . SER A 1 366 ? 4.385 -0.849 -28.438 1.00 67.62 366 SER A C 1
ATOM 2834 O O . SER A 1 366 ? 4.961 0.015 -29.098 1.00 67.62 366 SER A O 1
ATOM 2836 N N . LYS A 1 367 ? 3.114 -1.193 -28.689 1.00 68.00 367 LYS A N 1
ATOM 2837 C CA . LYS A 1 367 ? 2.299 -0.563 -29.744 1.00 68.00 367 LYS A CA 1
ATOM 2838 C C . LYS A 1 367 ? 2.025 0.916 -29.477 1.00 68.00 367 LYS A C 1
ATOM 2840 O O . LYS A 1 367 ? 1.992 1.708 -30.414 1.00 68.00 367 LYS A O 1
ATOM 2845 N N . THR A 1 368 ? 1.819 1.277 -28.214 1.00 64.56 368 THR A N 1
ATOM 2846 C CA . THR A 1 368 ? 1.368 2.620 -27.821 1.00 64.56 368 THR A CA 1
ATOM 2847 C C . THR A 1 368 ? 2.535 3.534 -27.425 1.00 64.56 368 THR A C 1
ATOM 2849 O O . THR A 1 368 ? 2.438 4.751 -27.555 1.00 64.56 368 THR A O 1
ATOM 2852 N N . MET A 1 369 ? 3.663 2.969 -26.981 1.00 65.44 369 MET A N 1
ATOM 2853 C CA . MET A 1 369 ? 4.823 3.700 -26.460 1.00 65.44 369 MET A CA 1
ATOM 2854 C C . MET A 1 369 ? 5.966 3.923 -27.455 1.00 65.44 369 MET A C 1
ATOM 2856 O O . MET A 1 369 ? 6.910 4.637 -27.118 1.00 65.44 369 MET A O 1
ATOM 2860 N N . SER A 1 370 ? 5.874 3.432 -28.692 1.00 64.31 370 SER A N 1
ATOM 2861 C CA . SER A 1 370 ? 6.927 3.578 -29.715 1.00 64.31 370 SER A CA 1
ATOM 2862 C C . SER A 1 370 ? 7.445 5.017 -29.910 1.00 64.31 370 SER A C 1
ATOM 2864 O O . SER A 1 370 ? 8.632 5.218 -30.152 1.00 64.31 370 SER A O 1
ATOM 2866 N N . LEU A 1 371 ? 6.595 6.037 -29.737 1.00 60.53 371 LEU A N 1
ATOM 2867 C CA . LEU A 1 371 ? 6.970 7.452 -29.881 1.00 60.53 371 LEU A CA 1
ATOM 2868 C C . LEU A 1 371 ? 7.599 8.073 -28.613 1.00 60.53 371 LEU A C 1
ATOM 2870 O O . LEU A 1 371 ? 8.225 9.129 -28.677 1.00 60.53 371 LEU A O 1
ATOM 2874 N N . LEU A 1 372 ? 7.382 7.468 -27.442 1.00 62.62 372 LEU A N 1
ATOM 2875 C CA . LEU A 1 372 ? 7.656 8.067 -26.127 1.00 62.62 372 LEU A CA 1
ATOM 2876 C C . LEU A 1 372 ? 8.647 7.269 -25.277 1.00 62.62 372 LEU A C 1
ATOM 2878 O O . LEU A 1 372 ? 9.138 7.780 -24.266 1.00 62.62 372 LEU A O 1
ATOM 2882 N N . GLU A 1 373 ? 9.012 6.070 -25.728 1.00 68.25 373 GLU A N 1
ATOM 2883 C CA . GLU A 1 373 ? 10.083 5.273 -25.139 1.00 68.25 373 GLU A CA 1
ATOM 2884 C C . GLU A 1 373 ? 11.413 6.011 -25.106 1.00 68.25 373 GLU A C 1
ATOM 2886 O O . GLU A 1 373 ? 12.124 5.879 -24.117 1.00 68.25 373 GLU A O 1
ATOM 2891 N N . SER A 1 374 ? 11.740 6.809 -26.127 1.00 71.81 374 SER A N 1
ATOM 2892 C CA . SER A 1 374 ? 13.006 7.549 -26.182 1.00 71.81 374 SER A CA 1
ATOM 2893 C C . SER A 1 374 ? 13.122 8.552 -25.035 1.00 71.81 374 SER A C 1
ATOM 2895 O O . SER A 1 374 ? 14.090 8.507 -24.285 1.00 71.81 374 SER A O 1
ATOM 2897 N N . GLN A 1 375 ? 12.099 9.385 -24.820 1.00 76.62 375 GLN A N 1
ATOM 2898 C CA . GLN A 1 375 ? 12.074 10.369 -23.731 1.00 76.62 375 GLN A CA 1
ATOM 2899 C C . GLN A 1 375 ? 12.104 9.699 -22.356 1.00 76.62 375 GLN A C 1
ATOM 2901 O O . GLN A 1 375 ? 12.831 10.134 -21.465 1.00 76.62 375 GLN A O 1
ATOM 2906 N N . LEU A 1 376 ? 11.315 8.638 -22.168 1.00 79.62 376 LEU A N 1
ATOM 2907 C CA . LEU A 1 376 ? 11.277 7.907 -20.905 1.00 79.62 376 LEU A CA 1
ATOM 2908 C C . LEU A 1 376 ? 12.628 7.238 -20.608 1.00 79.62 376 LEU A C 1
ATOM 2910 O O . LEU A 1 376 ? 13.151 7.362 -19.501 1.00 79.62 376 LEU A O 1
ATOM 2914 N N . ARG A 1 377 ? 13.212 6.571 -21.607 1.00 80.88 377 ARG A N 1
ATOM 2915 C CA . ARG A 1 377 ? 14.518 5.909 -21.528 1.00 80.88 377 ARG A CA 1
ATOM 2916 C C . ARG A 1 377 ? 15.630 6.906 -21.240 1.00 80.88 377 ARG A C 1
ATOM 2918 O O . ARG A 1 377 ? 16.424 6.667 -20.337 1.00 80.88 377 ARG A O 1
ATOM 2925 N N . GLU A 1 378 ? 15.633 8.047 -21.923 1.00 82.56 378 GLU A N 1
ATOM 2926 C CA . GLU A 1 378 ? 16.592 9.125 -21.689 1.00 82.56 378 GLU A CA 1
ATOM 2927 C C . GLU A 1 378 ? 16.538 9.589 -20.224 1.00 82.56 378 GLU A C 1
ATOM 2929 O O . GLU A 1 378 ? 17.558 9.629 -19.536 1.00 82.56 378 GLU A O 1
ATOM 2934 N N . ARG A 1 379 ? 15.337 9.861 -19.691 1.00 82.75 379 ARG A N 1
ATOM 2935 C CA . ARG A 1 379 ? 15.150 10.271 -18.286 1.00 82.75 379 ARG A CA 1
ATOM 2936 C C . ARG A 1 379 ? 15.610 9.200 -17.298 1.00 82.75 379 ARG A C 1
ATOM 2938 O O . ARG A 1 379 ? 16.270 9.534 -16.317 1.00 82.75 379 ARG A O 1
ATOM 2945 N N . ILE A 1 380 ? 15.314 7.931 -17.575 1.00 86.69 380 ILE A N 1
ATOM 2946 C CA . ILE A 1 380 ? 15.751 6.784 -16.768 1.00 86.69 380 ILE A CA 1
ATOM 2947 C C . ILE A 1 380 ? 17.281 6.676 -16.741 1.00 86.69 380 ILE A C 1
ATOM 2949 O O . ILE A 1 380 ? 17.861 6.522 -15.664 1.00 86.69 380 ILE A O 1
ATOM 2953 N N . ILE A 1 381 ? 17.944 6.809 -17.893 1.00 86.31 381 ILE A N 1
ATOM 2954 C CA . ILE A 1 381 ? 19.410 6.776 -17.998 1.00 86.31 381 ILE A CA 1
ATOM 2955 C C . ILE A 1 381 ? 20.028 7.975 -17.272 1.00 86.31 381 ILE A C 1
ATOM 2957 O O . ILE A 1 381 ? 20.985 7.798 -16.520 1.00 86.31 381 ILE A O 1
ATOM 2961 N N . HIS A 1 382 ? 19.464 9.178 -17.419 1.00 84.69 382 HIS A N 1
ATOM 2962 C CA . HIS A 1 382 ? 19.923 10.367 -16.690 1.00 84.69 382 HIS A CA 1
ATOM 2963 C C . HIS A 1 382 ? 19.782 10.211 -15.175 1.00 84.69 382 HIS A C 1
ATOM 2965 O O . HIS A 1 382 ? 20.681 10.604 -14.430 1.00 84.69 382 HIS A O 1
ATOM 2971 N N . LEU A 1 383 ? 18.683 9.619 -14.699 1.00 85.88 383 LEU A N 1
ATOM 2972 C CA . LEU A 1 383 ? 18.482 9.344 -13.278 1.00 85.88 383 LEU A CA 1
ATOM 2973 C C . LEU A 1 383 ? 19.471 8.289 -12.761 1.00 85.88 383 LEU A C 1
ATOM 2975 O O . LEU A 1 383 ? 20.067 8.485 -11.704 1.00 85.88 383 LEU A O 1
ATOM 2979 N N . LEU A 1 384 ? 19.728 7.221 -13.521 1.00 87.62 384 LEU A N 1
ATOM 2980 C CA . LEU A 1 384 ? 20.778 6.245 -13.200 1.00 87.62 384 LEU A CA 1
ATOM 2981 C C . LEU A 1 384 ? 22.166 6.890 -13.160 1.00 87.62 384 LEU A C 1
ATOM 2983 O O . LEU A 1 384 ? 22.922 6.640 -12.224 1.00 87.62 384 LEU A O 1
ATOM 2987 N N . ALA A 1 385 ? 22.484 7.756 -14.125 1.00 85.19 385 ALA A N 1
ATOM 2988 C CA . ALA A 1 385 ? 23.740 8.498 -14.169 1.00 85.19 385 ALA A CA 1
ATOM 2989 C C . ALA A 1 385 ? 23.891 9.452 -12.975 1.00 85.19 385 ALA A C 1
ATOM 2991 O O . ALA A 1 385 ? 24.987 9.626 -12.447 1.00 85.19 385 ALA A O 1
ATOM 2992 N N . PHE A 1 386 ? 22.798 10.075 -12.529 1.00 82.81 386 PHE A N 1
ATOM 2993 C CA . PHE A 1 386 ? 22.786 10.875 -11.307 1.00 82.81 386 PHE A CA 1
ATOM 2994 C C . PHE A 1 386 ? 23.098 10.008 -10.080 1.00 82.81 386 PHE A C 1
ATOM 2996 O O . PHE A 1 386 ? 23.947 10.374 -9.263 1.00 82.81 386 PHE A O 1
ATOM 3003 N N . ILE A 1 387 ? 22.448 8.845 -9.967 1.00 84.25 387 ILE A N 1
ATOM 3004 C CA . ILE A 1 387 ? 22.630 7.942 -8.828 1.00 84.25 387 ILE A CA 1
ATOM 3005 C C . ILE A 1 387 ? 24.057 7.361 -8.797 1.00 84.25 387 ILE A C 1
ATOM 3007 O O . ILE A 1 387 ? 24.659 7.284 -7.725 1.00 84.25 387 ILE A O 1
ATOM 3011 N N . SER A 1 388 ? 24.628 7.010 -9.951 1.00 83.00 388 SER A N 1
ATOM 3012 C CA . SER A 1 388 ? 25.994 6.477 -10.050 1.00 83.00 388 SER A CA 1
ATOM 3013 C C . SER A 1 388 ? 27.058 7.537 -9.727 1.00 83.00 388 SER A C 1
ATOM 3015 O O . SER A 1 388 ? 27.987 7.292 -8.955 1.00 83.00 388 SER A O 1
ATOM 3017 N N . LYS A 1 389 ? 26.890 8.768 -10.230 1.00 74.31 389 LYS A N 1
ATOM 3018 C CA . LYS A 1 389 ? 27.806 9.891 -9.957 1.00 74.31 389 LYS A CA 1
ATOM 3019 C C . LYS A 1 389 ? 27.756 10.380 -8.513 1.00 74.31 389 LYS A C 1
ATOM 3021 O O . LYS A 1 389 ? 28.745 10.935 -8.033 1.00 74.31 389 LYS A O 1
ATOM 3026 N N . GLY A 1 390 ? 26.642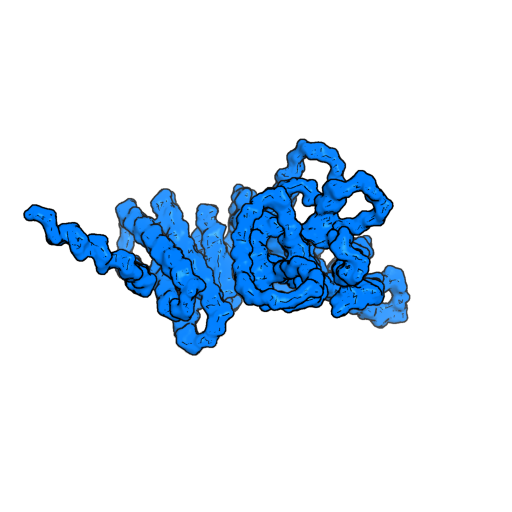 10.170 -7.807 1.00 61.88 390 GLY A N 1
ATOM 3027 C CA . GLY A 1 390 ? 26.537 10.477 -6.379 1.00 61.88 390 GLY A CA 1
ATOM 3028 C C . GLY A 1 390 ? 27.632 9.799 -5.545 1.00 61.88 390 GLY A C 1
ATOM 3029 O O . GLY A 1 390 ? 28.131 10.403 -4.597 1.00 61.88 390 GLY A O 1
ATOM 3030 N N . ILE A 1 391 ? 28.061 8.596 -5.948 1.00 58.00 391 ILE A N 1
ATOM 3031 C CA . ILE A 1 391 ? 29.127 7.825 -5.293 1.00 58.00 391 ILE A CA 1
ATOM 3032 C C . ILE A 1 391 ? 30.522 8.286 -5.739 1.00 58.00 391 ILE A C 1
ATOM 3034 O O . ILE A 1 391 ? 31.423 8.389 -4.912 1.00 58.00 391 ILE A O 1
ATOM 3038 N N . GLN A 1 392 ? 30.708 8.632 -7.014 1.00 55.75 392 GLN A N 1
ATOM 3039 C CA . GLN A 1 392 ? 32.015 9.035 -7.559 1.00 55.75 392 GLN A CA 1
ATOM 3040 C C . GLN A 1 392 ? 32.454 10.434 -7.082 1.00 55.75 392 GLN A C 1
ATOM 3042 O O . GLN A 1 392 ? 33.594 10.621 -6.656 1.00 55.75 392 GLN A O 1
ATOM 3047 N N . ASN A 1 393 ? 31.529 11.402 -7.028 1.00 51.28 393 ASN A N 1
ATOM 3048 C CA . ASN A 1 393 ? 31.810 12.764 -6.548 1.00 51.28 393 ASN A CA 1
ATOM 3049 C C . ASN A 1 393 ? 32.173 12.822 -5.047 1.00 51.28 393 ASN A C 1
ATOM 3051 O O . ASN A 1 393 ? 32.722 13.828 -4.587 1.00 51.28 393 ASN A O 1
ATOM 3055 N N . PHE A 1 394 ? 31.899 11.753 -4.285 1.00 43.31 394 PHE A N 1
ATOM 3056 C CA . PHE A 1 394 ? 32.298 11.610 -2.879 1.00 43.31 394 PHE A CA 1
ATOM 3057 C C . PHE A 1 394 ? 33.824 11.570 -2.703 1.00 43.31 394 PHE A C 1
ATOM 3059 O O . PHE A 1 394 ? 34.325 12.038 -1.681 1.00 43.31 394 PHE A O 1
ATOM 3066 N N . SER A 1 395 ? 34.564 11.046 -3.688 1.00 45.69 395 SER A N 1
ATOM 3067 C CA . SER A 1 395 ? 36.024 10.920 -3.600 1.00 45.69 395 SER A CA 1
ATOM 3068 C C . SER A 1 395 ? 36.766 12.221 -3.926 1.00 45.69 395 SER A C 1
ATOM 3070 O O . SER A 1 395 ? 37.884 12.409 -3.454 1.00 45.69 395 SER A O 1
ATOM 3072 N N . GLU A 1 396 ? 36.172 13.124 -4.717 1.00 41.12 396 GLU A N 1
ATOM 3073 C CA . GLU A 1 396 ? 36.927 14.220 -5.350 1.00 41.12 396 GLU A CA 1
ATOM 3074 C C . GLU A 1 396 ? 36.591 15.634 -4.846 1.00 41.12 396 GLU A C 1
ATOM 3076 O O . GLU A 1 396 ? 37.419 16.531 -4.988 1.00 41.12 396 GLU A O 1
ATOM 3081 N N . SER A 1 397 ? 35.441 15.890 -4.198 1.00 42.81 397 SER A N 1
ATOM 3082 C CA . SER A 1 397 ? 35.225 17.197 -3.546 1.00 42.81 397 SER A CA 1
ATOM 3083 C C . SER A 1 397 ? 34.153 17.195 -2.447 1.00 42.81 397 SER A C 1
ATOM 3085 O O . SER A 1 397 ? 32.953 17.160 -2.703 1.00 42.81 397 SER A O 1
ATOM 3087 N N . LEU A 1 398 ? 34.592 17.362 -1.195 1.00 41.84 398 LEU A N 1
ATOM 3088 C CA . LEU A 1 398 ? 33.744 17.410 0.010 1.00 41.84 398 LEU A CA 1
ATOM 3089 C C . LEU A 1 398 ? 32.696 18.554 0.018 1.00 41.84 398 LEU A C 1
ATOM 3091 O O . LEU A 1 398 ? 31.775 18.533 0.826 1.00 41.84 398 LEU A O 1
ATOM 3095 N N . ASN A 1 399 ? 32.830 19.551 -0.869 1.00 43.28 399 ASN A N 1
ATOM 3096 C CA . ASN A 1 399 ? 32.040 20.793 -0.880 1.00 43.28 399 ASN A CA 1
ATOM 3097 C C . ASN A 1 399 ? 31.016 20.906 -2.031 1.00 43.28 399 ASN A C 1
ATOM 3099 O O . ASN A 1 399 ? 30.339 21.928 -2.135 1.00 43.28 399 ASN A O 1
ATOM 3103 N N . LYS A 1 400 ? 30.881 19.890 -2.896 1.00 49.53 400 LYS A N 1
ATOM 3104 C CA . LYS A 1 400 ? 29.912 19.873 -4.014 1.00 49.53 400 LYS A CA 1
ATOM 3105 C C . LYS A 1 400 ? 28.877 18.751 -3.855 1.00 49.53 400 LYS A C 1
ATOM 3107 O O . LYS A 1 400 ? 28.583 18.027 -4.800 1.00 49.53 400 LYS A O 1
ATOM 3112 N N . MET A 1 401 ? 28.322 18.583 -2.656 1.00 48.41 401 MET A N 1
ATOM 3113 C CA . MET A 1 401 ? 27.263 17.594 -2.431 1.00 48.41 401 MET A CA 1
ATOM 3114 C C . MET A 1 401 ? 25.984 18.036 -3.165 1.00 48.41 401 MET A C 1
ATOM 3116 O O . MET A 1 401 ? 25.374 19.035 -2.793 1.00 48.41 401 MET A O 1
ATOM 3120 N N . SER A 1 402 ? 25.594 17.329 -4.229 1.00 53.97 402 SER A N 1
ATOM 3121 C CA . SER A 1 402 ? 24.438 17.708 -5.066 1.00 53.97 402 SER A CA 1
ATOM 3122 C C . SER A 1 402 ? 23.131 17.003 -4.708 1.00 53.97 402 SER A C 1
ATOM 3124 O O . SER A 1 402 ? 22.081 17.398 -5.203 1.00 53.97 402 SER A O 1
ATOM 3126 N N . PHE A 1 403 ? 23.172 15.989 -3.840 1.00 63.91 403 PHE A N 1
ATOM 3127 C CA . PHE A 1 403 ? 21.973 15.326 -3.336 1.00 63.91 403 PHE A CA 1
ATOM 3128 C C . PHE A 1 403 ? 21.631 15.844 -1.938 1.00 63.91 403 PHE A C 1
ATOM 3130 O O . PHE A 1 403 ? 22.430 15.709 -1.011 1.00 63.91 403 PHE A O 1
ATOM 3137 N N . PHE A 1 404 ? 20.442 16.424 -1.776 1.00 66.56 404 PHE A N 1
ATOM 3138 C CA . PHE A 1 404 ? 19.935 16.880 -0.485 1.00 66.56 404 PHE A CA 1
ATOM 3139 C C . PHE A 1 404 ? 18.490 16.413 -0.293 1.00 66.56 404 PHE A C 1
ATOM 3141 O O . PHE A 1 404 ? 17.622 16.736 -1.102 1.00 66.56 404 PHE A O 1
ATOM 3148 N N . CYS A 1 405 ? 18.253 15.652 0.779 1.00 71.75 405 CYS A N 1
ATOM 3149 C CA . CYS A 1 405 ? 16.944 15.112 1.139 1.00 71.75 405 CYS A CA 1
ATOM 3150 C C . CYS A 1 405 ? 16.626 15.436 2.607 1.00 71.75 405 CYS A C 1
ATOM 3152 O O . CYS A 1 405 ? 17.017 14.665 3.488 1.00 71.75 405 CYS A O 1
ATOM 3154 N N . PRO A 1 406 ? 15.992 16.585 2.909 1.00 70.31 406 PRO A N 1
ATOM 3155 C CA . PRO A 1 406 ? 15.683 16.966 4.280 1.00 70.31 406 PRO A CA 1
ATOM 3156 C C . PRO A 1 406 ? 14.471 16.189 4.830 1.00 70.31 406 PRO A C 1
ATOM 3158 O O . PRO A 1 406 ? 13.560 15.855 4.068 1.00 70.31 406 PRO A O 1
ATOM 3161 N N . PRO A 1 407 ? 14.412 15.932 6.151 1.00 71.06 407 PRO A N 1
ATOM 3162 C CA . PRO A 1 407 ? 13.212 15.405 6.793 1.00 71.06 407 PRO A CA 1
ATOM 3163 C C . PRO A 1 407 ? 12.115 16.479 6.803 1.00 71.06 407 PRO A C 1
ATOM 3165 O O . PRO A 1 407 ? 12.301 17.585 7.313 1.00 71.06 407 PRO A O 1
ATOM 3168 N N . THR A 1 408 ? 10.957 16.146 6.250 1.00 70.44 408 THR A N 1
ATOM 3169 C CA . THR A 1 408 ? 9.803 17.040 6.078 1.00 70.44 408 THR A CA 1
ATOM 3170 C C . THR A 1 408 ? 8.701 16.772 7.107 1.00 70.44 408 THR A C 1
ATOM 3172 O O . THR A 1 408 ? 8.021 17.700 7.560 1.00 70.44 408 THR A O 1
ATOM 3175 N N . LEU A 1 409 ? 8.561 15.516 7.542 1.00 68.25 409 LEU A N 1
ATOM 3176 C CA . LEU A 1 409 ? 7.539 15.072 8.493 1.00 68.25 409 LEU A CA 1
ATOM 3177 C C . LEU A 1 409 ? 8.036 15.098 9.953 1.00 68.25 409 LEU A C 1
ATOM 3179 O O . LEU A 1 409 ? 9.228 15.237 10.240 1.00 68.25 409 LEU A O 1
ATOM 3183 N N . LYS A 1 410 ? 7.114 15.023 10.924 1.00 70.50 410 LYS A N 1
ATOM 3184 C CA . LYS A 1 410 ? 7.481 14.963 12.357 1.00 70.50 410 LYS A CA 1
ATOM 3185 C C . LYS A 1 410 ? 8.134 13.620 12.686 1.00 70.50 410 LYS A C 1
ATOM 3187 O O . LYS A 1 410 ? 9.176 13.591 13.329 1.00 70.50 410 LYS A O 1
ATOM 3192 N N . GLU A 1 411 ? 7.580 12.550 12.140 1.00 72.81 411 GLU A N 1
ATOM 3193 C CA . GLU A 1 411 ? 8.061 11.176 12.251 1.00 72.81 411 GLU A CA 1
ATOM 3194 C C . GLU A 1 411 ? 9.457 11.035 11.627 1.00 72.81 411 GLU A C 1
ATOM 3196 O O . GLU A 1 411 ? 10.348 10.409 12.195 1.00 72.81 411 GLU A O 1
ATOM 3201 N N . GLU A 1 412 ? 9.694 11.693 10.487 1.00 77.56 412 GLU A N 1
ATOM 3202 C CA . GLU A 1 412 ? 11.013 11.731 9.840 1.00 77.56 412 GLU A CA 1
ATOM 3203 C C . GLU A 1 412 ? 12.063 12.429 10.711 1.00 77.56 412 GLU A C 1
ATOM 3205 O O . GLU A 1 412 ? 13.206 11.980 10.782 1.00 77.56 412 GLU A O 1
ATOM 3210 N N . ARG A 1 413 ? 11.674 13.485 11.436 1.00 75.25 413 ARG A N 1
ATOM 3211 C CA . ARG A 1 413 ? 12.563 14.154 12.397 1.00 75.25 413 ARG A CA 1
ATOM 3212 C C . ARG A 1 413 ? 12.879 13.274 13.606 1.00 75.25 413 ARG A C 1
ATOM 3214 O O . ARG A 1 413 ? 14.010 13.300 14.082 1.00 75.25 413 ARG A O 1
ATOM 3221 N N . GLU A 1 414 ? 11.938 12.455 14.066 1.00 75.31 414 GLU A N 1
ATOM 3222 C CA . GLU A 1 414 ? 12.211 11.428 15.081 1.00 75.31 414 GLU A CA 1
ATOM 3223 C C . GLU A 1 414 ? 13.138 10.326 14.547 1.00 75.31 414 GLU A C 1
ATOM 3225 O O . GLU A 1 414 ? 13.975 9.795 15.271 1.00 75.31 414 GLU A O 1
ATOM 3230 N N . PHE A 1 415 ? 13.065 9.993 13.259 1.00 76.25 415 PHE A N 1
ATOM 3231 C CA . PHE A 1 415 ? 14.004 9.051 12.643 1.00 76.25 415 PHE A CA 1
ATOM 3232 C C . PHE A 1 415 ? 15.434 9.592 12.559 1.00 76.25 415 PHE A C 1
ATOM 3234 O O . PHE A 1 415 ? 16.377 8.800 12.498 1.00 76.25 415 PHE A O 1
ATOM 3241 N N . CYS A 1 416 ? 15.620 10.912 12.609 1.00 73.12 416 CYS A N 1
ATOM 3242 C CA . CYS A 1 416 ? 16.941 11.525 12.723 1.00 73.12 416 CYS A CA 1
ATOM 3243 C C . CYS A 1 416 ? 17.564 11.369 14.120 1.00 73.12 416 CYS A C 1
ATOM 3245 O O . CYS A 1 416 ? 18.776 11.513 14.249 1.00 73.12 416 CYS A O 1
ATOM 3247 N N . THR A 1 417 ? 16.782 11.077 15.165 1.00 74.06 417 THR A N 1
ATOM 3248 C CA . THR A 1 417 ? 17.321 10.857 16.521 1.00 74.06 417 THR A CA 1
ATOM 3249 C C . THR A 1 417 ? 17.638 9.388 16.796 1.00 74.06 417 THR A C 1
ATOM 3251 O O . THR A 1 417 ? 18.431 9.084 17.685 1.00 74.06 417 THR A O 1
ATOM 3254 N N . LYS A 1 418 ? 17.060 8.465 16.017 1.00 77.06 418 LYS A N 1
ATOM 3255 C CA . LYS A 1 418 ? 17.298 7.022 16.145 1.00 77.06 418 LYS A CA 1
ATOM 3256 C C . LYS A 1 418 ? 18.585 6.605 15.419 1.00 77.06 418 LYS A C 1
ATOM 3258 O O . LYS A 1 418 ? 18.803 7.037 14.281 1.00 77.06 418 LYS A O 1
ATOM 3263 N N . PRO A 1 419 ? 19.418 5.735 16.020 1.00 75.25 419 PRO A N 1
ATOM 3264 C CA . PRO A 1 419 ? 20.590 5.198 15.340 1.00 75.25 419 PRO A CA 1
ATOM 3265 C C . PRO A 1 419 ? 20.169 4.330 14.149 1.00 75.25 419 PRO A C 1
ATOM 3267 O O . PRO A 1 419 ? 19.134 3.661 14.182 1.00 75.25 419 PRO A O 1
ATOM 3270 N N . SER A 1 420 ? 20.973 4.337 13.086 1.00 72.88 420 SER A N 1
ATOM 3271 C CA . SER A 1 420 ? 20.781 3.416 11.961 1.00 72.88 420 SER A CA 1
ATOM 3272 C C . SER A 1 420 ? 20.906 1.951 12.403 1.00 72.88 420 SER A C 1
ATOM 3274 O O . SER A 1 420 ? 21.748 1.604 13.232 1.00 72.88 420 SER A O 1
ATOM 3276 N N . SER A 1 421 ? 20.086 1.073 11.819 1.00 68.19 421 SER A N 1
ATOM 3277 C CA . SER A 1 421 ? 20.170 -0.379 12.044 1.00 68.19 421 SER A CA 1
ATOM 3278 C C . SER A 1 421 ? 21.373 -1.019 11.341 1.00 68.19 421 SER A C 1
ATOM 3280 O O . SER A 1 421 ? 21.793 -2.110 11.712 1.00 68.19 421 SER A O 1
ATOM 3282 N N . VAL A 1 422 ? 21.924 -0.347 10.324 1.00 69.44 422 VAL A N 1
ATOM 3283 C CA . VAL A 1 422 ? 23.056 -0.812 9.516 1.00 69.44 422 VAL A CA 1
ATOM 3284 C C . VAL A 1 422 ? 24.106 0.294 9.461 1.00 69.44 422 VAL A C 1
ATOM 3286 O O . VAL A 1 422 ? 23.894 1.324 8.827 1.00 69.44 422 VAL A O 1
ATOM 3289 N N . GLN A 1 423 ? 25.256 0.065 10.094 1.00 66.50 423 GLN A N 1
ATOM 3290 C CA . GLN A 1 423 ? 26.380 1.009 10.134 1.00 66.50 423 GLN A CA 1
ATOM 3291 C C . GLN A 1 423 ? 27.362 0.765 8.975 1.00 66.50 423 GLN A C 1
ATOM 3293 O O . GLN A 1 423 ? 28.544 0.492 9.184 1.00 66.50 423 GLN A O 1
ATOM 3298 N N . SER A 1 424 ? 26.866 0.814 7.735 1.00 69.12 424 SER A N 1
ATOM 3299 C CA . SER A 1 424 ? 27.726 0.669 6.553 1.00 69.12 424 SER A CA 1
ATOM 3300 C C . SER A 1 424 ? 28.389 1.995 6.185 1.00 69.12 424 SER A C 1
ATOM 3302 O O . SER A 1 424 ? 27.729 3.031 6.113 1.00 69.12 424 SER A O 1
ATOM 3304 N N . LYS A 1 425 ? 29.690 1.943 5.885 1.00 70.00 425 LYS A N 1
ATOM 3305 C CA . LYS A 1 425 ? 30.486 3.092 5.426 1.00 70.00 425 LYS A CA 1
ATOM 3306 C C . LYS A 1 425 ? 30.528 3.231 3.896 1.00 70.00 425 LYS A C 1
ATOM 3308 O O . LYS A 1 425 ? 31.244 4.092 3.391 1.00 70.00 425 LYS A O 1
ATOM 3313 N N . TYR A 1 426 ? 29.777 2.409 3.163 1.00 73.31 426 TYR A N 1
ATOM 3314 C CA . TYR A 1 426 ? 29.870 2.299 1.705 1.00 73.31 426 TYR A CA 1
ATOM 3315 C C . TYR A 1 426 ? 28.621 2.812 0.974 1.00 73.31 426 TYR A C 1
ATOM 3317 O O . TYR A 1 426 ? 27.497 2.711 1.475 1.00 73.31 426 TYR A O 1
ATOM 3325 N N . GLY A 1 427 ? 28.837 3.328 -0.240 1.00 77.69 427 GLY A N 1
ATOM 3326 C CA . GLY A 1 427 ? 27.789 3.740 -1.175 1.00 77.69 427 GLY A CA 1
ATOM 3327 C C . GLY A 1 427 ? 26.848 4.815 -0.625 1.00 77.69 427 GLY A C 1
ATOM 3328 O O . GLY A 1 427 ? 27.235 5.699 0.139 1.00 77.69 427 GLY A O 1
ATOM 3329 N N . TRP A 1 428 ? 25.568 4.721 -0.978 1.00 81.12 428 TRP A N 1
ATOM 3330 C CA . TRP A 1 428 ? 24.548 5.691 -0.568 1.00 81.12 428 TRP A CA 1
ATOM 3331 C C . TRP A 1 428 ? 24.283 5.734 0.945 1.00 81.12 428 TRP A C 1
ATOM 3333 O O . TRP A 1 428 ? 23.743 6.726 1.442 1.00 81.12 428 TRP A O 1
ATOM 3343 N N . LEU A 1 429 ? 24.704 4.715 1.704 1.00 78.50 429 LEU A N 1
ATOM 3344 C CA . LEU A 1 429 ? 24.559 4.678 3.165 1.00 78.50 429 LEU A CA 1
ATOM 3345 C C . LEU A 1 429 ? 25.507 5.656 3.880 1.00 78.50 429 LEU A C 1
ATOM 3347 O O . LEU A 1 429 ? 25.154 6.159 4.945 1.00 78.50 429 LEU A O 1
ATOM 3351 N N . SER A 1 430 ? 26.670 5.974 3.301 1.00 72.50 430 SER A N 1
ATOM 3352 C CA . SER A 1 430 ? 27.593 6.984 3.848 1.00 72.50 430 SER A CA 1
ATOM 3353 C C . SER A 1 430 ? 27.259 8.405 3.393 1.00 72.50 430 SER A C 1
ATOM 3355 O O . SER A 1 430 ? 27.372 9.354 4.170 1.00 72.50 430 SER A O 1
ATOM 3357 N N . ILE A 1 431 ? 26.784 8.548 2.157 1.00 71.38 431 ILE A N 1
ATOM 3358 C CA . ILE A 1 431 ? 26.382 9.826 1.555 1.00 71.38 431 ILE A CA 1
ATOM 3359 C C . ILE A 1 431 ? 25.151 10.405 2.265 1.00 71.38 431 ILE A C 1
ATOM 3361 O O . ILE A 1 431 ? 25.155 11.563 2.684 1.00 71.38 431 ILE A O 1
ATOM 3365 N N . SER A 1 432 ? 24.116 9.587 2.461 1.00 69.19 432 SER A N 1
ATOM 3366 C CA . SER A 1 432 ? 22.852 10.008 3.082 1.00 69.19 432 SER A CA 1
ATOM 3367 C C . SER A 1 432 ? 23.001 10.456 4.543 1.00 69.19 432 SER A C 1
ATOM 3369 O O . SER A 1 432 ? 22.296 11.369 4.972 1.00 69.19 432 SER A O 1
ATOM 3371 N N . ALA A 1 433 ? 23.939 9.874 5.299 1.00 59.34 433 ALA A N 1
ATOM 3372 C CA . ALA A 1 433 ? 24.198 10.220 6.702 1.00 59.34 433 ALA A CA 1
ATOM 3373 C C . ALA A 1 433 ? 24.703 11.662 6.887 1.00 59.34 433 ALA A C 1
ATOM 3375 O O . ALA A 1 433 ? 24.446 12.299 7.909 1.00 59.34 433 ALA A O 1
ATOM 3376 N N . ARG A 1 434 ? 25.395 12.212 5.879 1.00 57.09 434 ARG A N 1
ATOM 3377 C CA . ARG A 1 434 ? 25.906 13.593 5.901 1.00 57.09 434 ARG A CA 1
ATOM 3378 C C . ARG A 1 434 ? 24.862 14.624 5.475 1.00 57.09 434 ARG A C 1
ATOM 3380 O O . ARG A 1 434 ? 24.889 15.744 5.980 1.00 57.09 434 ARG A O 1
ATOM 3387 N N . CYS A 1 435 ? 23.898 14.247 4.633 1.00 51.00 435 CYS A N 1
ATOM 3388 C CA . CYS A 1 435 ? 22.818 15.140 4.197 1.00 51.00 435 CYS A CA 1
ATOM 3389 C C . CYS A 1 435 ? 21.849 15.518 5.334 1.00 51.00 435 CYS A C 1
ATOM 3391 O O . CYS A 1 435 ? 21.266 16.597 5.288 1.00 51.00 435 CYS A O 1
ATOM 3393 N N . SER A 1 436 ? 21.719 14.695 6.385 1.00 51.56 436 SER A N 1
ATOM 3394 C CA . SER A 1 436 ? 20.887 15.005 7.562 1.00 51.56 436 SER A CA 1
ATOM 3395 C C . SER A 1 436 ? 21.532 15.960 8.578 1.00 51.56 436 SER A C 1
ATOM 3397 O O . SER A 1 436 ? 20.861 16.399 9.509 1.00 51.56 436 SER A O 1
ATOM 3399 N N . SER A 1 437 ? 22.827 16.276 8.439 1.00 46.06 437 SER A N 1
ATOM 3400 C CA . SER A 1 437 ? 23.609 17.007 9.453 1.00 46.06 437 SER A CA 1
ATOM 3401 C C . SER A 1 437 ? 23.635 18.530 9.271 1.00 46.06 437 SER A C 1
ATOM 3403 O O . SER A 1 437 ? 24.181 19.236 10.123 1.00 46.06 437 SER A O 1
ATOM 3405 N N . ILE A 1 438 ? 23.070 19.072 8.190 1.00 45.34 438 ILE A N 1
ATOM 3406 C CA . ILE A 1 438 ? 23.061 20.522 7.963 1.00 45.34 438 ILE A CA 1
ATOM 3407 C C . ILE A 1 438 ? 21.908 21.117 8.775 1.00 45.34 438 ILE A C 1
ATOM 3409 O O . ILE A 1 438 ? 20.825 21.383 8.264 1.00 45.34 438 ILE A O 1
ATOM 3413 N N . LYS A 1 439 ? 22.136 21.275 10.083 1.00 41.75 439 LYS A N 1
ATOM 3414 C CA . LYS A 1 439 ? 21.278 22.095 10.934 1.00 41.75 439 LYS A CA 1
ATOM 3415 C C . LYS A 1 439 ? 21.310 23.529 10.418 1.00 41.75 439 LYS A C 1
ATOM 3417 O O . LYS A 1 439 ? 22.374 24.148 10.340 1.00 41.75 439 LYS A O 1
ATOM 3422 N N . ASP A 1 440 ? 20.121 24.060 10.159 1.00 32.56 440 ASP A N 1
ATOM 3423 C CA . ASP A 1 440 ? 19.856 25.483 10.272 1.00 32.56 440 ASP A CA 1
ATOM 3424 C C . ASP A 1 440 ? 20.474 26.002 11.573 1.00 32.56 440 ASP A C 1
ATOM 3426 O O . ASP A 1 440 ? 20.309 25.431 12.655 1.00 32.56 440 ASP A O 1
ATOM 3430 N N . LYS A 1 441 ? 21.236 27.087 11.456 1.00 32.47 441 LYS A N 1
ATOM 3431 C CA . LYS A 1 441 ? 21.789 27.828 12.587 1.00 32.47 441 LYS A CA 1
ATOM 3432 C C . LYS A 1 441 ? 20.648 28.485 13.360 1.00 32.47 441 LYS A C 1
ATOM 3434 O O . LYS A 1 441 ? 20.425 29.679 13.210 1.00 32.47 441 LYS A O 1
ATOM 3439 N N . THR A 1 442 ? 19.898 27.730 14.152 1.00 32.75 442 THR A N 1
ATOM 3440 C CA . THR A 1 442 ? 19.094 28.228 15.277 1.00 32.75 442 THR A CA 1
ATOM 3441 C C . THR A 1 442 ? 18.510 27.035 16.031 1.00 32.75 442 THR A C 1
ATOM 3443 O O . THR A 1 442 ? 17.938 26.140 15.427 1.00 32.75 442 THR A O 1
ATOM 3446 N N . LEU A 1 443 ? 18.642 27.050 17.362 1.00 27.00 443 LEU A N 1
ATOM 3447 C CA . LEU A 1 443 ? 18.227 26.016 18.329 1.00 27.00 443 LEU A CA 1
ATOM 3448 C C . LEU A 1 443 ? 19.263 24.904 18.578 1.00 27.00 443 LEU A C 1
ATOM 3450 O O . LEU A 1 443 ? 19.078 23.722 18.291 1.00 27.00 443 LEU A O 1
ATOM 3454 N N . ALA A 1 444 ? 20.368 25.315 19.202 1.00 26.09 444 ALA A N 1
ATOM 3455 C CA . ALA A 1 444 ? 21.203 24.430 19.997 1.00 26.09 444 ALA A CA 1
ATOM 3456 C C . ALA A 1 444 ? 20.522 24.148 21.352 1.00 26.09 444 ALA A C 1
ATOM 3458 O O . ALA A 1 444 ? 20.288 25.072 22.125 1.00 26.09 444 ALA A O 1
ATOM 3459 N N . LEU A 1 445 ? 20.268 22.873 21.656 1.00 24.16 445 LEU A N 1
ATOM 3460 C CA . LEU A 1 445 ? 20.385 22.350 23.019 1.00 24.16 445 LEU A CA 1
ATOM 3461 C C . LEU A 1 445 ? 21.498 21.285 23.016 1.00 24.16 445 LEU A C 1
ATOM 3463 O O . LEU A 1 445 ? 21.570 20.502 22.062 1.00 24.16 445 LEU A O 1
ATOM 3467 N N . PRO A 1 446 ? 22.392 21.268 24.021 1.00 29.62 446 PRO A N 1
ATOM 3468 C CA . PRO A 1 446 ? 23.587 20.437 24.001 1.00 29.62 446 PRO A CA 1
ATOM 3469 C C . PRO A 1 446 ? 23.257 19.027 24.496 1.00 29.62 446 PRO A C 1
ATOM 3471 O O . PRO A 1 446 ? 22.805 18.851 25.625 1.00 29.62 446 PRO A O 1
ATOM 3474 N N . CYS A 1 447 ? 23.503 18.014 23.664 1.00 26.25 447 CYS A N 1
ATOM 3475 C CA . CYS A 1 447 ? 23.486 16.631 24.122 1.00 26.25 447 CYS A CA 1
ATOM 3476 C C . CYS A 1 447 ? 24.887 16.252 24.624 1.00 26.25 447 CYS A C 1
ATOM 3478 O O . CYS A 1 447 ? 25.888 16.422 23.931 1.00 26.25 447 CYS A O 1
ATOM 3480 N N . ILE A 1 448 ? 24.887 15.808 25.874 1.00 28.17 448 ILE A N 1
ATOM 3481 C CA . ILE A 1 448 ? 25.949 15.342 26.769 1.00 28.17 448 ILE A CA 1
ATOM 3482 C C . ILE A 1 448 ? 27.119 14.632 26.059 1.00 28.17 448 ILE A C 1
ATOM 3484 O O . ILE A 1 448 ? 26.927 13.647 25.349 1.00 28.17 448 ILE A O 1
ATOM 3488 N N . LYS A 1 449 ? 28.345 15.111 26.321 1.00 26.50 449 LYS A N 1
ATOM 3489 C CA . LYS A 1 449 ? 29.603 14.395 26.054 1.00 26.50 449 LYS A CA 1
ATOM 3490 C C . LYS A 1 449 ? 29.839 13.358 27.164 1.00 26.50 449 LYS A C 1
ATOM 3492 O O . LYS A 1 449 ? 29.728 13.740 28.329 1.00 26.50 449 LYS A O 1
ATOM 3497 N N . PRO A 1 450 ? 30.219 12.107 26.864 1.00 28.66 450 PRO A N 1
ATOM 3498 C CA . PRO A 1 450 ? 30.904 11.269 27.832 1.00 28.66 450 PRO A CA 1
ATOM 3499 C C . PRO A 1 450 ? 32.394 11.634 27.830 1.00 28.66 450 PRO A C 1
ATOM 3501 O O . PRO A 1 450 ? 33.051 11.638 26.789 1.00 28.66 450 PRO A O 1
ATOM 3504 N N . ASP A 1 451 ? 32.885 12.006 29.005 1.00 25.56 451 ASP A N 1
ATOM 3505 C CA . ASP A 1 451 ? 34.270 12.379 29.275 1.00 25.56 451 ASP A CA 1
ATOM 3506 C C . ASP A 1 451 ? 35.187 11.147 29.365 1.00 25.56 451 ASP A C 1
ATOM 3508 O O . ASP A 1 451 ? 34.785 10.099 29.871 1.00 25.56 451 ASP A O 1
ATOM 3512 N N . GLY A 1 452 ? 36.450 11.335 28.965 1.00 25.59 452 GLY A N 1
ATOM 3513 C CA . GLY A 1 452 ? 37.594 10.558 29.453 1.00 25.59 452 GLY A CA 1
ATOM 3514 C C . GLY A 1 452 ? 38.168 9.488 28.517 1.00 25.59 452 GLY A C 1
ATOM 3515 O O . GLY A 1 452 ? 37.798 8.325 28.603 1.00 25.59 452 GLY A O 1
ATOM 3516 N N . VAL A 1 453 ? 39.154 9.853 27.689 1.00 27.73 453 VAL A N 1
ATOM 3517 C CA . VAL A 1 453 ? 40.582 9.500 27.874 1.00 27.73 453 VAL A CA 1
ATOM 3518 C C . VAL A 1 453 ? 41.410 10.211 26.790 1.00 27.73 453 VAL A C 1
ATOM 3520 O O . VAL A 1 453 ? 41.116 10.196 25.600 1.00 27.73 453 VAL A O 1
ATOM 3523 N N . GLN A 1 454 ? 42.443 10.895 27.264 1.00 30.83 454 GLN A N 1
ATOM 3524 C CA . GLN A 1 454 ? 43.348 11.804 26.572 1.00 30.83 454 GLN A CA 1
ATOM 3525 C C . GLN A 1 454 ? 44.333 11.035 25.668 1.00 30.83 454 GLN A C 1
ATOM 3527 O O . GLN A 1 454 ? 45.004 10.122 26.147 1.00 30.83 454 GLN A O 1
ATOM 3532 N N . GLY A 1 455 ? 44.496 11.422 24.393 1.00 25.50 455 GLY A N 1
ATOM 3533 C CA . GLY A 1 455 ? 45.551 10.830 23.559 1.00 25.50 455 GLY A CA 1
ATOM 3534 C C . GLY A 1 455 ? 45.593 11.216 22.076 1.00 25.50 455 GLY A C 1
ATOM 3535 O O . GLY A 1 455 ? 45.177 10.436 21.236 1.00 25.50 455 GLY A O 1
ATOM 3536 N N . LYS A 1 456 ? 46.256 12.346 21.790 1.00 26.28 456 LYS A N 1
ATOM 3537 C CA . LYS A 1 456 ? 46.933 12.738 20.530 1.00 26.28 456 LYS A CA 1
ATOM 3538 C C . LYS A 1 456 ? 46.099 13.140 19.300 1.00 26.28 456 LYS A C 1
ATOM 3540 O O . LYS A 1 456 ? 45.179 12.480 18.848 1.00 26.28 456 LYS A O 1
ATOM 3545 N N . ALA A 1 457 ? 46.542 14.270 18.749 1.00 35.59 457 ALA A N 1
ATOM 3546 C CA . ALA A 1 457 ? 46.027 14.974 17.591 1.00 35.59 457 ALA A CA 1
ATOM 3547 C C . ALA A 1 457 ? 46.115 14.168 16.284 1.00 35.59 457 ALA A C 1
ATOM 3549 O O . ALA A 1 457 ? 47.195 13.782 15.843 1.00 35.59 457 ALA A O 1
ATOM 3550 N N . GLY A 1 458 ? 44.961 14.038 15.639 1.00 25.47 458 GLY A N 1
ATOM 3551 C CA . GLY A 1 458 ? 44.748 13.779 14.221 1.00 25.47 458 GLY A CA 1
ATOM 3552 C C . GLY A 1 458 ? 43.298 14.169 13.948 1.00 25.47 458 GLY A C 1
ATOM 3553 O O . GLY A 1 458 ? 42.408 13.663 14.621 1.00 25.47 458 GLY A O 1
ATOM 3554 N N . GLY A 1 459 ? 43.057 15.158 13.086 1.00 28.02 459 GLY A N 1
ATOM 3555 C CA . GLY A 1 459 ? 41.726 15.730 12.876 1.00 28.02 459 GLY A CA 1
ATOM 3556 C C . GLY A 1 459 ? 40.743 14.719 12.286 1.00 28.02 459 GLY A C 1
ATOM 3557 O O . GLY A 1 459 ? 40.660 14.581 11.069 1.00 28.02 459 GLY A O 1
ATOM 3558 N N . GLU A 1 460 ? 39.981 14.039 13.138 1.00 27.78 460 GLU A N 1
ATOM 3559 C CA . GLU A 1 460 ? 38.775 13.328 12.731 1.00 27.78 460 GLU A CA 1
ATOM 3560 C C . GLU A 1 460 ? 37.648 14.347 12.559 1.00 27.78 460 GLU A C 1
ATOM 3562 O O . GLU A 1 460 ? 37.139 14.938 13.511 1.00 27.78 460 GLU A O 1
ATOM 3567 N N . ILE A 1 461 ? 37.307 14.578 11.293 1.00 34.31 461 ILE A N 1
ATOM 3568 C CA . ILE A 1 461 ? 36.086 15.238 10.834 1.00 34.31 461 ILE A CA 1
ATOM 3569 C C . ILE A 1 461 ? 34.915 14.699 11.664 1.00 34.31 461 ILE A C 1
ATOM 3571 O O . ILE A 1 461 ? 34.709 13.484 11.692 1.00 34.31 461 ILE A O 1
ATOM 3575 N N . GLU A 1 462 ? 34.176 15.600 12.321 1.00 35.88 462 GLU A N 1
ATOM 3576 C CA . GLU A 1 462 ? 32.974 15.313 13.113 1.00 35.88 462 GLU A CA 1
ATOM 3577 C C . GLU A 1 462 ? 32.175 14.153 12.508 1.00 35.88 462 GLU A C 1
ATOM 3579 O O . GLU A 1 462 ? 31.762 14.192 11.344 1.00 35.88 462 GLU A O 1
ATOM 3584 N N . SER A 1 463 ? 32.007 13.086 13.290 1.00 44.22 463 SER A N 1
ATOM 3585 C CA . SER A 1 463 ? 31.369 11.852 12.851 1.00 44.22 463 SER A CA 1
ATOM 3586 C C . SER A 1 463 ? 29.977 12.152 12.296 1.00 44.22 463 SER A C 1
ATOM 3588 O O . SER A 1 463 ? 29.062 12.496 13.044 1.00 44.22 463 SER A O 1
ATOM 3590 N N . ALA A 1 464 ? 29.807 12.012 10.983 1.00 54.28 464 ALA A N 1
ATOM 3591 C CA . ALA A 1 464 ? 28.495 12.045 10.359 1.00 54.28 464 ALA A CA 1
ATOM 3592 C C . ALA A 1 464 ? 27.624 10.962 11.004 1.00 54.28 464 ALA A C 1
ATOM 3594 O O . ALA A 1 464 ? 27.920 9.771 10.897 1.00 54.28 464 ALA A O 1
ATOM 3595 N N . PHE A 1 465 ? 26.584 11.370 11.727 1.00 59.66 465 PHE A N 1
ATOM 3596 C CA . PHE A 1 465 ? 25.733 10.426 12.435 1.00 59.66 465 PHE A CA 1
ATOM 3597 C C . PHE A 1 465 ? 24.856 9.677 11.427 1.00 59.66 465 PHE A C 1
ATOM 3599 O O . PHE A 1 465 ? 23.985 10.263 10.787 1.00 59.66 465 PHE A O 1
ATOM 3606 N N . HIS A 1 466 ? 25.074 8.368 11.291 1.00 68.62 466 HIS A N 1
ATOM 3607 C CA . HIS A 1 466 ? 24.181 7.490 10.540 1.00 68.62 466 HIS A CA 1
ATOM 3608 C C . HIS A 1 466 ? 22.866 7.326 11.308 1.00 68.62 466 HIS A C 1
ATOM 3610 O O . HIS A 1 466 ? 22.773 6.562 12.274 1.00 68.62 466 HIS A O 1
ATOM 3616 N N . THR A 1 467 ? 21.846 8.054 10.869 1.00 78.81 467 THR A N 1
ATOM 3617 C CA . THR A 1 467 ? 20.500 8.027 11.449 1.00 78.81 467 THR A CA 1
ATOM 3618 C C . THR A 1 467 ? 19.622 6.984 10.763 1.00 78.81 467 THR A C 1
ATOM 3620 O O . THR A 1 467 ? 19.862 6.611 9.610 1.00 78.81 467 THR A O 1
ATOM 3623 N N . TYR A 1 468 ? 18.559 6.539 11.432 1.00 80.50 468 TYR A N 1
ATOM 3624 C CA . TYR A 1 468 ? 17.544 5.684 10.811 1.00 80.50 468 TYR A CA 1
ATOM 3625 C C . TYR A 1 468 ? 16.925 6.345 9.561 1.00 80.50 468 TYR A C 1
ATOM 3627 O O . TYR A 1 468 ? 16.677 5.668 8.566 1.00 80.50 468 TYR A O 1
ATOM 3635 N N . PHE A 1 469 ? 16.781 7.676 9.548 1.00 81.25 469 PHE A N 1
ATOM 3636 C CA . PHE A 1 469 ? 16.332 8.429 8.368 1.00 81.25 469 PHE A CA 1
ATOM 3637 C C . PHE A 1 469 ? 17.295 8.319 7.170 1.00 81.25 469 PHE A C 1
ATOM 3639 O O . PHE A 1 469 ? 16.863 8.057 6.044 1.00 81.25 469 PHE A O 1
ATOM 3646 N N . SER A 1 470 ? 18.605 8.469 7.401 1.00 80.50 470 SER A N 1
ATOM 3647 C CA . SER A 1 470 ? 19.611 8.308 6.339 1.00 80.50 470 SER A CA 1
ATOM 3648 C C . SER A 1 470 ? 19.605 6.896 5.746 1.00 80.50 470 SER A C 1
ATOM 3650 O O . SER A 1 470 ? 19.638 6.732 4.528 1.00 80.50 470 SER A O 1
ATOM 3652 N N . TYR A 1 471 ? 19.433 5.883 6.601 1.00 84.19 471 TYR A N 1
ATOM 3653 C CA . TYR A 1 471 ? 19.266 4.495 6.182 1.00 84.19 471 TYR A CA 1
ATOM 3654 C C . TYR A 1 471 ? 18.043 4.314 5.271 1.00 84.19 471 TYR A C 1
ATOM 3656 O O . TYR A 1 471 ? 18.179 3.767 4.178 1.00 84.19 471 TYR A O 1
ATOM 3664 N N . LEU A 1 472 ? 16.871 4.823 5.669 1.00 84.94 472 LEU A N 1
ATOM 3665 C CA . LEU A 1 472 ? 15.656 4.744 4.850 1.00 84.94 472 LEU A CA 1
ATOM 3666 C C . LEU A 1 472 ? 15.834 5.413 3.484 1.00 84.94 472 LEU A C 1
ATOM 3668 O O . LEU A 1 472 ? 15.438 4.849 2.467 1.00 84.94 472 LEU A O 1
ATOM 3672 N N . THR A 1 473 ? 16.474 6.582 3.457 1.00 84.25 473 THR A N 1
ATOM 3673 C CA . THR A 1 473 ? 16.743 7.319 2.215 1.00 84.25 473 THR A CA 1
ATOM 3674 C C . THR A 1 473 ? 17.660 6.524 1.285 1.00 84.25 473 THR A C 1
ATOM 3676 O O . THR A 1 473 ? 17.375 6.398 0.097 1.00 84.25 473 THR A O 1
ATOM 3679 N N . ALA A 1 474 ? 18.734 5.932 1.812 1.00 86.00 474 ALA A N 1
ATOM 3680 C CA . ALA A 1 474 ? 19.646 5.113 1.017 1.00 86.00 474 ALA A CA 1
ATOM 3681 C C . ALA A 1 474 ? 18.961 3.860 0.450 1.00 86.00 474 ALA A C 1
ATOM 3683 O O . ALA A 1 474 ? 19.124 3.553 -0.728 1.00 86.00 474 ALA A O 1
ATOM 3684 N N . ILE A 1 475 ? 18.162 3.158 1.263 1.00 88.25 475 ILE A N 1
ATOM 3685 C CA . ILE A 1 475 ? 17.381 2.000 0.802 1.00 88.25 475 ILE A CA 1
ATOM 3686 C C . ILE A 1 475 ? 16.431 2.401 -0.325 1.00 88.25 475 ILE A C 1
ATOM 3688 O O . ILE A 1 475 ? 16.328 1.681 -1.316 1.00 88.25 475 ILE A O 1
ATOM 3692 N N . GLN A 1 476 ? 15.780 3.557 -0.203 1.00 87.62 476 GLN A N 1
ATOM 3693 C CA . GLN A 1 476 ? 14.885 4.065 -1.233 1.00 87.62 476 GLN A CA 1
ATOM 3694 C C . GLN A 1 476 ? 15.613 4.288 -2.566 1.00 87.62 476 GLN A C 1
ATOM 3696 O O . GLN A 1 476 ? 15.124 3.868 -3.612 1.00 87.62 476 GLN A O 1
ATOM 3701 N N . ILE A 1 477 ? 16.812 4.876 -2.530 1.00 87.81 477 ILE A N 1
ATOM 3702 C CA . ILE A 1 477 ? 17.641 5.081 -3.726 1.00 87.81 477 ILE A CA 1
ATOM 3703 C C . ILE A 1 477 ? 18.012 3.742 -4.367 1.00 87.81 477 ILE A C 1
ATOM 3705 O O . ILE A 1 477 ? 17.842 3.584 -5.572 1.00 87.81 477 ILE A O 1
ATOM 3709 N N . TYR A 1 478 ? 18.442 2.753 -3.579 1.00 90.44 478 TYR A N 1
ATOM 3710 C CA . TYR A 1 478 ? 18.770 1.429 -4.115 1.00 90.44 478 TYR A CA 1
ATOM 3711 C C . TYR A 1 478 ? 17.565 0.727 -4.753 1.00 90.44 478 TYR A C 1
ATOM 3713 O O . TYR A 1 478 ? 17.714 0.089 -5.796 1.00 90.44 478 TYR A O 1
ATOM 3721 N N . ARG A 1 479 ? 16.363 0.860 -4.174 1.00 91.62 479 ARG A N 1
ATOM 3722 C CA . ARG A 1 479 ? 15.128 0.324 -4.773 1.00 91.62 479 ARG A CA 1
ATOM 3723 C C . ARG A 1 479 ? 14.823 0.979 -6.115 1.00 91.62 479 ARG A C 1
ATOM 3725 O O . ARG A 1 479 ? 14.548 0.271 -7.081 1.00 91.62 479 ARG A O 1
ATOM 3732 N N . ILE A 1 480 ? 14.941 2.305 -6.192 1.00 91.00 480 ILE A N 1
ATOM 3733 C CA . ILE A 1 480 ? 14.789 3.057 -7.442 1.00 91.00 480 ILE A CA 1
ATOM 3734 C C . ILE A 1 480 ? 15.806 2.568 -8.481 1.00 91.00 480 ILE A C 1
ATOM 3736 O O . ILE A 1 480 ? 15.409 2.215 -9.587 1.00 91.00 480 ILE A O 1
ATOM 3740 N N . SER A 1 481 ? 17.094 2.465 -8.134 1.00 91.25 481 SER A N 1
ATOM 3741 C CA . SER A 1 481 ? 18.132 1.957 -9.046 1.00 91.25 481 SER A CA 1
ATOM 3742 C C . SER A 1 481 ? 17.812 0.565 -9.581 1.00 91.25 481 SER A C 1
ATOM 3744 O O . SER A 1 481 ? 17.929 0.330 -10.782 1.00 91.25 481 SER A O 1
ATOM 3746 N N . ALA A 1 482 ? 17.377 -0.348 -8.710 1.00 92.44 482 ALA A N 1
ATOM 3747 C CA . ALA A 1 482 ? 17.013 -1.703 -9.103 1.00 92.44 482 ALA A CA 1
ATOM 3748 C C . ALA A 1 482 ? 15.833 -1.720 -10.090 1.00 92.44 482 ALA A C 1
ATOM 3750 O O . ALA A 1 482 ? 15.861 -2.471 -11.063 1.00 92.44 482 ALA A O 1
ATOM 3751 N N . LEU A 1 483 ? 14.819 -0.876 -9.876 1.00 92.56 483 LEU A N 1
ATOM 3752 C CA . LEU A 1 483 ? 13.671 -0.755 -10.779 1.00 92.56 483 LEU A CA 1
ATOM 3753 C C . LEU A 1 483 ? 14.052 -0.137 -12.130 1.00 92.56 483 LEU A C 1
ATOM 3755 O O . LEU A 1 483 ? 13.627 -0.643 -13.167 1.00 92.56 483 LEU A O 1
ATOM 3759 N N . LEU A 1 484 ? 14.888 0.906 -12.134 1.00 91.62 484 LEU A N 1
ATOM 3760 C CA . LEU A 1 484 ? 15.396 1.528 -13.363 1.00 91.62 484 LEU A CA 1
ATOM 3761 C C . LEU A 1 484 ? 16.173 0.513 -14.212 1.00 91.62 484 LEU A C 1
ATOM 3763 O O . LEU A 1 484 ? 15.917 0.373 -15.408 1.00 91.62 484 LEU A O 1
ATOM 3767 N N . LEU A 1 485 ? 17.082 -0.242 -13.585 1.00 91.75 485 LEU A N 1
ATOM 3768 C CA . LEU A 1 485 ? 17.830 -1.310 -14.252 1.00 91.75 485 LEU A CA 1
ATOM 3769 C C . LEU A 1 485 ? 16.901 -2.415 -14.758 1.00 91.75 485 LEU A C 1
ATOM 3771 O O . LEU A 1 485 ? 17.035 -2.846 -15.899 1.00 91.75 485 LEU A O 1
ATOM 3775 N N . ARG A 1 486 ? 15.923 -2.837 -13.948 1.00 91.81 486 ARG A N 1
ATOM 3776 C CA . ARG A 1 486 ? 14.933 -3.844 -14.346 1.00 91.81 486 ARG A CA 1
ATOM 3777 C C . ARG A 1 486 ? 14.181 -3.421 -15.605 1.00 91.81 486 ARG A C 1
ATOM 3779 O O . ARG A 1 486 ? 14.042 -4.235 -16.513 1.00 91.81 486 ARG A O 1
ATOM 3786 N N . PHE A 1 487 ? 13.723 -2.173 -15.673 1.00 89.06 487 PHE A N 1
ATOM 3787 C CA . PHE A 1 487 ? 13.048 -1.641 -16.854 1.00 89.06 487 PHE A CA 1
ATOM 3788 C C . PHE A 1 487 ? 13.936 -1.699 -18.102 1.00 89.06 487 PHE A C 1
ATOM 3790 O O . PHE A 1 487 ? 13.519 -2.234 -19.128 1.00 89.06 487 PHE A O 1
ATOM 3797 N N . LEU A 1 488 ? 15.180 -1.226 -18.004 1.00 88.50 488 LEU A N 1
ATOM 3798 C CA . LEU A 1 488 ? 16.129 -1.258 -19.121 1.00 88.50 488 LEU A CA 1
ATOM 3799 C C . LEU A 1 488 ? 16.444 -2.689 -19.574 1.00 88.50 488 LEU A C 1
ATOM 3801 O O . LEU A 1 488 ? 16.488 -2.958 -20.772 1.00 88.50 488 LEU A O 1
ATOM 3805 N N . CYS A 1 489 ? 16.598 -3.628 -18.636 1.00 88.69 489 CYS A N 1
ATOM 3806 C CA . CYS A 1 489 ? 16.769 -5.043 -18.958 1.00 88.69 489 CYS A CA 1
ATOM 3807 C C . CYS A 1 489 ? 15.552 -5.609 -19.700 1.00 88.69 489 CYS A C 1
ATOM 3809 O O . CYS A 1 489 ? 15.730 -6.344 -20.667 1.00 88.69 489 CYS A O 1
ATOM 3811 N N . MET A 1 490 ? 14.326 -5.263 -19.292 1.00 86.06 490 MET A N 1
ATOM 3812 C CA . MET A 1 490 ? 13.116 -5.699 -20.001 1.00 86.06 490 MET A CA 1
ATOM 3813 C C . MET A 1 490 ? 13.083 -5.165 -21.437 1.00 86.06 490 MET A C 1
ATOM 3815 O O . MET A 1 490 ? 12.790 -5.932 -22.353 1.00 86.06 490 MET A O 1
ATOM 3819 N N . GLN A 1 491 ? 13.458 -3.899 -21.654 1.00 82.94 491 GLN A N 1
ATOM 3820 C CA . GLN A 1 491 ? 13.567 -3.329 -23.002 1.00 82.94 491 GLN A CA 1
ATOM 3821 C C . GLN A 1 491 ? 14.635 -4.035 -23.848 1.00 82.94 491 GLN A C 1
ATOM 3823 O O . GLN A 1 491 ? 14.374 -4.380 -24.999 1.00 82.94 491 GLN A O 1
ATOM 3828 N N . ALA A 1 492 ? 15.813 -4.303 -23.278 1.00 83.56 492 ALA A N 1
ATOM 3829 C CA . ALA A 1 492 ? 16.888 -5.020 -23.963 1.00 83.56 492 ALA A CA 1
ATOM 3830 C C . ALA A 1 492 ? 16.472 -6.445 -24.362 1.00 83.56 492 ALA A C 1
ATOM 3832 O O . ALA A 1 492 ? 16.715 -6.867 -25.489 1.00 83.56 492 ALA A O 1
ATOM 3833 N N . ILE A 1 493 ? 15.800 -7.171 -23.460 1.00 84.31 493 ILE A N 1
ATOM 3834 C CA . ILE A 1 493 ? 15.283 -8.523 -23.725 1.00 84.31 493 ILE A CA 1
ATOM 3835 C C . ILE A 1 493 ? 14.227 -8.492 -24.833 1.00 84.31 493 ILE A C 1
ATOM 3837 O O . ILE A 1 493 ? 14.243 -9.353 -25.710 1.00 84.31 493 ILE A O 1
ATOM 3841 N N . ALA A 1 494 ? 13.312 -7.521 -24.810 1.00 80.12 494 ALA A N 1
ATOM 3842 C CA . ALA A 1 494 ? 12.286 -7.383 -25.841 1.00 80.12 494 ALA A CA 1
ATOM 3843 C C . ALA A 1 494 ? 12.899 -7.104 -27.223 1.00 80.12 494 ALA A C 1
ATOM 3845 O O . ALA A 1 494 ? 12.492 -7.723 -28.202 1.00 80.12 494 ALA A O 1
ATOM 3846 N N . ALA A 1 495 ? 13.910 -6.233 -27.287 1.00 79.00 495 ALA A N 1
ATOM 3847 C CA . ALA A 1 495 ? 14.622 -5.919 -28.522 1.00 79.00 495 ALA A CA 1
ATOM 3848 C C . ALA A 1 495 ? 15.477 -7.086 -29.044 1.00 79.00 495 ALA A C 1
ATOM 3850 O O . ALA A 1 495 ? 15.577 -7.291 -30.250 1.00 79.00 495 ALA A O 1
ATOM 3851 N N . ALA A 1 496 ? 16.080 -7.875 -28.150 1.00 81.75 496 ALA A N 1
ATOM 3852 C CA . ALA A 1 496 ? 16.798 -9.087 -28.537 1.00 81.75 496 ALA A CA 1
ATOM 3853 C C . ALA A 1 496 ? 15.846 -10.121 -29.159 1.00 81.75 496 ALA A C 1
ATOM 3855 O O . ALA A 1 496 ? 16.124 -10.629 -30.240 1.00 81.75 496 ALA A O 1
ATOM 3856 N N . LYS A 1 497 ? 14.687 -10.361 -28.528 1.00 81.19 497 LYS A N 1
ATOM 3857 C CA . LYS A 1 497 ? 13.654 -11.265 -29.061 1.00 81.19 497 LYS A CA 1
ATOM 3858 C C . LYS A 1 497 ? 13.129 -10.808 -30.421 1.00 81.19 497 LYS A C 1
ATOM 3860 O O . LYS A 1 497 ? 13.042 -11.613 -31.337 1.00 81.19 497 LYS A O 1
ATOM 3865 N N . SER A 1 498 ? 12.829 -9.517 -30.583 1.00 73.38 498 SER A N 1
ATOM 3866 C CA . SER A 1 498 ? 12.353 -9.010 -31.875 1.00 73.38 498 SER A CA 1
ATOM 3867 C C . SER A 1 498 ? 13.410 -9.129 -32.979 1.00 73.38 498 SER A C 1
ATOM 3869 O O . SER A 1 498 ? 13.061 -9.415 -34.122 1.00 73.38 498 SER A O 1
ATOM 3871 N N . ALA A 1 499 ? 14.695 -8.955 -32.656 1.00 74.94 499 ALA A N 1
ATOM 3872 C CA . ALA A 1 499 ? 15.785 -9.165 -33.605 1.00 74.94 499 ALA A CA 1
ATOM 3873 C C . ALA A 1 499 ? 15.945 -10.645 -34.006 1.00 74.94 499 ALA A C 1
ATOM 3875 O O . ALA A 1 499 ? 16.188 -10.930 -35.180 1.00 74.94 499 ALA A O 1
ATOM 3876 N N . GLU A 1 500 ? 15.785 -11.575 -33.058 1.00 79.38 500 GLU A N 1
ATOM 3877 C CA . GLU A 1 500 ? 15.777 -13.022 -33.320 1.00 79.38 500 GLU A CA 1
ATOM 3878 C C . GLU A 1 500 ? 14.600 -13.431 -34.222 1.00 79.38 500 GLU A C 1
ATOM 3880 O O . GLU A 1 500 ? 14.797 -14.187 -35.173 1.00 79.38 500 GLU A O 1
ATOM 3885 N N . ASP A 1 501 ? 13.406 -12.882 -33.978 1.00 74.69 501 ASP A N 1
ATOM 3886 C CA . ASP A 1 501 ? 12.182 -13.221 -34.715 1.00 74.69 501 ASP A CA 1
ATOM 3887 C C . ASP A 1 501 ? 12.164 -12.673 -36.158 1.00 74.69 501 ASP A C 1
ATOM 3889 O O . ASP A 1 501 ? 11.633 -13.316 -37.065 1.00 74.69 501 ASP A O 1
ATOM 3893 N N . VAL A 1 502 ? 12.729 -11.481 -36.394 1.00 68.38 502 VAL A N 1
ATOM 3894 C CA . VAL A 1 502 ? 12.687 -10.796 -37.705 1.00 68.38 502 VAL A CA 1
ATOM 3895 C C . VAL A 1 502 ? 13.897 -11.149 -38.589 1.00 68.38 502 VAL A C 1
ATOM 3897 O O . VAL A 1 502 ? 13.865 -10.928 -39.801 1.00 68.38 502 VAL A O 1
ATOM 3900 N N . GLY A 1 503 ? 14.971 -11.715 -38.024 1.00 61.56 503 GLY A N 1
ATOM 3901 C CA . GLY A 1 503 ? 16.186 -12.109 -38.757 1.00 61.56 503 GLY A CA 1
ATOM 3902 C C . GLY A 1 503 ? 17.002 -10.942 -39.343 1.00 61.56 503 GLY A C 1
ATOM 3903 O O . GLY A 1 503 ? 18.024 -11.165 -39.993 1.00 61.56 503 GLY A O 1
ATOM 3904 N N . LEU A 1 504 ? 16.571 -9.699 -39.107 1.00 57.25 504 LEU A N 1
ATOM 3905 C CA . LEU A 1 504 ? 17.213 -8.445 -39.499 1.00 57.25 504 LEU A CA 1
ATOM 3906 C C . LEU A 1 504 ? 17.221 -7.513 -38.283 1.00 57.25 504 LEU A C 1
ATOM 3908 O O . LEU A 1 504 ? 16.169 -7.161 -37.751 1.00 57.25 504 LEU A O 1
ATOM 3912 N N . ILE A 1 505 ? 18.418 -7.118 -37.845 1.00 57.62 505 ILE A N 1
ATOM 3913 C CA . ILE A 1 505 ? 18.602 -6.179 -36.734 1.00 57.62 505 ILE A CA 1
ATOM 3914 C C . ILE A 1 505 ? 18.324 -4.771 -37.259 1.00 57.62 505 ILE A C 1
ATOM 3916 O O . ILE A 1 505 ? 19.138 -4.202 -37.988 1.00 57.62 505 ILE A O 1
ATOM 3920 N N . ASP A 1 506 ? 17.188 -4.195 -36.878 1.00 59.69 506 ASP A N 1
ATOM 3921 C CA . ASP A 1 506 ? 16.952 -2.771 -37.081 1.00 59.69 506 ASP A CA 1
ATOM 3922 C C . ASP A 1 506 ? 17.663 -1.969 -35.979 1.00 59.69 506 ASP A C 1
ATOM 3924 O O . ASP A 1 506 ? 17.165 -1.816 -34.860 1.00 59.69 506 ASP A O 1
ATOM 3928 N N . PHE A 1 507 ? 18.856 -1.461 -36.300 1.00 56.62 507 PHE A N 1
ATOM 3929 C CA . PHE A 1 507 ? 19.661 -0.634 -35.397 1.00 56.62 507 PHE A CA 1
ATOM 3930 C C . PHE A 1 507 ? 18.940 0.639 -34.925 1.00 56.62 507 PHE A C 1
ATOM 3932 O O . PHE A 1 507 ? 19.311 1.171 -33.883 1.00 56.62 507 PHE A O 1
ATOM 3939 N N . ALA A 1 508 ? 17.911 1.120 -35.636 1.00 58.88 508 ALA A N 1
ATOM 3940 C CA . ALA A 1 508 ? 17.120 2.273 -35.200 1.00 58.88 508 ALA A CA 1
ATOM 3941 C C . ALA A 1 508 ? 16.141 1.931 -34.060 1.00 58.88 508 ALA A C 1
ATOM 3943 O O . ALA A 1 508 ? 15.708 2.827 -33.338 1.00 58.88 508 ALA A O 1
ATOM 3944 N N . HIS A 1 509 ? 15.811 0.648 -33.879 1.00 58.81 509 HIS A N 1
ATOM 3945 C CA . HIS A 1 509 ? 14.869 0.170 -32.863 1.00 58.81 509 HIS A CA 1
ATOM 3946 C C . HIS A 1 509 ? 15.552 -0.486 -31.654 1.00 58.81 509 HIS A C 1
ATOM 3948 O O . HIS A 1 509 ? 14.873 -0.850 -30.691 1.00 58.81 509 HIS A O 1
ATOM 3954 N N . PHE A 1 510 ? 16.883 -0.631 -31.663 1.00 66.75 510 PHE A N 1
ATOM 3955 C CA . PHE A 1 510 ? 17.598 -1.178 -30.512 1.00 66.75 510 PHE A CA 1
ATOM 3956 C C . PHE A 1 510 ? 17.656 -0.149 -29.372 1.00 66.75 510 PHE A C 1
ATOM 3958 O O . PHE A 1 510 ? 17.958 1.023 -29.612 1.00 66.75 510 PHE A O 1
ATOM 3965 N N . PRO A 1 511 ? 17.365 -0.537 -28.119 1.00 70.38 511 PRO A N 1
ATOM 3966 C CA . PRO A 1 511 ? 17.317 0.414 -27.029 1.00 70.38 511 PRO A CA 1
ATOM 3967 C C . PRO A 1 511 ? 18.702 0.927 -26.653 1.00 70.38 511 PRO A C 1
ATOM 3969 O O . PRO A 1 511 ? 19.630 0.147 -26.454 1.00 70.38 511 PRO A O 1
ATOM 3972 N N . GLU A 1 512 ? 18.827 2.246 -26.494 1.00 75.88 512 GLU A N 1
ATOM 3973 C CA . GLU A 1 512 ? 20.007 2.853 -25.881 1.00 75.88 512 GLU A CA 1
ATOM 3974 C C . GLU A 1 512 ? 20.185 2.319 -24.454 1.00 75.88 512 GLU A C 1
ATOM 3976 O O . GLU A 1 512 ? 19.287 2.411 -23.614 1.00 75.88 512 GLU A O 1
ATOM 3981 N N . LEU A 1 513 ? 21.350 1.735 -24.187 1.00 81.75 513 LEU A N 1
ATOM 3982 C CA . LEU A 1 513 ? 21.704 1.183 -22.885 1.00 81.75 513 LEU A CA 1
ATOM 3983 C C . LEU A 1 513 ? 22.582 2.170 -22.106 1.00 81.75 513 LEU A C 1
ATOM 3985 O O . LEU A 1 513 ? 23.297 2.972 -22.711 1.00 81.75 513 LEU A O 1
ATOM 3989 N N . PRO A 1 514 ? 22.552 2.129 -20.761 1.00 84.94 514 PRO A N 1
ATOM 3990 C CA 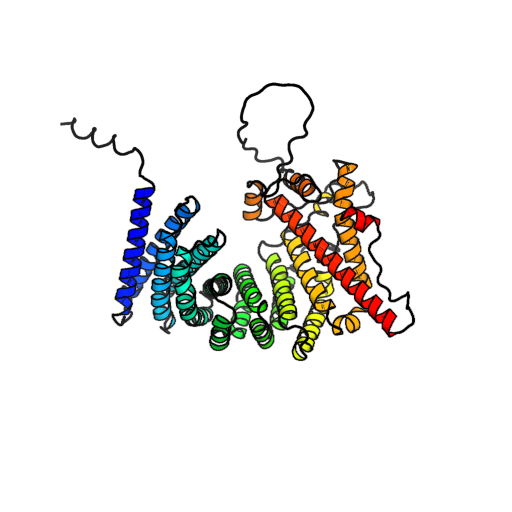. PRO A 1 514 ? 23.402 2.980 -19.942 1.00 84.94 514 PRO A CA 1
ATOM 3991 C C . PRO A 1 514 ? 24.877 2.706 -20.250 1.00 84.94 514 PRO A C 1
ATOM 3993 O O . PRO A 1 514 ? 25.289 1.554 -20.396 1.00 84.94 514 PRO A O 1
ATOM 3996 N N . MET A 1 515 ? 25.675 3.772 -20.318 1.00 86.25 515 MET A N 1
ATOM 3997 C CA . MET A 1 515 ? 27.111 3.656 -20.572 1.00 86.25 515 MET A CA 1
ATOM 3998 C C . MET A 1 515 ? 27.811 2.839 -19.464 1.00 86.25 515 MET A C 1
ATOM 4000 O O . MET A 1 515 ? 27.372 2.890 -18.306 1.00 86.25 515 MET A O 1
ATOM 4004 N N . PRO A 1 516 ? 28.914 2.127 -19.767 1.00 84.44 516 PRO A N 1
ATOM 4005 C CA . PRO A 1 516 ? 29.628 1.294 -18.795 1.00 84.44 516 PRO A CA 1
ATOM 4006 C C . PRO A 1 516 ? 30.027 2.025 -17.507 1.00 84.44 516 PRO A C 1
ATOM 4008 O O . PRO A 1 516 ? 29.985 1.436 -16.430 1.00 84.44 516 PRO A O 1
ATOM 4011 N N . GLU A 1 517 ? 30.349 3.317 -17.581 1.00 84.44 517 GLU A N 1
ATOM 4012 C CA . GLU A 1 517 ? 30.726 4.136 -16.424 1.00 84.44 517 GLU A CA 1
ATOM 4013 C C . GLU A 1 517 ? 29.565 4.310 -15.436 1.00 84.44 517 GLU A C 1
ATOM 4015 O O . GLU A 1 517 ? 29.785 4.397 -14.226 1.00 84.44 517 GLU A O 1
ATOM 4020 N N . ILE A 1 518 ? 28.322 4.342 -15.934 1.00 84.81 518 ILE A N 1
ATOM 4021 C CA . ILE A 1 518 ? 27.121 4.405 -15.092 1.00 84.81 518 ILE A CA 1
ATOM 4022 C C . ILE A 1 518 ? 26.977 3.094 -14.322 1.00 84.81 518 ILE A C 1
ATOM 4024 O O . ILE A 1 518 ? 26.754 3.124 -13.115 1.00 84.81 518 ILE A O 1
ATOM 4028 N N . LEU A 1 519 ? 27.138 1.959 -15.005 1.00 85.69 519 LEU A N 1
ATOM 4029 C CA . LEU A 1 519 ? 27.033 0.632 -14.397 1.00 85.69 519 LEU A CA 1
ATOM 4030 C C . LEU A 1 519 ? 28.151 0.389 -13.380 1.00 85.69 519 LEU A C 1
ATOM 4032 O O . LEU A 1 519 ? 27.874 -0.059 -12.271 1.00 85.69 519 LEU A O 1
ATOM 4036 N N . HIS A 1 520 ? 29.386 0.771 -13.709 1.00 83.62 520 HIS A N 1
ATOM 4037 C CA . HIS A 1 520 ? 30.516 0.708 -12.782 1.00 83.62 520 HIS A CA 1
ATOM 4038 C C . HIS A 1 520 ? 30.311 1.612 -11.560 1.00 83.62 520 HIS A C 1
ATOM 4040 O O . HIS A 1 520 ? 30.783 1.296 -10.479 1.00 83.62 520 HIS A O 1
ATOM 4046 N N . GLY A 1 521 ? 29.642 2.759 -11.702 1.00 79.38 521 GLY A N 1
ATOM 4047 C CA . GLY A 1 521 ? 29.328 3.614 -10.555 1.00 79.38 521 GLY A CA 1
ATOM 4048 C C . GLY A 1 521 ? 28.189 3.089 -9.672 1.00 79.38 521 GLY A C 1
ATOM 4049 O O . GLY A 1 521 ? 28.030 3.584 -8.561 1.00 79.38 521 GLY A O 1
ATOM 4050 N N . LEU A 1 522 ? 27.378 2.144 -10.159 1.00 82.50 522 LEU A N 1
ATOM 4051 C CA . LEU A 1 522 ? 26.330 1.476 -9.375 1.00 82.50 522 LEU A CA 1
ATOM 4052 C C . LEU A 1 522 ? 26.838 0.221 -8.658 1.00 82.50 522 LEU A C 1
ATOM 4054 O O . LEU A 1 522 ? 26.293 -0.122 -7.608 1.00 82.50 522 LEU A O 1
ATOM 4058 N N . GLN A 1 523 ? 27.826 -0.457 -9.252 1.00 79.38 523 GLN A N 1
ATOM 4059 C CA . GLN A 1 523 ? 28.600 -1.530 -8.629 1.00 79.38 523 GLN A CA 1
ATOM 4060 C C . GLN A 1 523 ? 29.386 -0.998 -7.426 1.00 79.38 523 GLN A C 1
ATOM 4062 O O . GLN A 1 523 ? 29.415 -1.721 -6.402 1.00 79.38 523 GLN A O 1
#

Sequence (523 aa):
SQSYSLQLAEAKLITYDQSSSRAFMESSVEYLCKFSQTADILEYSYDSTEQSILEAQSEILLHLVSGLYDQVSSSSDRKHVLSLCLLVIKSAASNLKALVDVKSVSVVQKKTVKYLLTLILLSAKFIKSLDLVKPTAVAGYALGETPMVSLGLLPVLCRAVENAEYCDLSLATIDVIISGFLASNSWLPVLQKHLRLHHIMQLLQQVNSSASISTTLKFLLTLARVRGGAEMLWQADFISFLKVLLSSLETNMYLPNSGISNGFLGIFKEKGHDHIWELGMAVLAAMIHSLGDDSSSMAIVEEATSFFFLEKPHLISCLCAPHFATDDQDKKRARIQKSQTSLVALKETEHTLILICELSKHPAWSKTMSLLESQLRERIIHLLAFISKGIQNFSESLNKMSFFCPPTLKEEREFCTKPSSVQSKYGWLSISARCSSIKDKTLALPCIKPDGVQGKAGGEIESAFHTYFSYLTAIQIYRISALLLRFLCMQAIAAAKSAEDVGLIDFAHFPELPMPEILHGLQ

Organism: NCBI:txid210225

Foldseek 3Di:
DPDPPPPVPPPPPPDPDPVVVLVVLLVVLVVLLVVLVVVLVPPDPPDPVVLQVLLVSLVVNLVSLVVNLVSVVP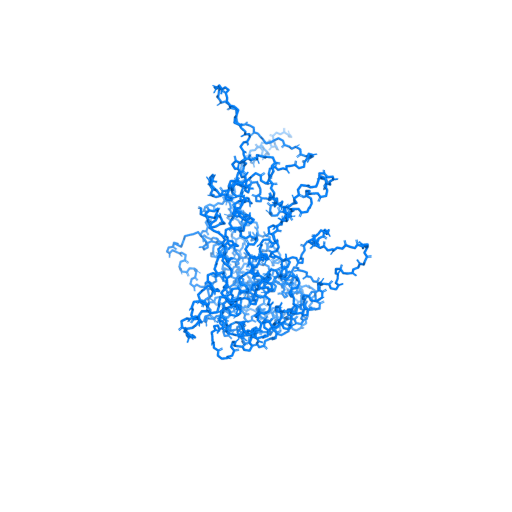DPPLPSVLVSLVSLLLSLLSVLLVLLPDPDDDPSSLSSNQSSLSSLLSSLVSVQVCVVPDDDPVVVVSLVCLQVSLLVSLLSLLSLCLDLSCVLSSLSSNLSSCVRRDDCVRNLVVCVVRHPVLSNLVSVLVDPDLSSLLSNLSSLLSLLLAQSSLVVCVVSVVLVSLLSVVVVVVVVVPPDDDDDDDADDDDDDDDRCLSNLLSSLSSLLSSLVNNPDDPVSVVSLLSVLVSCVVCVVVLLRLLAQQDDDDDDPPDVVVLVVSLEDELSSLSSLLSSLSSVLSSLVDPSCCVVCVPPCVSSLVSLLVNLLNLLVQQVVVVPDPPPNRHAYEHDDPVLVVQQVAAAPDPDCDGQQVSLLQNHPPDDPDDDDDDDDDDDDDDDDDDDDPDSGRTNSSVSSSVSSVSSSVSSVSSLVSLQVVLVVVCVVVVHRPPVSHDDDHDVSSVVSSD

pLDDT: mean 70.27, std 19.86, range [24.16, 93.62]

Radius of gyration: 28.26 Å; chains: 1; bounding box: 81×57×110 Å

Secondary structure (DSSP, 8-state):
--SSSSSSSSSS-S---HHHHHHHHHHHHHHHHHHHHHHTTS-----HHHHHHHHHHHHHHHHHHHHHHHHHHTSS--HHHHHHHHHHHHHHHHHHHHHHT-SS--HHHHHHHHHHHHHHHHHHHHHHHHHTS---TTHHHHHHHHHHHHHHHHHHHHHHTTSTTTHHHHHHHHHHHHHHT--HHHHHHHHHHH--HHHHHHHHHH---HHHHHHHHHHHHHHHTSHHHHHHHHHTTHHHHHHHHHHHHHHTT-----S---SS--S---TTSHHHHHHHHHHHHHHHHHHTT-HHHHHHHHHHHHHHHHTHHHHHHTTPPPPPPPS-TT-HHHHHHHTB--HHHHHHHHHHHHHHHHHTTSHHHHHHHTTTHHHHHHHHHHHHHHHHHHHHHHHH-TT----B----SHHHHHHTTSBPS----STHHHHHHHHTT---SS------PPP---------------BHHHHHHHHHHHHHHHHHHHHHHHHHHHHHHHHHHHSS--TTTSPPPPPHHHHHHH-